Protein AF-0000000087669978 (afdb_homodimer)

Radius of gyration: 31.07 Å; Cα contacts (8 Å, |Δi|>4): 1294; chains: 2; bounding box: 85×91×69 Å

Secondary structure (DSSP, 8-state):
----HHHHHHHHHHHHHHHH-GGGHHHHHHHHHHHHT-SEEEEEESSS---S--EE-GGGHHHHHHHHHTTGGGS-GGGGGHHHHHHHSEEEHHHH--HHHHHH-HHHHHHHTTTEEEEEEEEEEETTEEEEEEEEEEGGG----HHHHHHHHHHHHHHHHHHHHHHHHHHHHHHHHHHHHHHTT-EEEEE-TTS-EEEE-HHHHHH-SSSEEEETTEEEESSHHHHHHHHHHHHHHHSSS------TT-EEEEEETTEEEEEEEEEE-SS-TT-TT-S--EEEEEE-TT------HHHHHHHH---HHHHHHHHHHHTT--HHHHHHHHT--HHHHHHHHHHHHHHHT--SHHHHHHHHHT----/----HHHHHHHHHHHHHHHH-GGGHHHHHHHHHHHHT-SEEEEEESSS---S--EE-GGGHHHHHHHHHTTGGGS-GGGGGHHHHHHHSEEEHHHH--HHHHHH-HHHHHHHTTTEEEEEEEEEEETTEEEEEEEEEEGGG----HHHHHHHHHHHHHHHHHHHHHHHHHHHHHHHHHHHHHHTT-EEEEE-TTS-EEEE-HHHHHH-SSSEEEETTEEEESSHHHHHHHHHHHHHHHSSS------TT-EEEEEETTEEEEEEEEEE-S--TT-TT-S--EEEEEE-TT------HHHHHHHH---HHHHHHHHHHHTT--HHHHHHHHT--HHHHHHHHHHHHHHHT--SHHHHHHHHHT----

Foldseek 3Di:
DQAPLVQLVVLLVCLQVCLVVVVCVLVSQVSNCNRSVFQKKKKFWLDADGQLQMRIHPSCVVVVCCCVVVPVSVVVPCSVCVVVCVVPQKDKQCNPADPVNCVPPPVNVSCVVSQWDIKIWGWEDQVPIIMIIITIHGPVVDYDDPVVRVSVVVSSVSNNVSLPSNAVVLVVLVVVVLVVCVLLLWWKFFAALNQFTQDTHPSVVVVDDQQWHADPRHIAGNDPVLRVVVVVLSNCQSHNCVVVPCPVPQWGWRDDDPFGTKIKHKHFDDDDSNSSSHPTTMMIIIDGPLDQQDDDLVVCCVQQVQDSVLSVLLSVLLNPDDLVRVCVVVVHDSVVSVVSVVVNCVRVVHDDSVVSNVVVVVVRSD/DQAPLVQLVVLLVCLQVCLVVVVCVLVSQVSNCNRSVFQKKKKAWLDAAGQLQMHIHPSCVVVVCCCVVVPVSVVVPCSVCVVVCVVPQKDKQCNPAPPVNCVPPPVNVSCVVSQWDIKIWGWEDQVPIIMIIITIHGPVVDYDDPVVRVSVVVSNVSNNVSLPSNAVVLVVLVVVVLVVCVLLLWWKFFAALNQFTDDTHPSVVVVDDQQWHADPRHIAGNDPVLRVVVVVLQNCQSHNCVVVPCPVPQWGWRDDDPFGTKIKHKHFDDDDSNSSSHPTTMMIIIDGPLDQQDDDLVVCCVVQVQDSVLSVLLSVLLNPDDLVRSCVVVVHDSVVSVVSVVVNCVRVVHDDSVVSNVVVVVVRSD

Nearest PDB structures (foldseek):
  7dwm-assembly1_A  TM=3.727E-01  e=1.048E-04  Hapunavirus VP882
  4gw9-assembly1_D  TM=3.952E-01  e=3.194E-05  Rhodopseudomonas palustris CGA009
  5xhx-assembly2_B-3  TM=7.257E-01  e=2.140E-02  Pseudomonas aeruginosa
  5xhx-assembly1_A-2  TM=6.346E-01  e=1.094E-02  Pseudomonas aeruginosa
  5oy5-assembly1_A  TM=3.430E-01  e=3.587E-02  Rhodopseudomonas palustris CGA009

Solvent-accessible surface area (backbone atoms only — not comparable to full-atom values): 37965 Å² total; per-residue (Å²): 127,67,52,38,60,69,58,41,55,56,54,46,56,46,39,52,56,20,37,76,38,64,85,41,43,56,60,51,40,42,50,46,16,61,29,44,63,32,65,20,27,37,37,39,60,70,64,69,64,72,40,62,27,58,46,56,20,80,74,36,46,68,60,48,50,48,35,56,72,70,45,40,77,79,67,46,70,66,63,77,43,46,67,57,28,69,71,66,29,57,44,46,41,75,76,78,47,50,78,66,46,56,73,65,38,67,67,42,56,61,33,45,78,73,39,38,69,28,37,41,37,32,43,35,44,39,83,92,43,44,30,31,43,34,38,31,23,33,59,91,70,46,70,83,52,72,70,55,47,55,53,49,51,57,48,36,55,46,49,30,52,20,30,43,48,25,26,50,34,33,43,34,18,50,50,23,20,42,49,30,25,52,60,61,68,39,20,34,40,27,17,23,70,80,57,33,56,69,48,66,35,72,60,31,54,70,54,47,54,82,48,26,37,72,58,96,43,28,79,37,45,56,41,67,69,39,30,53,52,49,50,51,50,52,48,43,55,46,34,55,67,49,58,69,64,61,54,83,55,59,64,42,67,40,58,42,91,96,46,80,46,34,41,31,33,67,43,58,47,94,57,66,72,68,47,70,49,42,51,49,43,29,34,34,39,42,40,55,60,79,60,79,83,66,60,42,49,61,45,41,22,72,72,39,64,37,48,69,70,40,28,50,50,48,52,44,40,41,72,59,47,48,66,66,54,49,13,62,73,67,72,47,50,59,68,57,44,48,54,41,48,54,51,45,26,62,48,62,72,32,89,46,65,34,46,46,15,36,45,54,51,49,50,60,75,72,127,66,51,37,62,69,58,41,55,57,53,47,56,45,39,52,56,20,37,75,39,63,86,41,42,55,60,50,41,43,50,46,16,63,31,44,63,32,64,21,27,34,38,37,60,70,62,69,64,70,40,61,28,58,47,57,18,77,73,37,46,68,58,48,49,48,36,56,72,70,46,40,77,78,66,47,71,67,62,76,43,45,67,55,26,70,71,65,28,57,45,46,41,75,74,77,49,51,76,67,47,56,74,66,38,66,66,42,57,60,33,44,77,72,38,38,69,26,35,41,38,33,42,37,44,39,84,92,42,43,31,30,43,35,39,30,24,34,61,92,71,45,70,83,52,72,70,56,48,53,54,49,52,57,48,36,54,45,49,28,52,21,30,44,48,24,27,50,35,34,43,33,19,51,49,23,20,44,51,30,24,51,62,61,68,39,20,34,39,27,16,24,68,79,56,33,56,68,49,69,32,72,60,31,54,70,54,47,53,83,49,27,37,73,57,96,45,28,78,36,46,57,40,68,69,40,31,53,54,48,51,52,51,51,49,44,56,46,35,53,67,48,58,69,63,60,54,83,55,58,63,42,67,40,59,42,89,96,46,79,44,32,41,32,33,68,43,57,48,92,59,67,71,67,49,68,48,43,53,49,46,29,35,34,40,42,40,56,61,80,60,81,84,68,61,42,50,63,43,41,22,72,74,39,64,37,48,68,70,41,28,52,49,50,51,44,41,41,72,60,47,48,66,65,54,47,12,62,73,70,71,46,52,58,68,56,45,48,53,42,48,53,51,47,27,63,48,62,72,31,90,46,68,33,44,44,14,34,47,53,51,49,50,61,76,70

InterPro domains:
  IPR000792 Transcription regulator LuxR, C-terminal [PF00196] (306-356)
  IPR000792 Transcription regulator LuxR, C-terminal [PR00038] (306-320)
  IPR000792 Transcription regulator LuxR, C-terminal [PR00038] (320-336)
  IPR000792 Transcription regulator LuxR, C-terminal [PR00038] (336-348)
  IPR000792 Transcription regulator LuxR, C-terminal [PS50043] (299-364)
  IPR000792 Transcription regulator LuxR, C-terminal [SM00421] (303-360)
  IPR000792 Transcription regulator LuxR, C-terminal [cd06170] (306-356)
  IPR016032 Signal transduction response regulator, C-terminal effector [SSF46894] (290-362)
  IPR036388 Winged helix-like DNA-binding domain superfamily [G3DSA:1.10.10.10] (272-365)

Organism: NCBI:txid484088

Structure (mmCIF, N/CA/C/O backbone):
data_AF-0000000087669978-model_v1
#
loop_
_entity.id
_entity.type
_entity.pdbx_description
1 polymer 'LuxR family transcriptional regulator'
#
loop_
_atom_site.group_PDB
_atom_site.id
_atom_site.type_symbol
_atom_site.label_atom_id
_atom_site.label_alt_id
_atom_site.label_comp_id
_atom_site.label_asym_id
_atom_site.label_entity_id
_atom_site.label_seq_id
_atom_site.pdbx_PDB_ins_code
_atom_site.Cartn_x
_atom_site.Cartn_y
_atom_site.Cartn_z
_atom_site.occupancy
_atom_site.B_iso_or_equiv
_atom_site.auth_seq_id
_atom_site.auth_comp_id
_atom_site.auth_asym_id
_atom_site.auth_atom_id
_atom_site.pdbx_PDB_model_num
ATOM 1 N N . MET A 1 1 ? -20.328 28.828 28.203 1 65.5 1 MET A N 1
ATOM 2 C CA . MET A 1 1 ? -19.953 27.844 27.203 1 65.5 1 MET A CA 1
ATOM 3 C C . MET A 1 1 ? -19.219 26.672 27.828 1 65.5 1 MET A C 1
ATOM 5 O O . MET A 1 1 ? -18.422 26.859 28.766 1 65.5 1 MET A O 1
ATOM 9 N N . ARG A 1 2 ? -19.672 25.469 27.609 1 82.31 2 ARG A N 1
ATOM 10 C CA . ARG A 1 2 ? -19.156 24.25 28.219 1 82.31 2 ARG A CA 1
ATOM 11 C C . ARG A 1 2 ? -17.844 23.828 27.578 1 82.31 2 ARG A C 1
ATOM 13 O O . ARG A 1 2 ? -17.047 23.094 28.172 1 82.31 2 ARG A O 1
ATOM 20 N N . PHE A 1 3 ? -17.641 24.562 26.469 1 89.56 3 PHE A N 1
ATOM 21 C CA . PHE A 1 3 ? -16.453 24.188 25.719 1 89.56 3 PHE A CA 1
ATOM 22 C C . PHE A 1 3 ? -15.195 24.75 26.359 1 89.56 3 PHE A C 1
ATOM 24 O O . PHE A 1 3 ? -15.125 25.953 26.641 1 89.56 3 PHE A O 1
ATOM 31 N N . ASP A 1 4 ? -14.32 23.984 26.734 1 91.88 4 ASP A N 1
ATOM 32 C CA . ASP A 1 4 ? -12.953 24.453 26.953 1 91.88 4 ASP A CA 1
ATOM 33 C C . ASP A 1 4 ? -12.234 24.688 25.625 1 91.88 4 ASP A C 1
ATOM 35 O O . ASP A 1 4 ? -11.586 23.781 25.094 1 91.88 4 ASP A O 1
ATOM 39 N N . VAL A 1 5 ? -12.266 25.906 25.172 1 89.25 5 VAL A N 1
ATOM 40 C CA . VAL A 1 5 ? -11.891 26.266 23.797 1 89.25 5 VAL A CA 1
ATOM 41 C C . VAL A 1 5 ? -10.406 25.969 23.594 1 89.25 5 VAL A C 1
ATOM 43 O O . VAL A 1 5 ? -10.016 25.391 22.578 1 89.25 5 VAL A O 1
ATOM 46 N N . GLN A 1 6 ? -9.609 26.375 24.531 1 86.94 6 GLN A N 1
ATOM 47 C CA . GLN A 1 6 ? -8.172 26.172 24.406 1 86.94 6 GLN A CA 1
ATOM 48 C C . GLN A 1 6 ? -7.82 24.688 24.375 1 86.94 6 GLN A C 1
ATOM 50 O O . GLN A 1 6 ? -7.039 24.25 23.531 1 86.94 6 GLN A O 1
ATOM 55 N N . LEU A 1 7 ? -8.445 23.984 25.25 1 89.31 7 LEU A N 1
ATOM 56 C CA . LEU A 1 7 ? -8.188 22.562 25.328 1 89.31 7 LEU A CA 1
ATOM 57 C C . LEU A 1 7 ? -8.68 21.859 24.062 1 89.31 7 LEU A C 1
ATOM 59 O O . LEU A 1 7 ? -8.008 20.969 23.531 1 89.31 7 LEU A O 1
ATOM 63 N N . LEU A 1 8 ? -9.812 22.25 23.594 1 89.5 8 LEU A N 1
ATOM 64 C CA . LEU A 1 8 ? -10.383 21.656 22.391 1 89.5 8 LEU A CA 1
ATOM 65 C C . LEU A 1 8 ? -9.5 21.922 21.172 1 89.5 8 LEU A C 1
ATOM 67 O O . LEU A 1 8 ? -9.328 21.047 20.312 1 89.5 8 LEU A O 1
ATOM 71 N N . ASP A 1 9 ? -8.914 23.078 21.156 1 84.38 9 ASP A N 1
ATOM 72 C CA . ASP A 1 9 ? -8.016 23.422 20.062 1 84.38 9 ASP A CA 1
ATOM 73 C C . ASP A 1 9 ? -6.773 22.547 20.062 1 84.38 9 ASP A C 1
ATOM 75 O O . ASP A 1 9 ? -6.34 22.062 19.016 1 84.38 9 ASP A O 1
ATOM 79 N N . HIS A 1 10 ? -6.328 22.281 21.234 1 82.31 10 HIS A N 1
ATOM 80 C CA . HIS A 1 10 ? -5.168 21.406 21.391 1 82.31 10 HIS A CA 1
ATOM 81 C C . HIS A 1 10 ? -5.504 19.969 21 1 82.31 10 HIS A C 1
ATOM 83 O O . HIS A 1 10 ? -4.754 19.328 20.266 1 82.31 10 HIS A O 1
ATOM 89 N N . ILE A 1 11 ? -6.633 19.516 21.422 1 88.06 11 ILE A N 1
ATOM 90 C CA . ILE A 1 11 ? -7.059 18.156 21.141 1 88.06 11 ILE A CA 1
ATOM 91 C C . ILE A 1 11 ? -7.277 17.984 19.641 1 88.06 11 ILE A C 1
ATOM 93 O O . ILE A 1 11 ? -6.957 16.938 19.078 1 88.06 11 ILE A O 1
ATOM 97 N N . SER A 1 12 ? -7.75 19.047 19.078 1 86.12 12 SER A N 1
ATOM 98 C CA . SER A 1 12 ? -8.062 18.938 17.656 1 86.12 12 SER A CA 1
ATOM 99 C C . SER A 1 12 ? -6.793 18.797 16.812 1 86.12 12 SER A C 1
ATOM 101 O O . SER A 1 12 ? -6.836 18.266 15.703 1 86.12 12 SER A O 1
ATOM 103 N N . ASP A 1 13 ? -5.688 19.203 17.359 1 78.12 13 ASP A N 1
ATOM 104 C CA . ASP A 1 13 ? -4.414 18.953 16.688 1 78.12 13 ASP A CA 1
ATOM 105 C C . ASP A 1 13 ? -4.086 17.469 16.672 1 78.12 13 ASP A C 1
ATOM 107 O O . ASP A 1 13 ? -3.367 16.984 15.789 1 78.12 13 ASP A O 1
ATOM 111 N N . GLU A 1 14 ? -4.648 16.766 17.578 1 84.81 14 GLU A N 1
ATOM 112 C CA . GLU A 1 14 ? -4.41 15.328 17.656 1 84.81 14 GLU A CA 1
ATOM 113 C C . GLU A 1 14 ? -5.141 14.578 16.547 1 84.81 14 GLU A C 1
ATOM 115 O O . GLU A 1 14 ? -4.879 13.398 16.297 1 84.81 14 GLU A O 1
ATOM 120 N N . PHE A 1 15 ? -6.027 15.328 15.891 1 85.62 15 PHE A N 1
ATOM 121 C CA . PHE A 1 15 ? -6.68 14.727 14.734 1 85.62 15 PHE A CA 1
ATOM 122 C C . PHE A 1 15 ? -5.652 14.32 13.68 1 85.62 15 PHE A C 1
ATOM 124 O O . PHE A 1 15 ? -5.797 13.273 13.039 1 85.62 15 PHE A O 1
ATOM 131 N N . PHE A 1 16 ? -4.629 15.086 13.586 1 75.88 16 PHE A N 1
ATOM 132 C CA . PHE A 1 16 ? -3.6 14.82 12.586 1 75.88 16 PHE A CA 1
ATOM 133 C C . PHE A 1 16 ? -2.82 13.555 12.938 1 75.88 16 PHE A C 1
ATOM 135 O O . PHE A 1 16 ? -2.549 12.727 12.062 1 75.88 16 PHE A O 1
ATOM 142 N N . THR A 1 17 ? -2.549 13.438 14.203 1 74.5 17 THR A N 1
ATOM 143 C CA . THR A 1 17 ? -1.844 12.242 14.648 1 74.5 17 THR A CA 1
ATOM 144 C C . THR A 1 17 ? -2.727 11.008 14.5 1 74.5 17 THR A C 1
ATOM 146 O O . THR A 1 17 ? -2.244 9.938 14.125 1 74.5 17 THR A O 1
ATOM 149 N N . ALA A 1 18 ? -3.994 11.172 14.789 1 81.81 18 ALA A N 1
ATOM 150 C CA . ALA A 1 18 ? -4.938 10.062 14.656 1 81.81 18 ALA A CA 1
ATOM 151 C C . ALA A 1 18 ? -5.129 9.68 13.195 1 81.81 18 ALA A C 1
ATOM 153 O O . ALA A 1 18 ? -5.434 8.523 12.883 1 81.81 18 ALA A O 1
ATOM 154 N N . ALA A 1 19 ? -4.953 10.695 12.344 1 79.25 19 ALA A N 1
ATOM 155 C CA . ALA A 1 19 ? -5.043 10.414 10.914 1 79.25 19 ALA A CA 1
ATOM 156 C C . ALA A 1 19 ? -3.932 9.469 10.469 1 79.25 19 ALA A C 1
ATOM 158 O O . ALA A 1 19 ? -4.145 8.609 9.609 1 79.25 19 ALA A O 1
ATOM 159 N N . LEU A 1 20 ? -2.846 9.609 11.109 1 72.81 20 LEU A N 1
ATOM 160 C CA . LEU A 1 20 ? -1.7 8.766 10.789 1 72.81 20 LEU A CA 1
ATOM 161 C C . LEU A 1 20 ? -1.819 7.402 11.469 1 72.81 20 LEU A C 1
ATOM 163 O O . LEU A 1 20 ? -1.345 6.398 10.93 1 72.81 20 LEU A O 1
ATOM 167 N N . ASN A 1 21 ? -2.395 7.398 12.625 1 76 21 ASN A N 1
ATOM 168 C CA . ASN A 1 21 ? -2.641 6.184 13.398 1 76 21 ASN A CA 1
ATOM 169 C C . ASN A 1 21 ? -4.098 6.082 13.836 1 76 21 ASN A C 1
ATOM 171 O O . ASN A 1 21 ? -4.434 6.395 14.977 1 76 21 ASN A O 1
ATOM 175 N N . PRO A 1 22 ? -4.859 5.434 13 1 76.69 22 PRO A N 1
ATOM 176 C CA . PRO A 1 22 ? -6.309 5.453 13.219 1 76.69 22 PRO A CA 1
ATOM 177 C C . PRO A 1 22 ? -6.711 4.797 14.539 1 76.69 22 PRO A C 1
ATOM 179 O O . PRO A 1 22 ? -7.805 5.043 15.047 1 76.69 22 PRO A O 1
ATOM 182 N N . SER A 1 23 ? -5.867 4.008 15.117 1 77.25 23 SER A N 1
ATOM 183 C CA . SER A 1 23 ? -6.184 3.359 16.391 1 77.25 23 SER A CA 1
ATOM 184 C C . SER A 1 23 ? -6.273 4.375 17.516 1 77.25 23 SER A C 1
ATOM 186 O O . SER A 1 23 ? -6.777 4.062 18.594 1 77.25 23 SER A O 1
ATOM 188 N N . GLN A 1 24 ? -5.918 5.594 17.266 1 84.5 24 GLN A N 1
ATOM 189 C CA . GLN A 1 24 ? -5.91 6.629 18.297 1 84.5 24 GLN A CA 1
ATOM 190 C C . GLN A 1 24 ? -7.223 7.406 18.297 1 84.5 24 GLN A C 1
ATOM 192 O O . GLN A 1 24 ? -7.496 8.156 19.234 1 84.5 24 GLN A O 1
ATOM 197 N N . TRP A 1 25 ? -8.062 7.211 17.328 1 87.44 25 TRP A N 1
ATOM 198 C CA . TRP A 1 25 ? -9.281 8 17.203 1 87.44 25 TRP A CA 1
ATOM 199 C C . TRP A 1 25 ? -10.18 7.828 18.422 1 87.44 25 TRP A C 1
ATOM 201 O O . TRP A 1 25 ? -10.703 8.805 18.969 1 87.44 25 TRP A O 1
ATOM 211 N N . PRO A 1 26 ? -10.305 6.547 18.953 1 88.62 26 PRO A N 1
ATOM 212 C CA . PRO A 1 26 ? -11.164 6.398 20.125 1 88.62 26 PRO A CA 1
ATOM 213 C C . PRO A 1 26 ? -10.68 7.227 21.312 1 88.62 26 PRO A C 1
ATOM 215 O O . PRO A 1 26 ? -11.492 7.836 22.016 1 88.62 26 PRO A O 1
ATOM 218 N N . SER A 1 27 ? -9.438 7.312 21.484 1 92.5 27 SER A N 1
ATOM 219 C CA . SER A 1 27 ? -8.883 8.109 22.562 1 92.5 27 SER A CA 1
ATOM 220 C C . SER A 1 27 ? -9.086 9.602 22.312 1 92.5 27 SER A C 1
ATOM 222 O O . SER A 1 27 ? -9.414 10.352 23.234 1 92.5 27 SER A O 1
ATOM 224 N N . VAL A 1 28 ? -8.953 10.039 21.109 1 92.5 28 VAL A N 1
ATOM 225 C CA . VAL A 1 28 ? -9.055 11.453 20.75 1 92.5 28 VAL A CA 1
ATOM 226 C C . VAL A 1 28 ? -10.5 11.93 20.938 1 92.5 28 VAL A C 1
ATOM 228 O O . VAL A 1 28 ? -10.734 13 21.5 1 92.5 28 VAL A O 1
ATOM 231 N N . ILE A 1 29 ? -11.445 11.117 20.562 1 94.31 29 ILE A N 1
ATOM 232 C CA . ILE A 1 29 ? -12.828 11.57 20.672 1 94.31 29 ILE A CA 1
ATOM 233 C C . ILE A 1 29 ? -13.266 11.578 22.125 1 94.31 29 ILE A C 1
ATOM 235 O O . ILE A 1 29 ? -14.125 12.367 22.531 1 94.31 29 ILE A O 1
ATOM 239 N N . GLU A 1 30 ? -12.641 10.711 22.953 1 96.19 30 GLU A N 1
ATOM 240 C CA . GLU A 1 30 ? -12.883 10.773 24.391 1 96.19 30 GLU A CA 1
ATOM 241 C C . GLU A 1 30 ? -12.43 12.117 24.969 1 96.19 30 GLU A C 1
ATOM 243 O O . GLU A 1 30 ? -13.133 12.711 25.781 1 96.19 30 GLU A O 1
ATOM 248 N N . LYS A 1 31 ? -11.328 12.555 24.531 1 96.06 31 LYS A N 1
ATOM 249 C CA . LYS A 1 31 ? -10.805 13.844 24.984 1 96.06 31 LYS A CA 1
ATOM 250 C C . LYS A 1 31 ? -11.703 14.984 24.516 1 96.06 31 LYS A C 1
ATOM 252 O O . LYS A 1 31 ? -11.922 15.945 25.266 1 96.06 31 LYS A O 1
ATOM 257 N N . VAL A 1 32 ? -12.188 14.875 23.297 1 95.81 32 VAL A N 1
ATOM 258 C CA . VAL A 1 32 ? -13.078 15.906 22.781 1 95.81 32 VAL A CA 1
ATOM 259 C C . VAL A 1 32 ? -14.359 15.953 23.609 1 95.81 32 VAL A C 1
ATOM 261 O O . VAL A 1 32 ? -14.852 17.031 23.953 1 95.81 32 VAL A O 1
ATOM 264 N N . SER A 1 33 ? -14.875 14.781 23.891 1 96.38 33 SER A N 1
ATOM 265 C CA . SER A 1 33 ? -16.078 14.711 24.719 1 96.38 33 SER A CA 1
ATOM 266 C C . SER A 1 33 ? -15.867 15.398 26.062 1 96.38 33 SER A C 1
ATOM 268 O O . SER A 1 33 ? -16.688 16.219 26.469 1 96.38 33 SER A O 1
ATOM 270 N N . ALA A 1 34 ? -14.789 15.156 26.656 1 95.06 34 ALA A N 1
ATOM 271 C CA . ALA A 1 34 ? -14.469 15.742 27.953 1 95.06 34 ALA A CA 1
ATOM 272 C C . ALA A 1 34 ? -14.281 17.25 27.844 1 95.06 34 ALA A C 1
ATOM 274 O O . ALA A 1 34 ? -14.836 18.016 28.656 1 95.06 34 ALA A O 1
ATOM 275 N N . ALA A 1 35 ? -13.633 17.656 26.891 1 95 35 ALA A N 1
ATOM 276 C CA . ALA A 1 35 ? -13.297 19.078 26.734 1 95 35 ALA A CA 1
ATOM 277 C C . ALA A 1 35 ? -14.516 19.891 26.312 1 95 35 ALA A C 1
ATOM 279 O O . ALA A 1 35 ? -14.594 21.094 26.578 1 95 35 ALA A O 1
ATOM 280 N N . SER A 1 36 ? -15.461 19.281 25.625 1 94.94 36 SER A N 1
ATOM 281 C CA . SER A 1 36 ? -16.656 19.984 25.156 1 94.94 36 SER A CA 1
ATOM 282 C C . SER A 1 36 ? -17.797 19.875 26.172 1 94.94 36 SER A C 1
ATOM 284 O O . SER A 1 36 ? -18.828 20.547 26.031 1 94.94 36 SER A O 1
ATOM 286 N N . GLY A 1 37 ? -17.594 18.984 27.156 1 93 37 GLY A N 1
ATOM 287 C CA . GLY A 1 37 ? -18.656 18.75 28.109 1 93 37 GLY A CA 1
ATOM 288 C C . GLY A 1 37 ? -19.828 17.969 27.547 1 93 37 GLY A C 1
ATOM 289 O O . GLY A 1 37 ? -20.953 18.078 28.031 1 93 37 GLY A O 1
ATOM 290 N N . SER A 1 38 ? -19.594 17.281 26.469 1 94.88 38 SER A N 1
ATOM 291 C CA . SER A 1 38 ? -20.625 16.469 25.844 1 94.88 38 SER A CA 1
ATOM 292 C C . SER A 1 38 ? -20.703 15.078 26.453 1 94.88 38 SER A C 1
ATOM 294 O O . SER A 1 38 ? -19.719 14.586 27.016 1 94.88 38 SER A O 1
ATOM 296 N N . TYR A 1 39 ? -21.859 14.484 26.359 1 95.38 39 TYR A N 1
ATOM 297 C CA . TYR A 1 39 ? -22.062 13.125 26.844 1 95.38 39 TYR A CA 1
ATOM 298 C C . TYR A 1 39 ? -21.203 12.133 26.062 1 95.38 39 TYR A C 1
ATOM 300 O O . TYR A 1 39 ? -20.641 11.203 26.641 1 95.38 39 TYR A O 1
ATOM 308 N N . GLY A 1 40 ? -21.156 12.375 24.812 1 96.25 40 GLY A N 1
ATOM 309 C CA . GLY A 1 40 ? -20.375 11.516 23.938 1 96.25 40 GLY A CA 1
ATOM 310 C C . GLY A 1 40 ? -20.156 12.094 22.562 1 96.25 40 GLY A C 1
ATOM 311 O O . GLY A 1 40 ? -20.766 13.109 22.203 1 96.25 40 GLY A O 1
ATOM 312 N N . VAL A 1 41 ? -19.25 11.461 21.844 1 96.25 41 VAL A N 1
ATOM 313 C CA . VAL A 1 41 ? -18.906 11.859 20.484 1 96.25 41 VAL A CA 1
ATOM 314 C C . VAL A 1 41 ? -18.781 10.625 19.594 1 96.25 41 VAL A C 1
ATOM 316 O O . VAL A 1 41 ? -18.344 9.57 20.047 1 96.25 41 VAL A O 1
ATOM 319 N N . ASN A 1 42 ? -19.219 10.719 18.375 1 92.19 42 ASN A N 1
ATOM 320 C CA . ASN A 1 42 ? -19.016 9.617 17.453 1 92.19 42 ASN A CA 1
ATOM 321 C C . ASN A 1 42 ? -18.688 10.133 16.047 1 92.19 42 ASN A C 1
ATOM 323 O O . ASN A 1 42 ? -18.844 11.32 15.766 1 92.19 42 ASN A O 1
ATOM 327 N N . ILE A 1 43 ? -18.109 9.352 15.281 1 88.81 43 ILE A N 1
ATOM 328 C CA . ILE A 1 43 ? -17.859 9.57 13.859 1 88.81 43 ILE A CA 1
ATOM 329 C C . ILE A 1 43 ? -18.562 8.492 13.031 1 88.81 43 ILE A C 1
ATOM 331 O O . ILE A 1 43 ? -18.344 7.301 13.258 1 88.81 43 ILE A O 1
ATOM 335 N N . VAL A 1 44 ? -19.375 8.906 12.141 1 82.38 44 VAL A N 1
ATOM 336 C CA . VAL A 1 44 ? -20.156 7.949 11.359 1 82.38 44 VAL A CA 1
ATOM 337 C C . VAL A 1 44 ? -20.25 8.414 9.914 1 82.38 44 VAL A C 1
ATOM 339 O O . VAL A 1 44 ? -20.344 9.617 9.648 1 82.38 44 VAL A O 1
ATOM 342 N N . PRO A 1 45 ? -20.172 7.516 9.07 1 78.12 45 PRO A N 1
ATOM 343 C CA . PRO A 1 45 ? -20.5 7.891 7.691 1 78.12 45 PRO A CA 1
ATOM 344 C C . PRO A 1 45 ? -21.984 8.195 7.496 1 78.12 45 PRO A C 1
ATOM 346 O O . PRO A 1 45 ? -22.844 7.516 8.078 1 78.12 45 PRO A O 1
ATOM 349 N N . ILE A 1 46 ? -22.328 9.289 6.84 1 72.38 46 ILE A N 1
ATOM 350 C CA . ILE A 1 46 ? -23.719 9.68 6.652 1 72.38 46 ILE A CA 1
ATOM 351 C C . ILE A 1 46 ? -24.297 8.945 5.449 1 72.38 46 ILE A C 1
ATOM 353 O O . ILE A 1 46 ? -25.484 8.586 5.453 1 72.38 46 ILE A O 1
ATOM 357 N N . ALA A 1 47 ? -23.422 8.977 4.422 1 60.47 47 ALA A N 1
ATOM 358 C CA . ALA A 1 47 ? -23.953 8.312 3.232 1 60.47 47 ALA A CA 1
ATOM 359 C C . ALA A 1 47 ? -23.297 6.949 3.029 1 60.47 47 ALA A C 1
ATOM 361 O O . ALA A 1 47 ? -22.125 6.766 3.354 1 60.47 47 ALA A O 1
ATOM 362 N N . GLY A 1 48 ? -24.172 6.055 2.762 1 56.66 48 GLY A N 1
ATOM 363 C CA . GLY A 1 48 ? -23.734 4.734 2.344 1 56.66 48 GLY A CA 1
ATOM 364 C C . GLY A 1 48 ? -23.828 3.695 3.443 1 56.66 48 GLY A C 1
ATOM 365 O O . GLY A 1 48 ? -24.422 3.953 4.496 1 56.66 48 GLY A O 1
ATOM 366 N N . ARG A 1 49 ? -23.406 2.5 3.156 1 55.09 49 ARG A N 1
ATOM 367 C CA . ARG A 1 49 ? -23.531 1.351 4.047 1 55.09 49 ARG A CA 1
ATOM 368 C C . ARG A 1 49 ? -22.578 1.48 5.234 1 55.09 49 ARG A C 1
ATOM 370 O O . ARG A 1 49 ? -21.422 1.869 5.07 1 55.09 49 ARG A O 1
ATOM 377 N N . LEU A 1 50 ? -23.172 1.708 6.441 1 53.75 50 LEU A N 1
ATOM 378 C CA . LEU A 1 50 ? -22.406 1.691 7.676 1 53.75 50 LEU A CA 1
ATOM 379 C C . LEU A 1 50 ? -21.703 0.351 7.855 1 53.75 50 LEU A C 1
ATOM 381 O O . LEU A 1 50 ? -22.344 -0.694 7.91 1 53.75 50 LEU A O 1
ATOM 385 N N . LEU A 1 51 ? -20.531 0.114 7.312 1 51.81 51 LEU A N 1
ATOM 386 C CA . LEU A 1 51 ? -19.844 -1.169 7.414 1 51.81 51 LEU A CA 1
ATOM 387 C C . LEU A 1 51 ? -19.453 -1.458 8.859 1 51.81 51 LEU A C 1
ATOM 389 O O . LEU A 1 51 ? -18.406 -2.066 9.102 1 51.81 51 LEU A O 1
ATOM 393 N N . GLY A 1 52 ? -20.438 -1 9.773 1 55.19 52 GLY A N 1
ATOM 394 C CA . GLY A 1 52 ? -20.031 -1.286 11.141 1 55.19 52 GLY A CA 1
ATOM 395 C C . GLY A 1 52 ? -18.844 -0.462 11.602 1 55.19 52 GLY A C 1
ATOM 396 O O . GLY A 1 52 ? -18.328 -0.658 12.703 1 55.19 52 GLY A O 1
ATOM 397 N N . SER A 1 53 ? -18.453 0.419 10.773 1 65.12 53 SER A N 1
ATOM 398 C CA . SER A 1 53 ? -17.219 1.138 11.078 1 65.12 53 SER A CA 1
ATOM 399 C C . SER A 1 53 ? -17.516 2.506 11.688 1 65.12 53 SER A C 1
ATOM 401 O O . SER A 1 53 ? -17.594 3.504 10.961 1 65.12 53 SER A O 1
ATOM 403 N N . ILE A 1 54 ? -17.953 2.488 12.953 1 75.69 54 ILE A N 1
ATOM 404 C CA . ILE A 1 54 ? -18.141 3.762 13.633 1 75.69 54 ILE A CA 1
ATOM 405 C C . ILE A 1 54 ? -17.109 3.908 14.75 1 75.69 54 ILE A C 1
ATOM 407 O O . ILE A 1 54 ? -16.609 2.912 15.281 1 75.69 54 ILE A O 1
ATOM 411 N N . ILE A 1 55 ? -16.766 5.09 14.938 1 85.38 55 ILE A N 1
ATOM 412 C CA . ILE A 1 55 ? -15.969 5.453 16.109 1 85.38 55 ILE A CA 1
ATOM 413 C C . ILE A 1 55 ? -16.844 6.207 17.109 1 85.38 55 ILE A C 1
ATOM 415 O O . ILE A 1 55 ? -17.562 7.141 16.734 1 85.38 55 ILE A O 1
ATOM 419 N N . GLU A 1 56 ? -16.891 5.648 18.344 1 91.06 56 GLU A N 1
ATOM 420 C CA . GLU A 1 56 ? -17.75 6.273 19.344 1 91.06 56 GLU A CA 1
ATOM 421 C C . GLU A 1 56 ? -17.109 6.246 20.719 1 91.06 56 GLU A C 1
ATOM 423 O O . GLU A 1 56 ? -16.266 5.395 21 1 91.06 56 GLU A O 1
ATOM 428 N N . THR A 1 57 ? -17.516 7.184 21.516 1 95.06 57 THR A N 1
ATOM 429 C CA . THR A 1 57 ? -17.094 7.152 22.906 1 95.06 57 THR A CA 1
ATOM 430 C C . THR A 1 57 ? -17.781 6.023 23.656 1 95.06 57 THR A C 1
ATOM 432 O O . THR A 1 57 ? -18.859 5.57 23.25 1 95.06 57 THR A O 1
ATOM 435 N N . GLU A 1 58 ? -17.188 5.605 24.766 1 94.25 58 GLU A N 1
ATOM 436 C CA . GLU A 1 58 ? -17.719 4.516 25.562 1 94.25 58 GLU A CA 1
ATOM 437 C C . GLU A 1 58 ? -19.141 4.84 26.047 1 94.25 58 GLU A C 1
ATOM 439 O O . GLU A 1 58 ? -20 3.957 26.109 1 94.25 58 GLU A O 1
ATOM 444 N N . SER A 1 59 ? -19.375 6.035 26.344 1 95.19 59 SER A N 1
ATOM 445 C CA . SER A 1 59 ? -20.641 6.469 26.906 1 95.19 59 SER A CA 1
ATOM 446 C C . SER A 1 59 ? -21.781 6.262 25.906 1 95.19 59 SER A C 1
ATOM 448 O O . SER A 1 59 ? -22.938 6.086 26.297 1 95.19 59 SER A O 1
ATOM 450 N N . LEU A 1 60 ? -21.422 6.234 24.625 1 94.56 60 LEU A N 1
ATOM 451 C CA . LEU A 1 60 ? -22.453 6.195 23.594 1 94.56 60 LEU A CA 1
ATOM 452 C C . LEU A 1 60 ? -22.719 4.758 23.156 1 94.56 60 LEU A C 1
ATOM 454 O O . LEU A 1 60 ? -23.672 4.504 22.406 1 94.56 60 LEU A O 1
ATOM 458 N N . LYS A 1 61 ? -21.938 3.834 23.578 1 92.44 61 LYS A N 1
ATOM 459 C CA . LYS A 1 61 ? -21.984 2.463 23.078 1 92.44 61 LYS A CA 1
ATOM 460 C C . LYS A 1 61 ? -23.391 1.873 23.219 1 92.44 61 LYS A C 1
ATOM 462 O O . LYS A 1 61 ? -23.938 1.329 22.25 1 92.44 61 LYS A O 1
ATOM 467 N N . PRO A 1 62 ? -24 2.057 24.406 1 92 62 PRO A N 1
ATOM 468 C CA . PRO A 1 62 ? -25.344 1.491 24.531 1 92 62 PRO A CA 1
ATOM 469 C C . PRO A 1 62 ? -26.344 2.129 23.562 1 92 62 PRO A C 1
ATOM 471 O O . PRO A 1 62 ? -27.156 1.427 22.953 1 92 62 PRO A O 1
ATOM 474 N N . ALA A 1 63 ? -26.266 3.369 23.438 1 91.12 63 ALA A N 1
ATOM 475 C CA . ALA A 1 63 ? -27.188 4.078 22.547 1 91.12 63 ALA A CA 1
ATOM 476 C C . ALA A 1 63 ? -26.953 3.676 21.094 1 91.12 63 ALA A C 1
ATOM 478 O O . ALA A 1 63 ? -27.906 3.502 20.328 1 91.12 63 ALA A O 1
ATOM 479 N N . MET A 1 64 ? -25.703 3.539 20.719 1 88.06 64 MET A N 1
ATOM 480 C CA . MET A 1 64 ? -25.375 3.193 19.344 1 88.06 64 MET A CA 1
ATOM 481 C C . MET A 1 64 ? -25.766 1.754 19.031 1 88.06 64 MET A C 1
ATOM 483 O O . MET A 1 64 ? -26.203 1.448 17.906 1 88.06 64 MET A O 1
ATOM 487 N N . GLU A 1 65 ? -25.562 0.943 19.969 1 86.31 65 GLU A N 1
ATOM 488 C CA . GLU A 1 65 ? -26 -0.437 19.797 1 86.31 65 GLU A CA 1
ATOM 489 C C . GLU A 1 65 ? -27.5 -0.502 19.5 1 86.31 65 GLU A C 1
ATOM 491 O O . GLU A 1 65 ? -27.922 -1.245 18.609 1 86.31 65 GLU A O 1
ATOM 496 N N . CYS A 1 66 ? -28.203 0.255 20.219 1 86.81 66 CYS A N 1
ATOM 497 C CA . CYS A 1 66 ? -29.641 0.325 19.969 1 86.81 66 CYS A CA 1
ATOM 498 C C . CYS A 1 66 ? -29.938 0.98 18.625 1 86.81 66 CYS A C 1
ATOM 500 O O . CYS A 1 66 ? -30.812 0.526 17.891 1 86.81 66 CYS A O 1
ATOM 502 N N . TYR A 1 67 ? -29.234 1.943 18.297 1 86.31 67 TYR A N 1
ATOM 503 C CA . TYR A 1 67 ? -29.406 2.672 17.047 1 86.31 67 TYR A CA 1
ATOM 504 C C . TYR A 1 67 ? -29.234 1.744 15.844 1 86.31 67 TYR A C 1
ATOM 506 O O . TYR A 1 67 ? -30.031 1.791 14.906 1 86.31 67 TYR A O 1
ATOM 514 N N . PHE A 1 68 ? -28.25 0.908 15.945 1 80.31 68 PHE A N 1
ATOM 515 C CA . PHE A 1 68 ? -27.984 0.004 14.828 1 80.31 68 PHE A CA 1
ATOM 516 C C . PHE A 1 68 ? -28.828 -1.261 14.945 1 80.31 68 PHE A C 1
ATOM 518 O O . PHE A 1 68 ? -29.328 -1.776 13.945 1 80.31 68 PHE A O 1
ATOM 525 N N . GLY A 1 69 ? -28.938 -1.698 16.141 1 79.94 69 GLY A N 1
ATOM 526 C CA . GLY A 1 69 ? -29.719 -2.906 16.375 1 79.94 69 GLY A CA 1
ATOM 527 C C . GLY A 1 69 ? -31.172 -2.777 15.945 1 79.94 69 GLY A C 1
ATOM 528 O O . GLY A 1 69 ? -31.734 -3.705 15.352 1 79.94 69 GLY A O 1
ATOM 529 N N . ASP A 1 70 ? -31.703 -1.641 16.234 1 83.44 70 ASP A N 1
ATOM 530 C CA . ASP A 1 70 ? -33.125 -1.402 15.914 1 83.44 70 ASP A CA 1
ATOM 531 C C . ASP A 1 70 ? -33.25 -0.776 14.531 1 83.44 70 ASP A C 1
ATOM 533 O O . ASP A 1 70 ? -34.312 -0.274 14.18 1 83.44 70 ASP A O 1
ATOM 537 N N . GLU A 1 71 ? -32.156 -0.625 13.781 1 81.38 71 GLU A N 1
ATOM 538 C CA . GLU A 1 71 ? -32.094 -0.197 12.391 1 81.38 71 GLU A CA 1
ATOM 539 C C . GLU A 1 71 ? -32.531 1.253 12.234 1 81.38 71 GLU A C 1
ATOM 541 O O . GLU A 1 71 ? -33.188 1.605 11.242 1 81.38 71 GLU A O 1
ATOM 546 N N . TRP A 1 72 ? -32.375 2.014 13.266 1 82.19 72 TRP A N 1
ATOM 547 C CA . TRP A 1 72 ? -32.656 3.439 13.148 1 82.19 72 TRP A CA 1
ATOM 548 C C . TRP A 1 72 ? -31.812 4.078 12.047 1 82.19 72 TRP A C 1
ATOM 550 O O . TRP A 1 72 ? -32.25 5.043 11.414 1 82.19 72 TRP A O 1
ATOM 560 N N . HIS A 1 73 ? -30.625 3.5 11.797 1 77.69 73 HIS A N 1
ATOM 561 C CA . HIS A 1 73 ? -29.703 4.047 10.805 1 77.69 73 HIS A CA 1
ATOM 562 C C . HIS A 1 73 ? -30.297 4.004 9.406 1 77.69 73 HIS A C 1
ATOM 564 O O . HIS A 1 73 ? -29.906 4.77 8.531 1 77.69 73 HIS A O 1
ATOM 570 N N . GLU A 1 74 ? -31.234 3.154 9.234 1 76.5 74 GLU A N 1
ATOM 571 C CA . GLU A 1 74 ? -31.859 3.043 7.922 1 76.5 74 GLU A CA 1
ATOM 572 C C . GLU A 1 74 ? -33 4.035 7.781 1 76.5 74 GLU A C 1
ATOM 574 O O . GLU A 1 74 ? -33.406 4.387 6.668 1 76.5 74 GLU A O 1
ATOM 579 N N . ARG A 1 75 ? -33.531 4.484 8.898 1 79.25 75 ARG A N 1
ATOM 580 C CA . ARG A 1 75 ? -34.688 5.363 8.852 1 79.25 75 ARG A CA 1
ATOM 581 C C . ARG A 1 75 ? -34.406 6.676 9.578 1 79.25 75 ARG A C 1
ATOM 583 O O . ARG A 1 75 ? -35.344 7.324 10.062 1 79.25 75 ARG A O 1
ATOM 590 N N . ASP A 1 76 ? -33.188 6.98 9.742 1 79.81 76 ASP A N 1
ATOM 591 C CA . ASP A 1 76 ? -32.812 8.203 10.43 1 79.81 76 ASP A CA 1
ATOM 592 C C . ASP A 1 76 ? -33.188 9.445 9.625 1 79.81 76 ASP A C 1
ATOM 594 O O . ASP A 1 76 ? -32.656 9.664 8.531 1 79.81 76 ASP A O 1
ATOM 598 N N . PHE A 1 77 ? -34.125 10.203 10.164 1 81.69 77 PHE A N 1
ATOM 599 C CA . PHE A 1 77 ? -34.625 11.367 9.445 1 81.69 77 PHE A CA 1
ATOM 600 C C . PHE A 1 77 ? -33.562 12.43 9.289 1 81.69 77 PHE A C 1
ATOM 602 O O . PHE A 1 77 ? -33.656 13.312 8.438 1 81.69 77 PHE A O 1
ATOM 609 N N . ARG A 1 78 ? -32.531 12.359 9.977 1 81.38 78 ARG A N 1
ATOM 610 C CA . ARG A 1 78 ? -31.438 13.336 9.922 1 81.38 78 ARG A CA 1
ATOM 611 C C . ARG A 1 78 ? -30.703 13.273 8.578 1 81.38 78 ARG A C 1
ATOM 613 O O . ARG A 1 78 ? -30 14.211 8.211 1 81.38 78 ARG A O 1
ATOM 620 N N . VAL A 1 79 ? -30.781 12.188 7.922 1 80.88 79 VAL A N 1
ATOM 621 C CA . VAL A 1 79 ? -30.188 12.047 6.598 1 80.88 79 VAL A CA 1
ATOM 622 C C . VAL A 1 79 ? -30.75 13.109 5.66 1 80.88 79 VAL A C 1
ATOM 624 O O . VAL A 1 79 ? -30.047 13.57 4.75 1 80.88 79 VAL A O 1
ATOM 627 N N . LEU A 1 80 ? -31.984 13.508 5.953 1 82.44 80 LEU A N 1
ATOM 628 C CA . LEU A 1 80 ? -32.625 14.531 5.141 1 82.44 80 LEU A CA 1
ATOM 629 C C . LEU A 1 80 ? -31.906 15.867 5.262 1 82.44 80 LEU A C 1
ATOM 631 O O . LEU A 1 80 ? -32.125 16.766 4.445 1 82.44 80 LEU A O 1
ATOM 635 N N . GLN A 1 81 ? -31.078 15.969 6.289 1 86.25 81 GLN A N 1
ATOM 636 C CA . GLN A 1 81 ? -30.391 17.234 6.535 1 86.25 81 GLN A CA 1
ATOM 637 C C . GLN A 1 81 ? -29 17.234 5.914 1 86.25 81 GLN A C 1
ATOM 639 O O . GLN A 1 81 ? -28.234 18.188 6.098 1 86.25 81 GLN A O 1
ATOM 644 N N . VAL A 1 82 ? -28.688 16.219 5.129 1 85.88 82 VAL A N 1
ATOM 645 C CA . VAL A 1 82 ? -27.359 16.062 4.527 1 85.88 82 VAL A CA 1
ATOM 646 C C . VAL A 1 82 ? -27.062 17.25 3.611 1 85.88 82 VAL A C 1
ATOM 648 O O . VAL A 1 82 ? -25.984 17.828 3.672 1 85.88 82 VAL A O 1
ATOM 651 N N . PRO A 1 83 ? -28.047 17.672 2.811 1 86.19 83 PRO A N 1
ATOM 652 C CA . PRO A 1 83 ? -27.75 18.828 1.966 1 86.19 83 PRO A CA 1
ATOM 653 C C . PRO A 1 83 ? -27.391 20.078 2.775 1 86.19 83 PRO A C 1
ATOM 655 O O . PRO A 1 83 ? -26.484 20.828 2.406 1 86.19 83 PRO A O 1
ATOM 658 N N . LEU A 1 84 ? -28.141 20.281 3.855 1 89.62 84 LEU A N 1
ATOM 659 C CA . LEU A 1 84 ? -27.859 21.422 4.73 1 89.62 84 LEU A CA 1
ATOM 660 C C . LEU A 1 84 ? -26.469 21.281 5.367 1 89.62 84 LEU A C 1
ATOM 662 O O . LEU A 1 84 ? -25.703 22.234 5.414 1 89.62 84 LEU A O 1
ATOM 666 N N . LEU A 1 85 ? -26.188 20.094 5.805 1 90.19 85 LEU A N 1
ATOM 667 C CA . LEU A 1 85 ? -24.906 19.828 6.438 1 90.19 85 LEU A CA 1
ATOM 668 C C . LEU A 1 85 ? -23.766 20.062 5.461 1 90.19 85 LEU A C 1
ATOM 670 O O . LEU A 1 85 ? -22.734 20.641 5.836 1 90.19 85 LEU A O 1
ATOM 674 N N . LYS A 1 86 ? -23.906 19.688 4.25 1 86.94 86 LYS A N 1
ATOM 675 C CA . LYS A 1 86 ? -22.891 19.906 3.223 1 86.94 86 LYS A CA 1
ATOM 676 C C . LYS A 1 86 ? -22.656 21.391 2.971 1 86.94 86 LYS A C 1
ATOM 678 O O . LYS A 1 86 ? -21.531 21.812 2.73 1 86.94 86 LYS A O 1
ATOM 683 N N . ARG A 1 87 ? -23.703 22.109 3.074 1 87.19 87 ARG A N 1
ATOM 684 C CA . ARG A 1 87 ? -23.656 23.516 2.742 1 87.19 87 ARG A CA 1
ATOM 685 C C . ARG A 1 87 ? -23.047 24.328 3.883 1 87.19 87 ARG A C 1
ATOM 687 O O . ARG A 1 87 ? -22.188 25.188 3.658 1 87.19 87 ARG A O 1
ATOM 694 N N . VAL A 1 88 ? -23.469 24.078 5.125 1 91.25 88 VAL A N 1
ATOM 695 C CA . VAL A 1 88 ? -23.109 24.953 6.227 1 91.25 88 VAL A CA 1
ATOM 696 C C . VAL A 1 88 ? -21.969 24.344 7.031 1 91.25 88 VAL A C 1
ATOM 698 O O . VAL A 1 88 ? -21.281 25.047 7.777 1 91.25 88 VAL A O 1
ATOM 701 N N . GLY A 1 89 ? -21.844 23 7 1 92.06 89 GLY A N 1
ATOM 702 C CA . GLY A 1 89 ? -20.734 22.328 7.66 1 92.06 89 GLY A CA 1
ATOM 703 C C . GLY A 1 89 ? -21.078 21.859 9.062 1 92.06 89 GLY A C 1
ATOM 704 O O . GLY A 1 89 ? -20.75 20.719 9.438 1 92.06 89 GLY A O 1
ATOM 705 N N . VAL A 1 90 ? -21.75 22.797 9.836 1 96.12 90 VAL A N 1
ATOM 706 C CA . VAL A 1 90 ? -22.141 22.484 11.203 1 96.12 90 VAL A CA 1
ATOM 707 C C . VAL A 1 90 ? -23.625 22.766 11.406 1 96.12 90 VAL A C 1
ATOM 709 O O . VAL A 1 90 ? -24.094 23.859 11.102 1 96.12 90 VAL A O 1
ATOM 712 N N . ILE A 1 91 ? -24.312 21.734 11.898 1 95.31 91 ILE A N 1
ATOM 713 C CA . ILE A 1 91 ? -25.734 21.953 12.188 1 95.31 91 ILE A CA 1
ATOM 714 C C . ILE A 1 91 ? -26.047 21.5 13.617 1 95.31 91 ILE A C 1
ATOM 716 O O . ILE A 1 91 ? -25.484 20.516 14.094 1 95.31 91 ILE A O 1
ATOM 720 N N . LEU A 1 92 ? -26.828 22.297 14.258 1 95.81 92 LEU A N 1
ATOM 721 C CA . LEU A 1 92 ? -27.297 21.984 15.602 1 95.81 92 LEU A CA 1
ATOM 722 C C . LEU A 1 92 ? -28.672 21.344 15.555 1 95.81 92 LEU A C 1
ATOM 724 O O . LEU A 1 92 ? -29.438 21.578 14.617 1 95.81 92 LEU A O 1
ATOM 728 N N . GLU A 1 93 ? -28.938 20.562 16.562 1 94 93 GLU A N 1
ATOM 729 C CA . GLU A 1 93 ? -30.203 19.828 16.578 1 94 93 GLU A CA 1
ATOM 730 C C . GLU A 1 93 ? -31.391 20.781 16.406 1 94 93 GLU A C 1
ATOM 732 O O . GLU A 1 93 ? -32.312 20.469 15.656 1 94 93 GLU A O 1
ATOM 737 N N . GLN A 1 94 ? -31.297 21.891 17.047 1 91.62 94 GLN A N 1
ATOM 738 C CA . GLN A 1 94 ? -32.406 22.828 17.047 1 91.62 94 GLN A CA 1
ATOM 739 C C . GLN A 1 94 ? -32.531 23.562 15.719 1 91.62 94 GLN A C 1
ATOM 741 O O . GLN A 1 94 ? -33.5 24.297 15.484 1 91.62 94 GLN A O 1
ATOM 746 N N . ASP A 1 95 ? -31.531 23.328 14.844 1 91.44 95 ASP A N 1
ATOM 747 C CA . ASP A 1 95 ? -31.594 23.953 13.531 1 91.44 95 ASP A CA 1
ATOM 748 C C . ASP A 1 95 ? -32.625 23.281 12.641 1 91.44 95 ASP A C 1
ATOM 750 O O . ASP A 1 95 ? -33.125 23.875 11.68 1 91.44 95 ASP A O 1
ATOM 754 N N . TYR A 1 96 ? -32.938 22.031 12.961 1 89.12 96 TYR A N 1
ATOM 755 C CA . TYR A 1 96 ? -33.781 21.328 12.016 1 89.12 96 TYR A CA 1
ATOM 756 C C . TYR A 1 96 ? -34.906 20.578 12.742 1 89.12 96 TYR A C 1
ATOM 758 O O . TYR A 1 96 ? -35.844 20.109 12.117 1 89.12 96 TYR A O 1
ATOM 766 N N . ALA A 1 97 ? -34.75 20.375 13.992 1 89.94 97 ALA A N 1
ATOM 767 C CA . ALA A 1 97 ? -35.781 19.688 14.758 1 89.94 97 ALA A CA 1
ATOM 768 C C . ALA A 1 97 ? -36.562 20.688 15.625 1 89.94 97 ALA A C 1
ATOM 770 O O . ALA A 1 97 ? -35.969 21.359 16.469 1 89.94 97 ALA A O 1
ATOM 771 N N . SER A 1 98 ? -37.875 20.688 15.492 1 87.44 98 SER A N 1
ATOM 772 C CA . SER A 1 98 ? -38.75 21.562 16.266 1 87.44 98 SER A CA 1
ATOM 773 C C . SER A 1 98 ? -39.125 20.938 17.594 1 87.44 98 SER A C 1
ATOM 775 O O . SER A 1 98 ? -38.906 19.734 17.812 1 87.44 98 SER A O 1
ATOM 777 N N . ALA A 1 99 ? -39.688 21.781 18.469 1 86.56 99 ALA A N 1
ATOM 778 C CA . ALA A 1 99 ? -40.156 21.297 19.766 1 86.56 99 ALA A CA 1
ATOM 779 C C . ALA A 1 99 ? -41.219 20.234 19.594 1 86.56 99 ALA A C 1
ATOM 781 O O . ALA A 1 99 ? -41.25 19.25 20.359 1 86.56 99 ALA A O 1
ATOM 782 N N . GLU A 1 100 ? -42.031 20.406 18.609 1 88.44 100 GLU A N 1
ATOM 783 C CA . GLU A 1 100 ? -43.094 19.438 18.312 1 88.44 100 GLU A CA 1
ATOM 784 C C . GLU A 1 100 ? -42.5 18.109 17.875 1 88.44 100 GLU A C 1
ATOM 786 O O . GLU A 1 100 ? -42.969 17.047 18.281 1 88.44 100 GLU A O 1
ATOM 791 N N . GLN A 1 101 ? -41.5 18.172 17.109 1 86.94 101 GLN A N 1
ATOM 792 C CA . GLN A 1 101 ? -40.875 16.953 16.594 1 86.94 101 GLN A CA 1
ATOM 793 C C . GLN A 1 101 ? -40.188 16.188 17.719 1 86.94 101 GLN A C 1
ATOM 795 O O . GLN A 1 101 ? -40.188 14.953 17.719 1 86.94 101 GLN A O 1
ATOM 800 N N . PHE A 1 102 ? -39.688 16.891 18.703 1 87.31 102 PHE A N 1
ATOM 801 C CA . PHE A 1 102 ? -39.031 16.234 19.844 1 87.31 102 PHE A CA 1
ATOM 802 C C . PHE A 1 102 ? -40.031 15.359 20.594 1 87.31 102 PHE A C 1
ATOM 804 O O . PHE A 1 102 ? -39.688 14.289 21.094 1 87.31 102 PHE A O 1
ATOM 811 N N . ASP A 1 103 ? -41.188 15.812 20.531 1 85.81 103 ASP A N 1
ATOM 812 C CA . ASP A 1 103 ? -42.219 15.141 21.312 1 85.81 103 ASP A CA 1
ATOM 813 C C . ASP A 1 103 ? -42.906 14.055 20.5 1 85.81 103 ASP A C 1
ATOM 815 O O . ASP A 1 103 ? -43.469 13.117 21.062 1 85.81 103 ASP A O 1
ATOM 819 N N . THR A 1 104 ? -42.812 14.117 19.188 1 87.5 104 THR A N 1
ATOM 820 C CA . THR A 1 104 ? -43.688 13.289 18.391 1 87.5 104 THR A CA 1
ATOM 821 C C . THR A 1 104 ? -42.906 12.203 17.656 1 87.5 104 THR A C 1
ATOM 823 O O . THR A 1 104 ? -43.438 11.117 17.391 1 87.5 104 THR A O 1
ATOM 826 N N . LEU A 1 105 ? -41.719 12.453 17.312 1 88.25 105 LEU A N 1
ATOM 827 C CA . LEU A 1 105 ? -41 11.516 16.469 1 88.25 105 LEU A CA 1
ATOM 828 C C . LEU A 1 105 ? -40.5 10.328 17.297 1 88.25 105 LEU A C 1
ATOM 830 O O . LEU A 1 105 ? -40 10.5 18.406 1 88.25 105 LEU A O 1
ATOM 834 N N . ASP A 1 106 ? -40.625 9.164 16.719 1 88.5 106 ASP A N 1
ATOM 835 C CA . ASP A 1 106 ? -40.188 7.918 17.359 1 88.5 106 ASP A CA 1
ATOM 836 C C . ASP A 1 106 ? -38.688 7.91 17.625 1 88.5 106 ASP A C 1
ATOM 838 O O . ASP A 1 106 ? -38.25 7.328 18.609 1 88.5 106 ASP A O 1
ATOM 842 N N . TYR A 1 107 ? -38.031 8.555 16.828 1 87.94 107 TYR A N 1
ATOM 843 C CA . TYR A 1 107 ? -36.594 8.617 16.969 1 87.94 107 TYR A CA 1
ATOM 844 C C . TYR A 1 107 ? -36.188 9.211 18.328 1 87.94 107 TYR A C 1
ATOM 846 O O . TYR A 1 107 ? -35.406 8.641 19.062 1 87.94 107 TYR A O 1
ATOM 854 N N . TYR A 1 108 ? -36.812 10.344 18.688 1 89.38 108 TYR A N 1
ATOM 855 C CA . TYR A 1 108 ? -36.469 11.023 19.922 1 89.38 108 TYR A CA 1
ATOM 856 C C . TYR A 1 108 ? -36.969 10.25 21.141 1 89.38 108 TYR A C 1
ATOM 858 O O . TYR A 1 108 ? -36.312 10.25 22.188 1 89.38 108 TYR A O 1
ATOM 866 N N . ARG A 1 109 ? -38 9.547 20.938 1 87.31 109 ARG A N 1
ATOM 867 C CA . ARG A 1 109 ? -38.469 8.695 22.016 1 87.31 109 ARG A CA 1
ATOM 868 C C . ARG A 1 109 ? -37.469 7.598 22.344 1 87.31 109 ARG A C 1
ATOM 870 O O . ARG A 1 109 ? -37.25 7.27 23.5 1 87.31 109 ARG A O 1
ATOM 877 N N . ALA A 1 110 ? -36.906 7.094 21.312 1 88.25 110 ALA A N 1
ATOM 878 C CA . ALA A 1 110 ? -35.906 6.043 21.484 1 88.25 110 ALA A CA 1
ATOM 879 C C . ALA A 1 110 ? -34.656 6.598 22.141 1 88.25 110 ALA A C 1
ATOM 881 O O . ALA A 1 110 ? -34.031 5.926 22.969 1 88.25 110 ALA A O 1
ATOM 882 N N . GLN A 1 111 ? -34.344 7.801 21.828 1 88.88 111 GLN A N 1
ATOM 883 C CA . GLN A 1 111 ? -33.094 8.406 22.344 1 88.88 111 GLN A CA 1
ATOM 884 C C . GLN A 1 111 ? -33.281 8.812 23.797 1 88.88 111 GLN A C 1
ATOM 886 O O . GLN A 1 111 ? -32.312 8.812 24.562 1 88.88 111 GLN A O 1
ATOM 891 N N . VAL A 1 112 ? -34.469 9.164 24.172 1 88.88 112 VAL A N 1
ATOM 892 C CA . VAL A 1 112 ? -34.75 9.625 25.531 1 88.88 112 VAL A CA 1
ATOM 893 C C . VAL A 1 112 ? -34.406 8.531 26.531 1 88.88 112 VAL A C 1
ATOM 895 O O . VAL A 1 112 ? -34.062 8.82 27.688 1 88.88 112 VAL A O 1
ATOM 898 N N . GLU A 1 113 ? -34.531 7.277 26.031 1 88.88 113 GLU A N 1
ATOM 899 C CA . GLU A 1 113 ? -34.188 6.156 26.906 1 88.88 113 GLU A CA 1
ATOM 900 C C . GLU A 1 113 ? -32.75 6.277 27.406 1 88.88 113 GLU A C 1
ATOM 902 O O . GLU A 1 113 ? -32.438 5.809 28.5 1 88.88 113 GLU A O 1
ATOM 907 N N . PHE A 1 114 ? -31.969 7.016 26.672 1 92 114 PHE A N 1
ATOM 908 C CA . PHE A 1 114 ? -30.578 7.199 27.047 1 92 114 PHE A CA 1
ATOM 909 C C . PHE A 1 114 ? -30.328 8.633 27.516 1 92 114 PHE A C 1
ATOM 911 O O . PHE A 1 114 ? -29.188 9.016 27.75 1 92 114 PHE A O 1
ATOM 918 N N . GLY A 1 115 ? -31.453 9.391 27.562 1 92.75 115 GLY A N 1
ATOM 919 C CA . GLY A 1 115 ? -31.391 10.781 27.984 1 92.75 115 GLY A CA 1
ATOM 920 C C . GLY A 1 115 ? -30.812 11.695 26.922 1 92.75 115 GLY A C 1
ATOM 921 O O . GLY A 1 115 ? -30.453 12.836 27.219 1 92.75 115 GLY A O 1
ATOM 922 N N . LEU A 1 116 ? -30.672 11.227 25.734 1 94 116 LEU A N 1
ATOM 923 C CA . LEU A 1 116 ? -30.031 11.992 24.672 1 94 116 LEU A CA 1
ATOM 924 C C . LEU A 1 116 ? -31.062 12.805 23.891 1 94 116 LEU A C 1
ATOM 926 O O . LEU A 1 116 ? -32.188 12.359 23.703 1 94 116 LEU A O 1
ATOM 930 N N . ARG A 1 117 ? -30.625 14.031 23.422 1 92.81 117 ARG A N 1
ATOM 931 C CA . ARG A 1 117 ? -31.531 14.828 22.594 1 92.81 117 ARG A CA 1
ATOM 932 C C . ARG A 1 117 ? -30.75 15.797 21.719 1 92.81 117 ARG A C 1
ATOM 934 O O . ARG A 1 117 ? -31.078 15.977 20.547 1 92.81 117 ARG A O 1
ATOM 941 N N . TRP A 1 118 ? -29.797 16.422 22.312 1 94.12 118 TRP A N 1
ATOM 942 C CA . TRP A 1 118 ? -29.141 17.516 21.609 1 94.12 118 TRP A CA 1
ATOM 943 C C . TRP A 1 118 ? -27.875 17.016 20.906 1 94.12 118 TRP A C 1
ATOM 945 O O . TRP A 1 118 ? -27.062 16.328 21.5 1 94.12 118 TRP A O 1
ATOM 955 N N . THR A 1 119 ? -27.797 17.344 19.641 1 95.12 119 THR A N 1
ATOM 956 C CA . THR A 1 119 ? -26.594 16.969 18.906 1 95.12 119 THR A CA 1
ATOM 957 C C . THR A 1 119 ? -26.031 18.172 18.156 1 95.12 119 THR A C 1
ATOM 959 O O . THR A 1 119 ? -26.766 19.109 17.844 1 95.12 119 THR A O 1
ATOM 962 N N . ALA A 1 120 ? -24.797 18.25 18.062 1 96.25 120 ALA A N 1
ATOM 963 C CA . ALA A 1 120 ? -24.062 19.094 17.125 1 96.25 120 ALA A CA 1
ATOM 964 C C . ALA A 1 120 ? -23.344 18.234 16.078 1 96.25 120 ALA A C 1
ATOM 966 O O . ALA A 1 120 ? -22.438 17.469 16.406 1 96.25 120 ALA A O 1
ATOM 967 N N . MET A 1 121 ? -23.719 18.359 14.82 1 94.75 121 MET A N 1
ATOM 968 C CA . MET A 1 121 ? -23.156 17.531 13.75 1 94.75 121 MET A CA 1
ATOM 969 C C . MET A 1 121 ? -22.203 18.344 12.883 1 94.75 121 MET A C 1
ATOM 971 O O . MET A 1 121 ? -22.578 19.406 12.359 1 94.75 121 MET A O 1
ATOM 975 N N . VAL A 1 122 ? -21.047 17.875 12.82 1 95 122 VAL A N 1
ATOM 976 C CA . VAL A 1 122 ? -20.016 18.453 11.961 1 95 122 VAL A CA 1
ATOM 977 C C . VAL A 1 122 ? -19.812 17.578 10.734 1 95 122 VAL A C 1
ATOM 979 O O . VAL A 1 122 ? -19.328 16.438 10.852 1 95 122 VAL A O 1
ATOM 982 N N . GLY A 1 123 ? -20.188 18.062 9.562 1 90.81 123 GLY A N 1
ATOM 983 C CA . GLY A 1 123 ? -19.953 17.328 8.328 1 90.81 123 GLY A CA 1
ATOM 984 C C . GLY A 1 123 ? -18.562 17.547 7.762 1 90.81 123 GLY A C 1
ATOM 985 O O . GLY A 1 123 ? -18.078 18.688 7.719 1 90.81 123 GLY A O 1
ATOM 986 N N . PHE A 1 124 ? -17.938 16.453 7.484 1 85.81 124 PHE A N 1
ATOM 987 C CA . PHE A 1 124 ? -16.641 16.578 6.84 1 85.81 124 PHE A CA 1
ATOM 988 C C . PHE A 1 124 ? -16.422 15.469 5.828 1 85.81 124 PHE A C 1
ATOM 990 O O . PHE A 1 124 ? -16.953 14.367 5.973 1 85.81 124 PHE A O 1
ATOM 997 N N . SER A 1 125 ? -15.828 15.852 4.699 1 74.38 125 SER A N 1
ATOM 998 C CA . SER A 1 125 ? -15.75 14.906 3.596 1 74.38 125 SER A CA 1
ATOM 999 C C . SER A 1 125 ? -14.344 14.336 3.449 1 74.38 125 SER A C 1
ATOM 1001 O O . SER A 1 125 ? -13.359 14.992 3.826 1 74.38 125 SER A O 1
ATOM 1003 N N . SER A 1 126 ? -14.352 13.172 3.254 1 64.69 126 SER A N 1
ATOM 1004 C CA . SER A 1 126 ? -13.18 12.477 2.742 1 64.69 126 SER A CA 1
ATOM 1005 C C . SER A 1 126 ? -13.398 12.016 1.305 1 64.69 126 SER A C 1
ATOM 1007 O O . SER A 1 126 ? -13.977 10.953 1.068 1 64.69 126 SER A O 1
ATOM 1009 N N . GLY A 1 127 ? -13 12.844 0.375 1 62.41 127 GLY A N 1
ATOM 1010 C CA . GLY A 1 127 ? -13.344 12.539 -1.006 1 62.41 127 GLY A CA 1
ATOM 1011 C C . GLY A 1 127 ? -14.836 12.602 -1.277 1 62.41 127 GLY A C 1
ATOM 1012 O O . GLY A 1 127 ? -15.477 13.625 -1.035 1 62.41 127 GLY A O 1
ATOM 1013 N N . GLU A 1 128 ? -15.359 11.359 -1.742 1 63.69 128 GLU A N 1
ATOM 1014 C CA . GLU A 1 128 ? -16.766 11.281 -2.105 1 63.69 128 GLU A CA 1
ATOM 1015 C C . GLU A 1 128 ? -17.625 10.875 -0.908 1 63.69 128 GLU A C 1
ATOM 1017 O O . GLU A 1 128 ? -18.859 10.953 -0.964 1 63.69 128 GLU A O 1
ATOM 1022 N N . ASP A 1 129 ? -16.938 10.625 0.129 1 70.25 129 ASP A N 1
ATOM 1023 C CA . ASP A 1 129 ? -17.672 10.164 1.3 1 70.25 129 ASP A CA 1
ATOM 1024 C C . ASP A 1 129 ? -17.891 11.305 2.295 1 70.25 129 ASP A C 1
ATOM 1026 O O . ASP A 1 129 ? -17 12.117 2.518 1 70.25 129 ASP A O 1
ATOM 1030 N N . LEU A 1 130 ? -19.156 11.453 2.732 1 79.62 130 LEU A N 1
ATOM 1031 C CA . LEU A 1 130 ? -19.453 12.422 3.779 1 79.62 130 LEU A CA 1
ATOM 1032 C C . LEU A 1 130 ? -19.531 11.742 5.145 1 79.62 130 LEU A C 1
ATOM 1034 O O . LEU A 1 130 ? -20.25 10.742 5.309 1 79.62 130 LEU A O 1
ATOM 1038 N N . LEU A 1 131 ? -18.734 12.203 6.023 1 83.56 131 LEU A N 1
ATOM 1039 C CA . LEU A 1 131 ? -18.719 11.727 7.402 1 83.56 131 LEU A CA 1
ATOM 1040 C C . LEU A 1 131 ? -19.281 12.789 8.344 1 83.56 131 LEU A C 1
ATOM 1042 O O . LEU A 1 131 ? -19.297 13.977 8.023 1 83.56 131 LEU A O 1
ATOM 1046 N N . ALA A 1 132 ? -19.766 12.273 9.398 1 88.94 132 ALA A N 1
ATOM 1047 C CA . ALA A 1 132 ? -20.281 13.188 10.422 1 88.94 132 ALA A CA 1
ATOM 1048 C C . ALA A 1 132 ? -19.562 12.977 11.758 1 88.94 132 ALA A C 1
ATOM 1050 O O . ALA A 1 132 ? -19.422 11.836 12.219 1 88.94 132 ALA A O 1
ATOM 1051 N N . PHE A 1 133 ? -19.047 14.031 12.219 1 92.69 133 PHE A N 1
ATOM 1052 C CA . PHE A 1 133 ? -18.562 14.133 13.594 1 92.69 133 PHE A CA 1
ATOM 1053 C C . PHE A 1 133 ? -19.641 14.703 14.5 1 92.69 133 PHE A C 1
ATOM 1055 O O . PHE A 1 133 ? -20 15.883 14.398 1 92.69 133 PHE A O 1
ATOM 1062 N N . VAL A 1 134 ? -20.156 13.844 15.414 1 94.56 134 VAL A N 1
ATOM 1063 C CA . VAL A 1 134 ? -21.375 14.234 16.125 1 94.56 134 VAL A CA 1
ATOM 1064 C C . VAL A 1 134 ? -21.094 14.289 17.625 1 94.56 134 VAL A C 1
ATOM 1066 O O . VAL A 1 134 ? -20.641 13.312 18.219 1 94.56 134 VAL A O 1
ATOM 1069 N N . LEU A 1 135 ? -21.359 15.422 18.203 1 96.81 135 LEU A N 1
ATOM 1070 C CA . LEU A 1 135 ? -21.359 15.578 19.641 1 96.81 135 LEU A CA 1
ATOM 1071 C C . LEU A 1 135 ? -22.766 15.438 20.203 1 96.81 135 LEU A C 1
ATOM 1073 O O . LEU A 1 135 ? -23.719 15.977 19.641 1 96.81 135 LEU A O 1
ATOM 1077 N N . HIS A 1 136 ? -22.859 14.695 21.312 1 96.62 136 HIS A N 1
ATOM 1078 C CA . HIS A 1 136 ? -24.156 14.445 21.922 1 96.62 136 HIS A CA 1
ATOM 1079 C C . HIS A 1 136 ? -24.234 15.047 23.312 1 96.62 136 HIS A C 1
ATOM 1081 O O . HIS A 1 136 ? -23.266 14.961 24.094 1 96.62 136 HIS A O 1
ATOM 1087 N N . ARG A 1 137 ? -25.359 15.633 23.578 1 96.06 137 ARG A N 1
ATOM 1088 C CA . ARG A 1 137 ? -25.688 16.094 24.922 1 96.06 137 ARG A CA 1
ATOM 1089 C C . ARG A 1 137 ? -27 15.508 25.406 1 96.06 137 ARG A C 1
ATOM 1091 O O . ARG A 1 137 ? -27.891 15.219 24.594 1 96.06 137 ARG A O 1
ATOM 1098 N N . GLN A 1 138 ? -27.031 15.367 26.688 1 94.62 138 GLN A N 1
ATOM 1099 C CA . GLN A 1 138 ? -28.281 14.898 27.281 1 94.62 138 GLN A CA 1
ATOM 1100 C C . GLN A 1 138 ? -29.297 16.031 27.391 1 94.62 138 GLN A C 1
ATOM 1102 O O . GLN A 1 138 ? -28.953 17.203 27.219 1 94.62 138 GLN A O 1
ATOM 1107 N N . ILE A 1 139 ? -30.531 15.648 27.719 1 93.5 139 ILE A N 1
ATOM 1108 C CA . ILE A 1 139 ? -31.656 16.578 27.75 1 93.5 139 ILE A CA 1
ATOM 1109 C C . ILE A 1 139 ? -31.391 17.672 28.766 1 93.5 139 ILE A C 1
ATOM 1111 O O . ILE A 1 139 ? -31.578 18.859 28.484 1 93.5 139 ILE A O 1
ATOM 1115 N N . HIS A 1 140 ? -30.844 17.359 29.922 1 91.88 140 HIS A N 1
ATOM 1116 C CA . HIS A 1 140 ? -30.656 18.297 31.016 1 91.88 140 HIS A CA 1
ATOM 1117 C C . HIS A 1 140 ? -29.484 19.25 30.75 1 91.88 140 HIS A C 1
ATOM 1119 O O . HIS A 1 140 ? -29.375 20.297 31.391 1 91.88 140 HIS A O 1
ATOM 1125 N N . GLU A 1 141 ? -28.656 18.891 29.812 1 92 141 GLU A N 1
ATOM 1126 C CA . GLU A 1 141 ? -27.469 19.688 29.516 1 92 141 GLU A CA 1
ATOM 1127 C C . GLU A 1 141 ? -27.797 20.844 28.578 1 92 141 GLU A C 1
ATOM 1129 O O . GLU A 1 141 ? -27.016 21.797 28.453 1 92 141 GLU A O 1
ATOM 1134 N N . GLY A 1 142 ? -28.938 20.766 27.906 1 92.5 142 GLY A N 1
ATOM 1135 C CA . GLY A 1 142 ? -29.359 21.859 27.031 1 92.5 142 GLY A CA 1
ATOM 1136 C C . GLY A 1 142 ? -28.734 21.797 25.656 1 92.5 142 GLY A C 1
ATOM 1137 O O . GLY A 1 142 ? -27.844 21 25.406 1 92.5 142 GLY A O 1
ATOM 1138 N N . PRO A 1 143 ? -29.219 22.641 24.75 1 94.56 143 PRO A N 1
ATOM 1139 C CA . PRO A 1 143 ? -28.734 22.641 23.375 1 94.56 143 PRO A CA 1
ATOM 1140 C C . PRO A 1 143 ? -27.375 23.297 23.219 1 94.56 143 PRO A C 1
ATOM 1142 O O . PRO A 1 143 ? -26.922 24.016 24.125 1 94.56 143 PRO A O 1
ATOM 1145 N N . PHE A 1 144 ? -26.703 22.953 22.172 1 95.75 144 PHE A N 1
ATOM 1146 C CA . PHE A 1 144 ? -25.469 23.656 21.797 1 95.75 144 PHE A CA 1
ATOM 1147 C C . PHE A 1 144 ? -25.766 25.078 21.344 1 95.75 144 PHE A C 1
ATOM 1149 O O . PHE A 1 144 ? -26.797 25.344 20.734 1 95.75 144 PHE A O 1
ATOM 1156 N N . ASP A 1 145 ? -24.922 25.969 21.672 1 93.38 145 ASP A N 1
ATOM 1157 C CA . ASP A 1 145 ? -25.203 27.359 21.281 1 93.38 145 ASP A CA 1
ATOM 1158 C C . ASP A 1 145 ? -24.391 27.75 20.047 1 93.38 145 ASP A C 1
ATOM 1160 O O . ASP A 1 145 ? -23.609 26.953 19.531 1 93.38 145 ASP A O 1
ATOM 1164 N N . ARG A 1 146 ? -24.641 28.953 19.531 1 92.94 146 ARG A N 1
ATOM 1165 C CA . ARG A 1 146 ? -24.078 29.422 18.266 1 92.94 146 ARG A CA 1
ATOM 1166 C C . ARG A 1 146 ? -22.578 29.656 18.391 1 92.94 146 ARG A C 1
ATOM 1168 O O . ARG A 1 146 ? -21.828 29.469 17.438 1 92.94 146 ARG A O 1
ATOM 1175 N N . GLU A 1 147 ? -22.203 30.078 19.531 1 93.5 147 GLU A N 1
ATOM 1176 C CA . GLU A 1 147 ? -20.766 30.266 19.75 1 93.5 147 GLU A CA 1
ATOM 1177 C C . GLU A 1 147 ? -20.016 28.938 19.688 1 93.5 147 GLU A C 1
ATOM 1179 O O . GLU A 1 147 ? -18.906 28.875 19.141 1 93.5 147 GLU A O 1
ATOM 1184 N N . GLU A 1 148 ? -20.641 27.938 20.234 1 94.62 148 GLU A N 1
ATOM 1185 C CA . GLU A 1 148 ? -20.062 26.609 20.172 1 94.62 148 GLU A CA 1
ATOM 1186 C C . GLU A 1 148 ? -20 26.094 18.734 1 94.62 148 GLU A C 1
ATOM 1188 O O . GLU A 1 148 ? -19.047 25.422 18.344 1 94.62 148 GLU A O 1
ATOM 1193 N N . ALA A 1 149 ? -20.984 26.422 17.953 1 94.75 149 ALA A N 1
ATOM 1194 C CA . ALA A 1 149 ? -21 26.062 16.531 1 94.75 149 ALA A CA 1
ATOM 1195 C C . ALA A 1 149 ? -19.828 26.672 15.789 1 94.75 149 ALA A C 1
ATOM 1197 O O . ALA A 1 149 ? -19.25 26.047 14.906 1 94.75 149 ALA A O 1
ATOM 1198 N N . VAL A 1 150 ? -19.516 27.859 16.172 1 93 150 VAL A N 1
ATOM 1199 C CA . VAL A 1 150 ? -18.391 28.562 15.539 1 93 150 VAL A CA 1
ATOM 1200 C C . VAL A 1 150 ? -17.094 27.828 15.859 1 93 150 VAL A C 1
ATOM 1202 O O . VAL A 1 150 ? -16.234 27.672 14.992 1 93 150 VAL A O 1
ATOM 1205 N N . ILE A 1 151 ? -17 27.438 17.094 1 92.75 151 ILE A N 1
ATOM 1206 C CA . ILE A 1 151 ? -15.812 26.688 17.5 1 92.75 151 ILE A CA 1
ATOM 1207 C C . ILE A 1 151 ? -15.727 25.375 16.719 1 92.75 151 ILE A C 1
ATOM 1209 O O . ILE A 1 151 ? -14.656 24.984 16.25 1 92.75 151 ILE A O 1
ATOM 1213 N N . LEU A 1 152 ? -16.844 24.703 16.578 1 94.81 152 LEU A N 1
ATOM 1214 C CA . LEU A 1 152 ? -16.891 23.438 15.859 1 94.81 152 LEU A CA 1
ATOM 1215 C C . LEU A 1 152 ? -16.547 23.625 14.383 1 94.81 152 LEU A C 1
ATOM 1217 O O . LEU A 1 152 ? -15.984 22.734 13.75 1 94.81 152 LEU A O 1
ATOM 1221 N N . GLN A 1 153 ? -16.828 24.797 13.844 1 92.5 153 GLN A N 1
ATOM 1222 C CA . GLN A 1 153 ? -16.438 25.109 12.469 1 92.5 153 GLN A CA 1
ATOM 1223 C C . GLN A 1 153 ? -14.93 25.125 12.305 1 92.5 153 GLN A C 1
ATOM 1225 O O . GLN A 1 153 ? -14.398 24.688 11.281 1 92.5 153 GLN A O 1
ATOM 1230 N N . HIS A 1 154 ? -14.312 25.578 13.344 1 86.44 154 HIS A N 1
ATOM 1231 C CA . HIS A 1 154 ? -12.852 25.578 13.328 1 86.44 154 HIS A CA 1
ATOM 1232 C C . HIS A 1 154 ? -12.297 24.172 13.406 1 86.44 154 HIS A C 1
ATOM 1234 O O . HIS A 1 154 ? -11.352 23.828 12.688 1 86.44 154 HIS A O 1
ATOM 1240 N N . ILE A 1 155 ? -12.938 23.406 14.195 1 89.06 155 ILE A N 1
ATOM 1241 C CA . ILE A 1 155 ? -12.539 22.016 14.367 1 89.06 155 ILE A CA 1
ATOM 1242 C C . ILE A 1 155 ? -12.781 21.25 13.062 1 89.06 155 ILE A C 1
ATOM 1244 O O . ILE A 1 155 ? -12 20.375 12.703 1 89.06 155 ILE A O 1
ATOM 1248 N N . ARG A 1 156 ? -13.789 21.672 12.367 1 91.69 156 ARG A N 1
ATOM 1249 C CA . ARG A 1 156 ? -14.164 21.031 11.109 1 91.69 156 ARG A CA 1
ATOM 1250 C C . ARG A 1 156 ? -13.016 21.094 10.102 1 91.69 156 ARG A C 1
ATOM 1252 O O . ARG A 1 156 ? -12.773 20.125 9.375 1 91.69 156 ARG A O 1
ATOM 1259 N N . GLN A 1 157 ? -12.359 22.203 10.07 1 82.88 157 GLN A N 1
ATOM 1260 C CA . GLN A 1 157 ? -11.242 22.344 9.141 1 82.88 157 GLN A CA 1
ATOM 1261 C C . GLN A 1 157 ? -10.164 21.297 9.406 1 82.88 157 GLN A C 1
ATOM 1263 O O . GLN A 1 157 ? -9.625 20.703 8.469 1 82.88 157 GLN A O 1
ATOM 1268 N N . LYS A 1 158 ? -9.898 21.109 10.633 1 82.75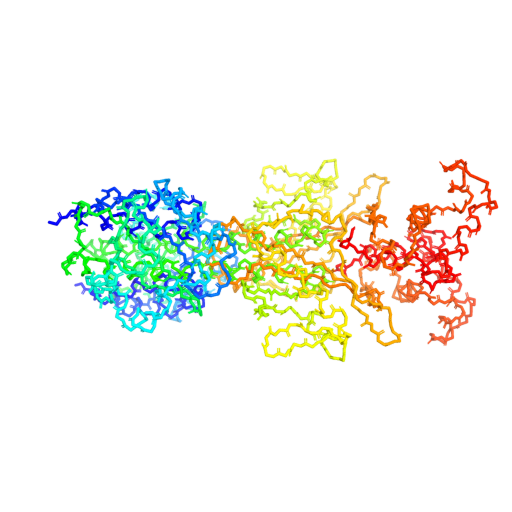 158 LYS A N 1
ATOM 1269 C CA . LYS A 1 158 ? -8.891 20.125 11 1 82.75 158 LYS A CA 1
ATOM 1270 C C . LYS A 1 158 ? -9.375 18.703 10.703 1 82.75 158 LYS A C 1
ATOM 1272 O O . LYS A 1 158 ? -8.578 17.844 10.305 1 82.75 158 LYS A O 1
ATOM 1277 N N . LEU A 1 159 ? -10.688 18.453 10.859 1 87.62 159 LEU A N 1
ATOM 1278 C CA . LEU A 1 159 ? -11.289 17.172 10.492 1 87.62 159 LEU A CA 1
ATOM 1279 C C . LEU A 1 159 ? -11.164 16.922 8.992 1 87.62 159 LEU A C 1
ATOM 1281 O O . LEU A 1 159 ? -10.844 15.812 8.57 1 87.62 159 LEU A O 1
ATOM 1285 N N . MET A 1 160 ? -11.375 17.969 8.25 1 84 160 MET A N 1
ATOM 1286 C CA . MET A 1 160 ? -11.297 17.875 6.793 1 84 160 MET A CA 1
ATOM 1287 C C . MET A 1 160 ? -9.891 17.484 6.344 1 84 160 MET A C 1
ATOM 1289 O O . MET A 1 160 ? -9.727 16.625 5.484 1 84 160 MET A O 1
ATOM 1293 N N . ILE A 1 161 ? -8.945 18.109 6.941 1 77.19 161 ILE A N 1
ATOM 1294 C CA . ILE A 1 161 ? -7.555 17.828 6.609 1 77.19 161 ILE A CA 1
ATOM 1295 C C . ILE A 1 161 ? -7.207 16.406 7.016 1 77.19 161 ILE A C 1
ATOM 1297 O O . ILE A 1 161 ? -6.578 15.664 6.25 1 77.19 161 ILE A O 1
ATOM 1301 N N . SER A 1 162 ? -7.648 16.031 8.203 1 80.19 162 SER A N 1
ATOM 1302 C CA . SER A 1 162 ? -7.387 14.68 8.688 1 80.19 162 SER A CA 1
ATOM 1303 C C . SER A 1 162 ? -8.031 13.633 7.781 1 80.19 162 SER A C 1
ATOM 1305 O O . SER A 1 162 ? -7.418 12.602 7.48 1 80.19 162 SER A O 1
ATOM 1307 N N . ALA A 1 163 ? -9.188 13.914 7.355 1 79.81 163 ALA A N 1
ATOM 1308 C CA . ALA A 1 163 ? -9.898 13 6.465 1 79.81 163 ALA A CA 1
ATOM 1309 C C . ALA A 1 163 ? -9.164 12.852 5.133 1 79.81 163 ALA A C 1
ATOM 1311 O O . ALA A 1 163 ? -9.055 11.75 4.598 1 79.81 163 ALA A O 1
ATOM 1312 N N . ALA A 1 164 ? -8.742 13.93 4.652 1 76.75 164 ALA A N 1
ATOM 1313 C CA . ALA A 1 164 ? -7.984 13.906 3.404 1 76.75 164 ALA A CA 1
ATOM 1314 C C . ALA A 1 164 ? -6.703 13.094 3.557 1 76.75 164 ALA A C 1
ATOM 1316 O O . ALA A 1 164 ? -6.34 12.312 2.67 1 76.75 164 ALA A O 1
ATOM 1317 N N . MET A 1 165 ? -6.055 13.305 4.684 1 76.25 165 MET A N 1
ATOM 1318 C CA . MET A 1 165 ? -4.836 12.555 4.98 1 76.25 165 MET A CA 1
ATOM 1319 C C . MET A 1 165 ? -5.113 11.055 5.02 1 76.25 165 MET A C 1
ATOM 1321 O O . MET A 1 165 ? -4.387 10.266 4.406 1 76.25 165 MET A O 1
ATOM 1325 N N . MET A 1 166 ? -6.086 10.695 5.707 1 77.44 166 MET A N 1
ATOM 1326 C CA . MET A 1 166 ? -6.426 9.281 5.863 1 77.44 166 MET A CA 1
ATOM 1327 C C . MET A 1 166 ? -6.816 8.664 4.527 1 77.44 166 MET A C 1
ATOM 1329 O O . MET A 1 166 ? -6.457 7.523 4.238 1 77.44 166 MET A O 1
ATOM 1333 N N . ARG A 1 167 ? -7.512 9.406 3.805 1 76.31 167 ARG A N 1
ATOM 1334 C CA . ARG A 1 167 ? -7.875 8.938 2.469 1 76.31 167 ARG A CA 1
ATOM 1335 C C . ARG A 1 167 ? -6.633 8.688 1.622 1 76.31 167 ARG A C 1
ATOM 1337 O O . ARG A 1 167 ? -6.539 7.672 0.929 1 76.31 167 ARG A O 1
ATOM 1344 N N . ASP A 1 168 ? -5.738 9.57 1.659 1 75.19 168 ASP A N 1
ATOM 1345 C CA . ASP A 1 168 ? -4.527 9.469 0.852 1 75.19 168 ASP A CA 1
ATOM 1346 C C . ASP A 1 168 ? -3.65 8.305 1.324 1 75.19 168 ASP A C 1
ATOM 1348 O O . ASP A 1 168 ? -3.064 7.594 0.509 1 75.19 168 ASP A O 1
ATOM 1352 N N . ILE A 1 169 ? -3.635 8.219 2.613 1 75.69 169 ILE A N 1
ATOM 1353 C CA . ILE A 1 169 ? -2.891 7.102 3.182 1 75.69 169 ILE A CA 1
ATOM 1354 C C . ILE A 1 169 ? -3.512 5.785 2.723 1 75.69 169 ILE A C 1
ATOM 1356 O O . ILE A 1 169 ? -2.801 4.875 2.293 1 75.69 169 ILE A O 1
ATOM 1360 N N . SER A 1 170 ? -4.773 5.684 2.812 1 76.94 170 SER A N 1
ATOM 1361 C CA . SER A 1 170 ? -5.484 4.488 2.369 1 76.94 170 SER A CA 1
ATOM 1362 C C . SER A 1 170 ? -5.273 4.238 0.88 1 76.94 170 SER A C 1
ATOM 1364 O O . SER A 1 170 ? -5.07 3.1 0.458 1 76.94 170 SER A O 1
ATOM 1366 N N . ALA A 1 171 ? -5.363 5.305 0.179 1 78.44 171 ALA A N 1
ATOM 1367 C CA . ALA A 1 171 ? -5.141 5.199 -1.261 1 78.44 171 ALA A CA 1
ATOM 1368 C C . ALA A 1 171 ? -3.748 4.652 -1.56 1 78.44 171 ALA A C 1
ATOM 1370 O O . ALA A 1 171 ? -3.57 3.861 -2.49 1 78.44 171 ALA A O 1
ATOM 1371 N N . SER A 1 172 ? -2.832 5.082 -0.77 1 79.56 172 SER A N 1
ATOM 1372 C CA . SER A 1 172 ? -1.464 4.613 -0.963 1 79.56 172 SER A CA 1
ATOM 1373 C C . SER A 1 172 ? -1.339 3.127 -0.652 1 79.56 172 SER A C 1
ATOM 1375 O O . SER A 1 172 ? -0.624 2.4 -1.345 1 79.56 172 SER A O 1
ATOM 1377 N N . THR A 1 173 ? -1.968 2.705 0.394 1 82.31 173 THR A N 1
ATOM 1378 C CA . THR A 1 173 ? -1.992 1.286 0.727 1 82.31 173 THR A CA 1
ATOM 1379 C C . THR A 1 173 ? -2.545 0.468 -0.437 1 82.31 173 THR A C 1
ATOM 1381 O O . THR A 1 173 ? -1.948 -0.533 -0.838 1 82.31 173 THR A O 1
ATOM 1384 N N . VAL A 1 174 ? -3.588 0.934 -0.955 1 86.75 174 VAL A N 1
ATOM 1385 C CA . VAL A 1 174 ? -4.25 0.239 -2.053 1 86.75 174 VAL A CA 1
ATOM 1386 C C . VAL A 1 174 ? -3.354 0.243 -3.287 1 86.75 174 VAL A C 1
ATOM 1388 O O . VAL A 1 174 ? -3.254 -0.763 -3.994 1 86.75 174 VAL A O 1
ATOM 1391 N N . SER A 1 175 ? -2.77 1.338 -3.521 1 85.56 175 SER A N 1
ATOM 1392 C CA . SER A 1 175 ? -1.84 1.421 -4.641 1 85.56 175 SER A CA 1
ATOM 1393 C C . SER A 1 175 ? -0.69 0.431 -4.48 1 85.56 175 SER A C 1
ATOM 1395 O O . SER A 1 175 ? -0.296 -0.231 -5.445 1 85.56 175 SER A O 1
ATOM 1397 N N . GLY A 1 176 ? -0.178 0.403 -3.305 1 86.12 176 GLY A N 1
ATOM 1398 C CA . GLY A 1 176 ? 0.856 -0.577 -3.014 1 86.12 176 GLY A CA 1
ATOM 1399 C C . GLY A 1 176 ? 0.401 -2.008 -3.232 1 86.12 176 GLY A C 1
ATOM 1400 O O . GLY A 1 176 ? 1.108 -2.801 -3.857 1 86.12 176 GLY A O 1
ATOM 1401 N N . MET A 1 177 ? -0.729 -2.322 -2.715 1 89.62 177 MET A N 1
ATOM 1402 C CA . MET A 1 177 ? -1.276 -3.664 -2.898 1 89.62 177 MET A CA 1
ATOM 1403 C C . MET A 1 177 ? -1.441 -3.986 -4.379 1 89.62 177 MET A C 1
ATOM 1405 O O . MET A 1 177 ? -1.048 -5.062 -4.832 1 89.62 177 MET A O 1
ATOM 1409 N N . SER A 1 178 ? -2 -3.057 -5.055 1 91.75 178 SER A N 1
ATOM 1410 C CA . SER A 1 178 ? -2.227 -3.234 -6.484 1 91.75 178 SER A CA 1
ATOM 1411 C C . SER A 1 178 ? -0.919 -3.498 -7.223 1 91.75 178 SER A C 1
ATOM 1413 O O . SER A 1 178 ? -0.845 -4.395 -8.062 1 91.75 178 SER A O 1
ATOM 1415 N N . ALA A 1 179 ? 0.072 -2.768 -6.875 1 88.62 179 ALA A N 1
ATOM 1416 C CA . ALA A 1 179 ? 1.381 -2.949 -7.5 1 88.62 179 ALA A CA 1
ATOM 1417 C C . ALA A 1 179 ? 1.954 -4.328 -7.18 1 88.62 179 ALA A C 1
ATOM 1419 O O . ALA A 1 179 ? 2.527 -4.984 -8.055 1 88.62 179 ALA A O 1
ATOM 1420 N N . ALA A 1 180 ? 1.842 -4.711 -5.965 1 89.81 180 ALA A N 1
ATOM 1421 C CA . ALA A 1 180 ? 2.336 -6.02 -5.551 1 89.81 180 ALA A CA 1
ATOM 1422 C C . ALA A 1 180 ? 1.616 -7.141 -6.301 1 89.81 180 ALA A C 1
ATOM 1424 O O . ALA A 1 180 ? 2.246 -8.102 -6.754 1 89.81 180 ALA A O 1
ATOM 1425 N N . PHE A 1 181 ? 0.32 -7.016 -6.41 1 90.25 181 PHE A N 1
ATOM 1426 C CA . PHE A 1 181 ? -0.442 -8.016 -7.152 1 90.25 181 PHE A CA 1
ATOM 1427 C C . PHE A 1 181 ? 0.011 -8.07 -8.602 1 90.25 181 PHE A C 1
ATOM 1429 O O . PHE A 1 181 ? 0.062 -9.148 -9.203 1 90.25 181 PHE A O 1
ATOM 1436 N N . GLU A 1 182 ? 0.327 -6.938 -9.133 1 88.44 182 GLU A N 1
ATOM 1437 C CA . GLU A 1 182 ? 0.83 -6.898 -10.5 1 88.44 182 GLU A CA 1
ATOM 1438 C C . GLU A 1 182 ? 2.15 -7.652 -10.633 1 88.44 182 GLU A C 1
ATOM 1440 O O . GLU A 1 182 ? 2.322 -8.461 -11.539 1 88.44 182 GLU A O 1
ATOM 1445 N N . ILE A 1 183 ? 3.006 -7.371 -9.703 1 83.5 183 ILE A N 1
ATOM 1446 C CA . ILE A 1 183 ? 4.305 -8.039 -9.68 1 83.5 183 ILE A CA 1
ATOM 1447 C C . ILE A 1 183 ? 4.109 -9.539 -9.516 1 83.5 183 ILE A C 1
ATOM 1449 O O . ILE A 1 183 ? 4.805 -10.336 -10.148 1 83.5 183 ILE A O 1
ATOM 1453 N N . ALA A 1 184 ? 3.158 -9.945 -8.719 1 84.44 184 ALA A N 1
ATOM 1454 C CA . ALA A 1 184 ? 2.883 -11.352 -8.422 1 84.44 184 ALA A CA 1
ATOM 1455 C C . ALA A 1 184 ? 2.064 -11.992 -9.547 1 84.44 184 ALA A C 1
ATOM 1457 O O . ALA A 1 184 ? 1.761 -13.188 -9.492 1 84.44 184 ALA A O 1
ATOM 1458 N N . ASN A 1 185 ? 1.679 -11.203 -10.523 1 83.44 185 ASN A N 1
ATOM 1459 C CA . ASN A 1 185 ? 0.893 -11.68 -11.656 1 83.44 185 ASN A CA 1
ATOM 1460 C C . ASN A 1 185 ? -0.491 -12.148 -11.219 1 83.44 185 ASN A C 1
ATOM 1462 O O . ASN A 1 185 ? -0.945 -13.219 -11.641 1 83.44 185 ASN A O 1
ATOM 1466 N N . VAL A 1 186 ? -1.121 -11.375 -10.398 1 87.62 186 VAL A N 1
ATOM 1467 C CA . VAL A 1 186 ? -2.465 -11.641 -9.898 1 87.62 186 VAL A CA 1
ATOM 1468 C C . VAL A 1 186 ? -3.395 -10.492 -10.273 1 87.62 186 VAL A C 1
ATOM 1470 O O . VAL A 1 186 ? -3.068 -9.32 -10.055 1 87.62 186 VAL A O 1
ATOM 1473 N N . ALA A 1 187 ? -4.5 -10.836 -10.891 1 91 187 ALA A N 1
ATOM 1474 C CA . ALA A 1 187 ? -5.516 -9.82 -11.172 1 91 187 ALA A CA 1
ATOM 1475 C C . ALA A 1 187 ? -6.254 -9.422 -9.898 1 91 187 ALA A C 1
ATOM 1477 O O . ALA A 1 187 ? -6.598 -10.273 -9.078 1 91 187 ALA A O 1
ATOM 1478 N N . CYS A 1 188 ? -6.457 -8.117 -9.766 1 94.19 188 CYS A N 1
ATOM 1479 C CA . CYS A 1 188 ? -7.148 -7.676 -8.562 1 94.19 188 CYS A CA 1
ATOM 1480 C C . CYS A 1 188 ? -8.062 -6.492 -8.859 1 94.19 188 CYS A C 1
ATOM 1482 O O . CYS A 1 188 ? -7.777 -5.688 -9.75 1 94.19 188 CYS A O 1
ATOM 1484 N N . ILE A 1 189 ? -9.164 -6.422 -8.172 1 95.06 189 ILE A N 1
ATOM 1485 C CA . ILE A 1 189 ? -10.148 -5.344 -8.234 1 95.06 189 ILE A CA 1
ATOM 1486 C C . ILE A 1 189 ? -10.516 -4.898 -6.82 1 95.06 189 ILE A C 1
ATOM 1488 O O . ILE A 1 189 ? -10.906 -5.715 -5.984 1 95.06 189 ILE A O 1
ATOM 1492 N N . PHE A 1 190 ? -10.328 -3.648 -6.594 1 93.12 190 PHE A N 1
ATOM 1493 C CA . PHE A 1 190 ? -10.633 -3.098 -5.277 1 93.12 190 PHE A CA 1
ATOM 1494 C C . PHE A 1 190 ? -12.016 -2.447 -5.273 1 93.12 190 PHE A C 1
ATOM 1496 O O . PHE A 1 190 ? -12.469 -1.936 -6.301 1 93.12 190 PHE A O 1
ATOM 1503 N N . PHE A 1 191 ? -12.602 -2.461 -4.027 1 89.31 191 PHE A N 1
ATOM 1504 C CA . PHE A 1 191 ? -13.953 -1.943 -3.867 1 89.31 191 PHE A CA 1
ATOM 1505 C C . PHE A 1 191 ? -14.039 -1.009 -2.666 1 89.31 191 PHE A C 1
ATOM 1507 O O . PHE A 1 191 ? -13.367 -1.23 -1.653 1 89.31 191 PHE A O 1
ATOM 1514 N N . ASP A 1 192 ? -14.867 0.017 -2.818 1 81.56 192 ASP A N 1
ATOM 1515 C CA . ASP A 1 192 ? -15.125 0.878 -1.669 1 81.56 192 ASP A CA 1
ATOM 1516 C C . ASP A 1 192 ? -16.203 0.276 -0.767 1 81.56 192 ASP A C 1
ATOM 1518 O O . ASP A 1 192 ? -16.609 -0.869 -0.963 1 81.56 192 ASP A O 1
ATOM 1522 N N . ARG A 1 193 ? -16.609 0.97 0.225 1 77.12 193 ARG A N 1
ATOM 1523 C CA . ARG A 1 193 ? -17.547 0.471 1.229 1 77.12 193 ARG A CA 1
ATOM 1524 C C . ARG A 1 193 ? -18.922 0.215 0.619 1 77.12 193 ARG A C 1
ATOM 1526 O O . ARG A 1 193 ? -19.734 -0.503 1.197 1 77.12 193 ARG A O 1
ATOM 1533 N N . LEU A 1 194 ? -19.234 0.873 -0.515 1 76.81 194 LEU A N 1
ATOM 1534 C CA . LEU A 1 194 ? -20.531 0.701 -1.181 1 76.81 194 LEU A CA 1
ATOM 1535 C C . LEU A 1 194 ? -20.453 -0.431 -2.201 1 76.81 194 LEU A C 1
ATOM 1537 O O . LEU A 1 194 ? -21.469 -0.76 -2.832 1 76.81 194 LEU A O 1
ATOM 1541 N N . GLY A 1 195 ? -19.297 -1.049 -2.379 1 83.19 195 GLY A N 1
ATOM 1542 C CA . GLY A 1 195 ? -19.125 -2.139 -3.328 1 83.19 195 GLY A CA 1
ATOM 1543 C C . GLY A 1 195 ? -18.781 -1.663 -4.727 1 83.19 195 GLY A C 1
ATOM 1544 O O . GLY A 1 195 ? -18.859 -2.436 -5.688 1 83.19 195 GLY A O 1
ATOM 1545 N N . MET A 1 196 ? -18.484 -0.398 -4.801 1 88.12 196 MET A N 1
ATOM 1546 C CA . MET A 1 196 ? -18.094 0.154 -6.098 1 88.12 196 MET A CA 1
ATOM 1547 C C . MET A 1 196 ? -16.609 -0.043 -6.355 1 88.12 196 MET A C 1
ATOM 1549 O O . MET A 1 196 ? -15.797 0.07 -5.438 1 88.12 196 MET A O 1
ATOM 1553 N N . VAL A 1 197 ? -16.328 -0.277 -7.637 1 92.62 197 VAL A N 1
ATOM 1554 C CA . VAL A 1 197 ? -14.938 -0.493 -8.016 1 92.62 197 VAL A CA 1
ATOM 1555 C C . VAL A 1 197 ? -14.141 0.801 -7.844 1 92.62 197 VAL A C 1
ATOM 1557 O O . VAL A 1 197 ? -14.578 1.867 -8.281 1 92.62 197 VAL A O 1
ATOM 1560 N N . THR A 1 198 ? -13.023 0.785 -7.184 1 87.88 198 THR A N 1
ATOM 1561 C CA . THR A 1 198 ? -12.188 1.958 -6.953 1 87.88 198 THR A CA 1
ATOM 1562 C C . THR A 1 198 ? -10.883 1.857 -7.742 1 87.88 198 THR A C 1
ATOM 1564 O O . THR A 1 198 ? -10.391 2.857 -8.266 1 87.88 198 THR A O 1
ATOM 1567 N N . THR A 1 199 ? -10.258 0.694 -7.75 1 90.69 199 THR A N 1
ATOM 1568 C CA . THR A 1 199 ? -8.977 0.473 -8.406 1 90.69 199 THR A CA 1
ATOM 1569 C C . THR A 1 199 ? -8.938 -0.897 -9.078 1 90.69 199 THR A C 1
ATOM 1571 O O . THR A 1 199 ? -9.492 -1.865 -8.547 1 90.69 199 THR A O 1
ATOM 1574 N N . ILE A 1 200 ? -8.359 -0.951 -10.227 1 93.88 200 ILE A N 1
ATOM 1575 C CA . ILE A 1 200 ? -8.148 -2.184 -10.977 1 93.88 200 ILE A CA 1
ATOM 1576 C C . ILE A 1 200 ? -6.723 -2.225 -11.508 1 93.88 200 ILE A C 1
ATOM 1578 O O . ILE A 1 200 ? -6.191 -1.204 -11.953 1 93.88 200 ILE A O 1
ATOM 1582 N N . ASN A 1 201 ? -6.059 -3.299 -11.312 1 92.38 201 ASN A N 1
ATOM 1583 C CA . ASN A 1 201 ? -4.703 -3.344 -11.852 1 92.38 201 ASN A CA 1
ATOM 1584 C C . ASN A 1 201 ? -4.703 -3.76 -13.32 1 92.38 201 ASN A C 1
ATOM 1586 O O . ASN A 1 201 ? -5.762 -4.012 -13.898 1 92.38 201 ASN A O 1
ATOM 1590 N N . GLU A 1 202 ? -3.58 -3.744 -13.953 1 91.38 202 GLU A N 1
ATOM 1591 C CA . GLU A 1 202 ? -3.48 -3.984 -15.391 1 91.38 202 GLU A CA 1
ATOM 1592 C C . GLU A 1 202 ? -3.922 -5.402 -15.742 1 91.38 202 GLU A C 1
ATOM 1594 O O . GLU A 1 202 ? -4.617 -5.609 -16.75 1 91.38 202 GLU A O 1
ATOM 1599 N N . LYS A 1 203 ? -3.562 -6.293 -14.945 1 89.5 203 LYS A N 1
ATOM 1600 C CA . LYS A 1 203 ? -3.932 -7.68 -15.211 1 89.5 203 LYS A CA 1
ATOM 1601 C C . LYS A 1 203 ? -5.445 -7.863 -15.164 1 89.5 203 LYS A C 1
ATOM 1603 O O . LYS A 1 203 ? -6.008 -8.609 -15.969 1 89.5 203 LYS A O 1
ATOM 1608 N N . ALA A 1 204 ? -6.09 -7.262 -14.219 1 92.25 204 ALA A N 1
ATOM 1609 C CA . ALA A 1 204 ? -7.547 -7.352 -14.133 1 92.25 204 ALA A CA 1
ATOM 1610 C C . ALA A 1 204 ? -8.211 -6.664 -15.32 1 92.25 204 ALA A C 1
ATOM 1612 O O . ALA A 1 204 ? -9.25 -7.121 -15.812 1 92.25 204 ALA A O 1
ATOM 1613 N N . LYS A 1 205 ? -7.633 -5.582 -15.773 1 92.25 205 LYS A N 1
ATOM 1614 C CA . LYS A 1 205 ? -8.156 -4.883 -16.938 1 92.25 205 LYS A CA 1
ATOM 1615 C C . LYS A 1 205 ? -8.188 -5.797 -18.156 1 92.25 205 LYS A C 1
ATOM 1617 O O . LYS A 1 205 ? -9.117 -5.738 -18.969 1 92.25 205 LYS A O 1
ATOM 1622 N N . ALA A 1 206 ? -7.18 -6.617 -18.25 1 88.19 206 ALA A N 1
ATOM 1623 C CA . ALA A 1 206 ? -7.066 -7.539 -19.375 1 88.19 206 ALA A CA 1
ATOM 1624 C C . ALA A 1 206 ? -8.18 -8.586 -19.344 1 88.19 206 ALA A C 1
ATOM 1626 O O . ALA A 1 206 ? -8.484 -9.211 -20.359 1 88.19 206 ALA A O 1
ATOM 1627 N N . LEU A 1 207 ? -8.68 -8.836 -18.203 1 87.75 207 LEU A N 1
ATOM 1628 C CA . LEU A 1 207 ? -9.758 -9.82 -18.047 1 87.75 207 LEU A CA 1
ATOM 1629 C C . LEU A 1 207 ? -11.102 -9.203 -18.406 1 87.75 207 LEU A C 1
ATOM 1631 O O . LEU A 1 207 ? -12.086 -9.922 -18.609 1 87.75 207 LEU A O 1
ATOM 1635 N N . LEU A 1 208 ? -11.102 -7.859 -18.406 1 88.56 208 LEU A N 1
ATOM 1636 C CA . LEU A 1 208 ? -12.367 -7.188 -18.688 1 88.56 208 LEU A CA 1
ATOM 1637 C C . LEU A 1 208 ? -12.758 -7.379 -20.156 1 88.56 208 LEU A C 1
ATOM 1639 O O . LEU A 1 208 ? -11.906 -7.32 -21.047 1 88.56 208 LEU A O 1
ATOM 1643 N N . GLY A 1 209 ? -13.898 -7.648 -20.391 1 86.44 209 GLY A N 1
ATOM 1644 C CA . GLY A 1 209 ? -14.453 -7.902 -21.719 1 86.44 209 GLY A CA 1
ATOM 1645 C C . GLY A 1 209 ? -15.797 -8.609 -21.672 1 86.44 209 GLY A C 1
ATOM 1646 O O . GLY A 1 209 ? -16.703 -8.188 -20.969 1 86.44 209 GLY A O 1
ATOM 1647 N N . ALA A 1 210 ? -15.781 -9.68 -22.359 1 79.62 210 ALA A N 1
ATOM 1648 C CA . ALA A 1 210 ? -17.047 -10.391 -22.469 1 79.62 210 ALA A CA 1
ATOM 1649 C C . ALA A 1 210 ? -17.359 -11.156 -21.188 1 79.62 210 ALA A C 1
ATOM 1651 O O . ALA A 1 210 ? -18.531 -11.312 -20.828 1 79.62 210 ALA A O 1
ATOM 1652 N N . ASP A 1 211 ? -16.328 -11.531 -20.469 1 80.12 211 ASP A N 1
ATOM 1653 C CA . ASP A 1 211 ? -16.547 -12.406 -19.328 1 80.12 211 ASP A CA 1
ATOM 1654 C C . ASP A 1 211 ? -16.688 -11.594 -18.031 1 80.12 211 ASP A C 1
ATOM 1656 O O . ASP A 1 211 ? -17.281 -12.062 -17.062 1 80.12 211 ASP A O 1
ATOM 1660 N N . LEU A 1 212 ? -16.109 -10.469 -17.984 1 87 212 LEU A N 1
ATOM 1661 C CA . LEU A 1 212 ? -16.141 -9.578 -16.828 1 87 212 LEU A CA 1
ATOM 1662 C C . LEU A 1 212 ? -16.328 -8.125 -17.266 1 87 212 LEU A C 1
ATOM 1664 O O . LEU A 1 212 ? -15.633 -7.652 -18.156 1 87 212 LEU A O 1
ATOM 1668 N N . GLN A 1 213 ? -17.344 -7.523 -16.703 1 91.06 213 GLN A N 1
ATOM 1669 C CA . GLN A 1 213 ? -17.594 -6.137 -17.078 1 91.06 213 GLN A CA 1
ATOM 1670 C C . GLN A 1 213 ? -17.75 -5.25 -15.836 1 91.06 213 GLN A C 1
ATOM 1672 O O . GLN A 1 213 ? -18.078 -5.738 -14.75 1 91.06 213 GLN A O 1
ATOM 1677 N N . ILE A 1 214 ? -17.375 -4.074 -16.016 1 89.75 214 ILE A N 1
ATOM 1678 C CA . ILE A 1 214 ? -17.625 -3.047 -15.016 1 89.75 214 ILE A CA 1
ATOM 1679 C C . ILE A 1 214 ? -18.641 -2.043 -15.562 1 89.75 214 ILE A C 1
ATOM 1681 O O . ILE A 1 214 ? -18.391 -1.379 -16.562 1 89.75 214 ILE A O 1
ATOM 1685 N N . THR A 1 215 ? -19.797 -2.02 -15.016 1 85.88 215 THR A N 1
ATOM 1686 C CA . THR A 1 215 ? -20.859 -1.114 -15.414 1 85.88 215 THR A CA 1
ATOM 1687 C C . THR A 1 215 ? -21.266 -0.203 -14.258 1 85.88 215 THR A C 1
ATOM 1689 O O . THR A 1 215 ? -21.625 -0.682 -13.188 1 85.88 215 THR A O 1
ATOM 1692 N N . LYS A 1 216 ? -21.219 1.085 -14.438 1 85.25 216 LYS A N 1
ATOM 1693 C CA . LYS A 1 216 ? -21.578 2.082 -13.43 1 85.25 216 LYS A CA 1
ATOM 1694 C C . LYS A 1 216 ? -20.812 1.857 -12.133 1 85.25 216 LYS A C 1
ATOM 1696 O O . LYS A 1 216 ? -21.391 1.894 -11.047 1 85.25 216 LYS A O 1
ATOM 1701 N N . GLY A 1 217 ? -19.578 1.354 -12.227 1 86.81 217 GLY A N 1
ATOM 1702 C CA . GLY A 1 217 ? -18.688 1.202 -11.086 1 86.81 217 GLY A CA 1
ATOM 1703 C C . GLY A 1 217 ? -18.812 -0.146 -10.406 1 86.81 217 GLY A C 1
ATOM 1704 O O . GLY A 1 217 ? -18.125 -0.422 -9.422 1 86.81 217 GLY A O 1
ATOM 1705 N N . GLU A 1 218 ? -19.766 -0.923 -10.945 1 89.31 218 GLU A N 1
ATOM 1706 C CA . GLU A 1 218 ? -19.953 -2.238 -10.344 1 89.31 218 GLU A CA 1
ATOM 1707 C C . GLU A 1 218 ? -19.375 -3.34 -11.219 1 89.31 218 GLU A C 1
ATOM 1709 O O . GLU A 1 218 ? -19.469 -3.283 -12.445 1 89.31 218 GLU A O 1
ATOM 1714 N N . LEU A 1 219 ? -18.781 -4.262 -10.555 1 90.62 219 LEU A N 1
ATOM 1715 C CA . LEU A 1 219 ? -18.281 -5.434 -11.266 1 90.62 219 LEU A CA 1
ATOM 1716 C C . LEU A 1 219 ? -19.422 -6.406 -11.57 1 90.62 219 LEU A C 1
ATOM 1718 O O . LEU A 1 219 ? -20.203 -6.754 -10.68 1 90.62 219 LEU A O 1
ATOM 1722 N N . ARG A 1 220 ? -19.531 -6.762 -12.805 1 87.88 220 ARG A N 1
ATOM 1723 C CA . ARG A 1 220 ? -20.594 -7.664 -13.219 1 87.88 220 ARG A CA 1
ATOM 1724 C C . ARG A 1 220 ? -20.047 -8.82 -14.039 1 87.88 220 ARG A C 1
ATOM 1726 O O . ARG A 1 220 ? -19.672 -8.641 -15.195 1 87.88 220 ARG A O 1
ATOM 1733 N N . PRO A 1 221 ? -20.094 -10.039 -13.43 1 87.94 221 PRO A N 1
ATOM 1734 C CA . PRO A 1 221 ? -19.797 -11.219 -14.242 1 87.94 221 PRO A CA 1
ATOM 1735 C C . PRO A 1 221 ? -20.812 -11.438 -15.367 1 87.94 221 PRO A C 1
ATOM 1737 O O . PRO A 1 221 ? -21.906 -10.875 -15.336 1 87.94 221 PRO A O 1
ATOM 1740 N N . ALA A 1 222 ? -20.391 -12.141 -16.328 1 81.69 222 ALA A N 1
ATOM 1741 C CA . ALA A 1 222 ? -21.234 -12.375 -17.516 1 81.69 222 ALA A CA 1
ATOM 1742 C C . ALA A 1 222 ? -22.5 -13.141 -17.141 1 81.69 222 ALA A C 1
ATOM 1744 O O . ALA A 1 222 ? -23.594 -12.812 -17.609 1 81.69 222 ALA A O 1
ATOM 1745 N N . CYS A 1 223 ? -22.391 -14.117 -16.281 1 85 223 CYS A N 1
ATOM 1746 C CA . CYS A 1 223 ? -23.516 -14.945 -15.867 1 85 223 CYS A CA 1
ATOM 1747 C C . CYS A 1 223 ? -24.266 -14.297 -14.703 1 85 223 CYS A C 1
ATOM 1749 O O . CYS A 1 223 ? -23.641 -13.891 -13.719 1 85 223 CYS A O 1
ATOM 1751 N N . GLY A 1 224 ? -25.578 -14.156 -14.82 1 83.88 224 GLY A N 1
ATOM 1752 C CA . GLY A 1 224 ? -26.391 -13.508 -13.805 1 83.88 224 GLY A CA 1
ATOM 1753 C C . GLY A 1 224 ? -26.266 -14.156 -12.438 1 83.88 224 GLY A C 1
ATOM 1754 O O . GLY A 1 224 ? -26.156 -13.461 -11.422 1 83.88 224 GLY A O 1
ATOM 1755 N N . GLU A 1 225 ? -26.234 -15.484 -12.43 1 87.31 225 GLU A N 1
ATOM 1756 C CA . GLU A 1 225 ? -26.125 -16.203 -11.164 1 87.31 225 GLU A CA 1
ATOM 1757 C C . GLU A 1 225 ? -24.797 -15.922 -10.484 1 87.31 225 GLU A C 1
ATOM 1759 O O . GLU A 1 225 ? -24.734 -15.75 -9.266 1 87.31 225 GLU A O 1
ATOM 1764 N N . ASP A 1 226 ? -23.828 -15.859 -11.328 1 89.94 226 ASP A N 1
ATOM 1765 C CA . ASP A 1 226 ? -22.5 -15.547 -10.797 1 89.94 226 ASP A CA 1
ATOM 1766 C C . ASP A 1 226 ? -22.453 -14.125 -10.242 1 89.94 226 ASP A C 1
ATOM 1768 O O . ASP A 1 226 ? -21.828 -13.883 -9.203 1 89.94 226 ASP A O 1
ATOM 1772 N N . ALA A 1 227 ? -23.188 -13.273 -10.891 1 89.75 227 ALA A N 1
ATOM 1773 C CA . ALA A 1 227 ? -23.219 -11.883 -10.453 1 89.75 227 ALA A CA 1
ATOM 1774 C C . ALA A 1 227 ? -23.875 -11.758 -9.078 1 89.75 227 ALA A C 1
ATOM 1776 O O . ALA A 1 227 ? -23.391 -11.016 -8.219 1 89.75 227 ALA A O 1
ATOM 1777 N N . ALA A 1 228 ? -24.906 -12.453 -8.883 1 89.31 228 ALA A N 1
ATOM 1778 C CA . ALA A 1 228 ? -25.625 -12.422 -7.605 1 89.31 228 ALA A CA 1
ATOM 1779 C C . ALA A 1 228 ? -24.75 -12.992 -6.484 1 89.31 228 ALA A C 1
ATOM 1781 O O . ALA A 1 228 ? -24.688 -12.422 -5.391 1 89.31 228 ALA A O 1
ATOM 1782 N N . ALA A 1 229 ? -24.109 -14.094 -6.801 1 87.81 229 ALA A N 1
ATOM 1783 C CA . ALA A 1 229 ? -23.25 -14.719 -5.812 1 87.81 229 ALA A CA 1
ATOM 1784 C C . ALA A 1 229 ? -22.078 -13.805 -5.441 1 87.81 229 ALA A C 1
ATOM 1786 O O . ALA A 1 229 ? -21.719 -13.688 -4.266 1 87.81 229 ALA A O 1
ATOM 1787 N N . PHE A 1 230 ? -21.578 -13.188 -6.406 1 89.5 230 PHE A N 1
ATOM 1788 C CA . PHE A 1 230 ? -20.453 -12.266 -6.195 1 89.5 230 PHE A CA 1
ATOM 1789 C C . PHE A 1 230 ? -20.875 -11.109 -5.297 1 89.5 230 PHE A C 1
ATOM 1791 O O . PHE A 1 230 ? -20.188 -10.781 -4.328 1 89.5 230 PHE A O 1
ATOM 1798 N N . ASN A 1 231 ? -21.969 -10.539 -5.625 1 87.62 231 ASN A N 1
ATOM 1799 C CA . ASN A 1 231 ? -22.469 -9.391 -4.875 1 87.62 231 ASN A CA 1
ATOM 1800 C C . ASN A 1 231 ? -22.781 -9.758 -3.426 1 87.62 231 ASN A C 1
ATOM 1802 O O . ASN A 1 231 ? -22.531 -8.969 -2.512 1 87.62 231 ASN A O 1
ATOM 1806 N N . ARG A 1 232 ? -23.312 -10.891 -3.275 1 86.12 232 ARG A N 1
ATOM 1807 C CA . ARG A 1 232 ? -23.609 -11.359 -1.926 1 86.12 232 ARG A CA 1
ATOM 1808 C C . ARG A 1 232 ? -22.328 -11.508 -1.106 1 86.12 232 ARG A C 1
ATOM 1810 O O . ARG A 1 232 ? -22.281 -11.109 0.059 1 86.12 232 ARG A O 1
ATOM 1817 N N . ARG A 1 233 ? -21.344 -12.094 -1.716 1 86.44 233 ARG A N 1
ATOM 1818 C CA . ARG A 1 233 ? -20.078 -12.273 -1.027 1 86.44 233 ARG A CA 1
ATOM 1819 C C . ARG A 1 233 ? -19.422 -10.93 -0.716 1 86.44 233 ARG A C 1
ATOM 1821 O O . ARG A 1 233 ? -18.891 -10.727 0.38 1 86.44 233 ARG A O 1
ATOM 1828 N N . LEU A 1 234 ? -19.453 -10.062 -1.644 1 86.69 234 LEU A N 1
ATOM 1829 C CA . LEU A 1 234 ? -18.875 -8.727 -1.457 1 86.69 234 LEU A CA 1
ATOM 1830 C C . LEU A 1 234 ? -19.562 -8.008 -0.303 1 86.69 234 LEU A C 1
ATOM 1832 O O . LEU A 1 234 ? -18.891 -7.41 0.546 1 86.69 234 LEU A O 1
ATOM 1836 N N . LYS A 1 235 ? -20.859 -8.102 -0.215 1 80.94 235 LYS A N 1
ATOM 1837 C CA . LYS A 1 235 ? -21.609 -7.457 0.856 1 80.94 235 LYS A CA 1
ATOM 1838 C C . LYS A 1 235 ? -21.266 -8.062 2.213 1 80.94 235 LYS A C 1
ATOM 1840 O O . LYS A 1 235 ? -21.172 -7.348 3.215 1 80.94 235 LYS A O 1
ATOM 1845 N N . SER A 1 236 ? -21.062 -9.352 2.154 1 80.56 236 SER A N 1
ATOM 1846 C CA . SER A 1 236 ? -20.719 -10.031 3.398 1 80.56 236 SER A CA 1
ATOM 1847 C C . SER A 1 236 ? -19.359 -9.578 3.914 1 80.56 236 SER A C 1
ATOM 1849 O O . SER A 1 236 ? -19.172 -9.414 5.121 1 80.56 236 SER A O 1
ATOM 1851 N N . VAL A 1 237 ? -18.406 -9.422 2.998 1 80.31 237 VAL A N 1
ATOM 1852 C CA . VAL A 1 237 ? -17.062 -9 3.355 1 80.31 237 VAL A CA 1
ATOM 1853 C C . VAL A 1 237 ? -17.078 -7.547 3.834 1 80.31 237 VAL A C 1
ATOM 1855 O O . VAL A 1 237 ? -16.328 -7.176 4.734 1 80.31 237 VAL A O 1
ATOM 1858 N N . LEU A 1 238 ? -17.938 -6.742 3.299 1 77.5 238 LEU A N 1
ATOM 1859 C CA . LEU A 1 238 ? -18 -5.32 3.623 1 77.5 238 LEU A CA 1
ATOM 1860 C C . LEU A 1 238 ? -18.891 -5.086 4.84 1 77.5 238 LEU A C 1
ATOM 1862 O O . LEU A 1 238 ? -18.891 -3.998 5.418 1 77.5 238 LEU A O 1
ATOM 1866 N N . GLY A 1 239 ? -19.672 -5.984 5.27 1 67.88 239 GLY A N 1
ATOM 1867 C CA . GLY A 1 239 ? -20.609 -5.832 6.375 1 67.88 239 GLY A CA 1
ATOM 1868 C C . GLY A 1 239 ? -19.953 -5.918 7.734 1 67.88 239 GLY A C 1
ATOM 1869 O O . GLY A 1 239 ? -18.75 -6.199 7.828 1 67.88 239 GLY A O 1
ATOM 1870 N N . PRO A 1 240 ? -20.656 -5.293 8.781 1 60.09 240 PRO A N 1
ATOM 1871 C CA . PRO A 1 240 ? -20.125 -5.238 10.141 1 60.09 240 PRO A CA 1
ATOM 1872 C C . PRO A 1 240 ? -19.781 -6.617 10.695 1 60.09 240 PRO A C 1
ATOM 1874 O O . PRO A 1 240 ? -18.891 -6.738 11.547 1 60.09 240 PRO A O 1
ATOM 1877 N N . ASN A 1 241 ? -20.734 -7.539 10.516 1 52.34 241 ASN A N 1
ATOM 1878 C CA . ASN A 1 241 ? -20.516 -8.875 11.055 1 52.34 241 ASN A CA 1
ATOM 1879 C C . ASN A 1 241 ? -19.594 -9.703 10.164 1 52.34 241 ASN A C 1
ATOM 1881 O O . ASN A 1 241 ? -20.047 -10.344 9.219 1 52.34 241 ASN A O 1
ATOM 1885 N N . VAL A 1 242 ? -18.5 -9.055 10.078 1 49.56 242 VAL A N 1
ATOM 1886 C CA . VAL A 1 242 ? -17.609 -9.898 9.305 1 49.56 242 VAL A CA 1
ATOM 1887 C C . VAL A 1 242 ? -17.797 -11.359 9.695 1 49.56 242 VAL A C 1
ATOM 1889 O O . VAL A 1 242 ? -17.547 -11.742 10.844 1 49.56 242 VAL A O 1
ATOM 1892 N N . SER A 1 243 ? -18.969 -11.781 9.508 1 43.62 243 SER A N 1
ATOM 1893 C CA . SER A 1 243 ? -18.922 -13.219 9.711 1 43.62 243 SER A CA 1
ATOM 1894 C C . SER A 1 243 ? -17.641 -13.82 9.141 1 43.62 243 SER A C 1
ATOM 1896 O O . SER A 1 243 ? -17.391 -13.719 7.934 1 43.62 243 SER A O 1
ATOM 1898 N N . PHE A 1 244 ? -16.578 -13.469 9.859 1 40.56 244 PHE A N 1
ATOM 1899 C CA . PHE A 1 244 ? -15.453 -14.328 9.523 1 40.56 244 PHE A CA 1
ATOM 1900 C C . PHE A 1 244 ? -15.93 -15.703 9.078 1 40.56 244 PHE A C 1
ATOM 1902 O O . PHE A 1 244 ? -15.758 -16.688 9.789 1 40.56 244 PHE A O 1
ATOM 1909 N N . GLU A 1 245 ? -17.297 -15.82 9.133 1 40.53 245 GLU A N 1
ATOM 1910 C CA . GLU A 1 245 ? -17.484 -17.188 8.641 1 40.53 245 GLU A CA 1
ATOM 1911 C C . GLU A 1 245 ? -16.469 -17.516 7.555 1 40.53 245 GLU A C 1
ATOM 1913 O O . GLU A 1 245 ? -16.359 -16.797 6.559 1 40.53 245 GLU A O 1
ATOM 1918 N N . ALA A 1 246 ? -15.414 -17.844 8.008 1 43.44 246 ALA A N 1
ATOM 1919 C CA . ALA A 1 246 ? -14.477 -18.719 7.289 1 43.44 246 ALA A CA 1
ATOM 1920 C C . ALA A 1 246 ? -15.172 -19.453 6.148 1 43.44 246 ALA A C 1
ATOM 1922 O O . ALA A 1 246 ? -15.664 -20.562 6.324 1 43.44 246 ALA A O 1
ATOM 1923 N N . ASP A 1 247 ? -16.281 -19.031 5.758 1 46.25 247 ASP A N 1
ATOM 1924 C CA . ASP A 1 247 ? -16.516 -19.984 4.684 1 46.25 247 ASP A CA 1
ATOM 1925 C C . ASP A 1 247 ? -15.211 -20.5 4.094 1 46.25 247 ASP A C 1
ATOM 1927 O O . ASP A 1 247 ? -14.336 -19.703 3.723 1 46.25 247 ASP A O 1
ATOM 1931 N N . GLU A 1 248 ? -14.789 -21.484 4.605 1 49.34 248 GLU A N 1
ATOM 1932 C CA . GLU A 1 248 ? -13.57 -22.25 4.371 1 49.34 248 GLU A CA 1
ATOM 1933 C C . GLU A 1 248 ? -12.891 -21.828 3.074 1 49.34 248 GLU A C 1
ATOM 1935 O O . GLU A 1 248 ? -11.664 -21.734 3.016 1 49.34 248 GLU A O 1
ATOM 1940 N N . ASP A 1 249 ? -13.641 -21.875 1.793 1 55.44 249 ASP A N 1
ATOM 1941 C CA . ASP A 1 249 ? -12.82 -21.703 0.601 1 55.44 249 ASP A CA 1
ATOM 1942 C C . ASP A 1 249 ? -13.031 -20.328 -0.029 1 55.44 249 ASP A C 1
ATOM 1944 O O . ASP A 1 249 ? -12.391 -20 -1.028 1 55.44 249 ASP A O 1
ATOM 1948 N N . GLY A 1 250 ? -13.883 -19.375 0.528 1 67.25 250 GLY A N 1
ATOM 1949 C CA . GLY A 1 250 ? -14.164 -18.031 0.07 1 67.25 250 GLY A CA 1
ATOM 1950 C C . GLY A 1 250 ? -13.875 -17.828 -1.404 1 67.25 250 GLY A C 1
ATOM 1951 O O . GLY A 1 250 ? -13.617 -16.703 -1.842 1 67.25 250 GLY A O 1
ATOM 1952 N N . VAL A 1 251 ? -13.922 -18.953 -2.162 1 78.44 251 VAL A N 1
ATOM 1953 C CA . VAL A 1 251 ? -13.625 -18.891 -3.59 1 78.44 251 VAL A CA 1
ATOM 1954 C C . VAL A 1 251 ? -14.93 -18.812 -4.383 1 78.44 251 VAL A C 1
ATOM 1956 O O . VAL A 1 251 ? -15.898 -19.516 -4.07 1 78.44 251 VAL A O 1
ATOM 1959 N N . LEU A 1 252 ? -15.062 -17.922 -5.262 1 84.88 252 LEU A N 1
ATOM 1960 C CA . LEU A 1 252 ? -16.172 -17.781 -6.199 1 84.88 252 LEU A CA 1
ATOM 1961 C C . LEU A 1 252 ? -15.734 -18.141 -7.613 1 84.88 252 LEU A C 1
ATOM 1963 O O . LEU A 1 252 ? -14.625 -17.797 -8.031 1 84.88 252 LEU A O 1
ATOM 1967 N N . LEU A 1 253 ? -16.562 -18.922 -8.211 1 87.06 253 LEU A N 1
ATOM 1968 C CA . LEU A 1 253 ? -16.297 -19.266 -9.602 1 87.06 253 LEU A CA 1
ATOM 1969 C C . LEU A 1 253 ? -17.125 -18.406 -10.539 1 87.06 253 LEU A C 1
ATOM 1971 O O . LEU A 1 253 ? -18.328 -18.25 -10.352 1 87.06 253 LEU A O 1
ATOM 1975 N N . LEU A 1 254 ? -16.484 -17.781 -11.445 1 89.19 254 LEU A N 1
ATOM 1976 C CA . LEU A 1 254 ? -17.156 -16.969 -12.461 1 89.19 254 LEU A CA 1
ATOM 1977 C C . LEU A 1 254 ? -17.156 -17.672 -13.812 1 89.19 254 LEU A C 1
ATOM 1979 O O . LEU A 1 254 ? -16.125 -17.75 -14.484 1 89.19 254 LEU A O 1
ATOM 1983 N N . THR A 1 255 ? -18.312 -18.078 -14.164 1 88.56 255 THR A N 1
ATOM 1984 C CA . THR A 1 255 ? -18.484 -18.922 -15.344 1 88.56 255 THR A CA 1
ATOM 1985 C C . THR A 1 255 ? -18.219 -18.125 -16.625 1 88.56 255 THR A C 1
ATOM 1987 O O . THR A 1 255 ? -18.531 -16.938 -16.688 1 88.56 255 THR A O 1
ATOM 1990 N N . ARG A 1 256 ? -17.609 -18.797 -17.562 1 87.12 256 ARG A N 1
ATOM 1991 C CA . ARG A 1 256 ? -17.312 -18.25 -18.875 1 87.12 256 ARG A CA 1
ATOM 1992 C C . ARG A 1 256 ? -17.797 -19.172 -19.984 1 87.12 256 ARG A C 1
ATOM 1994 O O . ARG A 1 256 ? -17.875 -20.391 -19.781 1 87.12 256 ARG A O 1
ATOM 2001 N N . VAL A 1 257 ? -18.125 -18.594 -21.062 1 83.31 257 VAL A N 1
ATOM 2002 C CA . VAL A 1 257 ? -18.578 -19.406 -22.188 1 83.31 257 VAL A CA 1
ATOM 2003 C C . VAL A 1 257 ? -17.375 -20.078 -22.859 1 83.31 257 VAL A C 1
ATOM 2005 O O . VAL A 1 257 ? -16.484 -19.391 -23.375 1 83.31 257 VAL A O 1
ATOM 2008 N N . GLY A 1 258 ? -17.312 -21.406 -22.875 1 80.5 258 GLY A N 1
ATOM 2009 C CA . GLY A 1 258 ? -16.312 -22.172 -23.609 1 80.5 258 GLY A CA 1
ATOM 2010 C C . GLY A 1 258 ? -14.969 -22.203 -22.906 1 80.5 258 GLY A C 1
ATOM 2011 O O . GLY A 1 258 ? -13.984 -22.672 -23.469 1 80.5 258 GLY A O 1
ATOM 2012 N N . LYS A 1 259 ? -14.867 -21.609 -21.781 1 82.94 259 LYS A N 1
ATOM 2013 C CA . LYS A 1 259 ? -13.625 -21.562 -21.031 1 82.94 259 LYS A CA 1
ATOM 2014 C C . LYS A 1 259 ? -13.844 -22 -19.578 1 82.94 259 LYS A C 1
ATOM 2016 O O . LYS A 1 259 ? -14.977 -22.047 -19.109 1 82.94 259 LYS A O 1
ATOM 2021 N N . ARG A 1 260 ? -12.797 -22.406 -18.969 1 81.69 260 ARG A N 1
ATOM 2022 C CA . ARG A 1 260 ? -12.883 -22.688 -17.531 1 81.69 260 ARG A CA 1
ATOM 2023 C C . ARG A 1 260 ? -13.25 -21.422 -16.766 1 81.69 260 ARG A C 1
ATOM 2025 O O . ARG A 1 260 ? -12.867 -20.312 -17.156 1 81.69 260 ARG A O 1
ATOM 2032 N N . PRO A 1 261 ? -14.016 -21.578 -15.711 1 85.38 261 PRO A N 1
ATOM 2033 C CA . PRO A 1 261 ? -14.414 -20.406 -14.953 1 85.38 261 PRO A CA 1
ATOM 2034 C C . PRO A 1 261 ? -13.234 -19.688 -14.289 1 85.38 261 PRO A C 1
ATOM 2036 O O . PRO A 1 261 ? -12.227 -20.328 -13.977 1 85.38 261 PRO A O 1
ATOM 2039 N N . LEU A 1 262 ? -13.352 -18.406 -14.133 1 87.5 262 LEU A N 1
ATOM 2040 C CA . LEU A 1 262 ? -12.398 -17.641 -13.328 1 87.5 262 LEU A CA 1
ATOM 2041 C C . LEU A 1 262 ? -12.57 -17.953 -11.844 1 87.5 262 LEU A C 1
ATOM 2043 O O . LEU A 1 262 ? -13.68 -18.234 -11.391 1 87.5 262 LEU A O 1
ATOM 2047 N N . ILE A 1 263 ? -11.5 -17.938 -11.18 1 86.12 263 ILE A N 1
ATOM 2048 C CA . ILE A 1 263 ? -11.516 -18.141 -9.734 1 86.12 263 ILE A CA 1
ATOM 2049 C C . ILE A 1 263 ? -11.328 -16.797 -9.023 1 86.12 263 ILE A C 1
ATOM 2051 O O . ILE A 1 263 ? -10.312 -16.141 -9.203 1 86.12 263 ILE A O 1
ATOM 2055 N N . ALA A 1 264 ? -12.32 -16.453 -8.242 1 88.94 264 ALA A N 1
ATOM 2056 C CA . ALA A 1 264 ? -12.266 -15.164 -7.555 1 88.94 264 ALA A CA 1
ATOM 2057 C C . ALA A 1 264 ? -12.328 -15.344 -6.039 1 88.94 264 ALA A C 1
ATOM 2059 O O . ALA A 1 264 ? -13.07 -16.188 -5.543 1 88.94 264 ALA A O 1
ATOM 2060 N N . ARG A 1 265 ? -11.523 -14.609 -5.348 1 86.88 265 ARG A N 1
ATOM 2061 C CA . ARG A 1 265 ? -11.562 -14.523 -3.891 1 86.88 265 ARG A CA 1
ATOM 2062 C C . ARG A 1 265 ? -11.688 -13.078 -3.43 1 86.88 265 ARG A C 1
ATOM 2064 O O . ARG A 1 265 ? -10.969 -12.195 -3.906 1 86.88 265 ARG A O 1
ATOM 2071 N N . ILE A 1 266 ? -12.648 -12.914 -2.555 1 88.44 266 ILE A N 1
ATOM 2072 C CA . ILE A 1 266 ? -12.875 -11.57 -2.035 1 88.44 266 ILE A CA 1
ATOM 2073 C C . ILE A 1 266 ? -12.484 -11.508 -0.562 1 88.44 266 ILE A C 1
ATOM 2075 O O . ILE A 1 266 ? -12.844 -12.391 0.221 1 88.44 266 ILE A O 1
ATOM 2079 N N . GLN A 1 267 ? -11.711 -10.547 -0.26 1 83.5 267 GLN A N 1
ATOM 2080 C CA . GLN A 1 267 ? -11.312 -10.375 1.133 1 83.5 267 GLN A CA 1
ATOM 2081 C C . GLN A 1 267 ? -11.258 -8.898 1.511 1 83.5 267 GLN A C 1
ATOM 2083 O O . GLN A 1 267 ? -11.227 -8.031 0.636 1 83.5 267 GLN A O 1
ATOM 2088 N N . ARG A 1 268 ? -11.25 -8.68 2.771 1 81.94 268 ARG A N 1
ATOM 2089 C CA . ARG A 1 268 ? -11.141 -7.316 3.27 1 81.94 268 ARG A CA 1
ATOM 2090 C C . ARG A 1 268 ? -9.711 -6.805 3.139 1 81.94 268 ARG A C 1
ATOM 2092 O O . ARG A 1 268 ? -8.75 -7.566 3.299 1 81.94 268 ARG A O 1
ATOM 2099 N N . VAL A 1 269 ? -9.609 -5.641 2.588 1 77.69 269 VAL A N 1
ATOM 2100 C CA . VAL A 1 269 ? -8.297 -5.008 2.572 1 77.69 269 VAL A CA 1
ATOM 2101 C C . VAL A 1 269 ? -7.859 -4.691 4 1 77.69 269 VAL A C 1
ATOM 2103 O O . VAL A 1 269 ? -8.68 -4.316 4.84 1 77.69 269 VAL A O 1
ATOM 2106 N N . CYS A 1 270 ? -6.766 -5.402 4.48 1 57.38 270 CYS A N 1
ATOM 2107 C CA . CYS A 1 270 ? -6.262 -5.27 5.84 1 57.38 270 CYS A CA 1
ATOM 2108 C C . CYS A 1 270 ? -6.188 -3.803 6.254 1 57.38 270 CYS A C 1
ATOM 2110 O O . CYS A 1 270 ? -5.762 -2.955 5.469 1 57.38 270 CYS A O 1
ATOM 2112 N N . GLY A 1 271 ? -7.062 -3.355 7.082 1 53.28 271 GLY A N 1
ATOM 2113 C CA . GLY A 1 271 ? -7.07 -2.148 7.895 1 53.28 271 GLY A CA 1
ATOM 2114 C C . GLY A 1 271 ? -7.98 -2.25 9.102 1 53.28 271 GLY A C 1
ATOM 2115 O O . GLY A 1 271 ? -8.75 -3.203 9.227 1 53.28 271 GLY A O 1
ATOM 2116 N N . ASP A 1 272 ? -7.531 -1.874 10.109 1 48.84 272 ASP A N 1
ATOM 2117 C CA . ASP A 1 272 ? -8.383 -1.849 11.297 1 48.84 272 ASP A CA 1
ATOM 2118 C C . ASP A 1 272 ? -9.812 -1.456 10.938 1 48.84 272 ASP A C 1
ATOM 2120 O O . ASP A 1 272 ? -10.039 -0.703 9.984 1 48.84 272 ASP A O 1
ATOM 2124 N N . VAL A 1 273 ? -10.789 -2.42 11.117 1 44.91 273 VAL A N 1
ATOM 2125 C CA . VAL A 1 273 ? -12.234 -2.25 11.039 1 44.91 273 VAL A CA 1
ATOM 2126 C C . VAL A 1 273 ? -12.586 -0.764 11.086 1 44.91 273 VAL A C 1
ATOM 2128 O O . VAL A 1 273 ? -13.586 -0.335 10.508 1 44.91 273 VAL A O 1
ATOM 2131 N N . GLN A 1 274 ? -11.766 -0.093 11.773 1 51.22 274 GLN A N 1
ATOM 2132 C CA . GLN A 1 274 ? -12.188 1.282 12.031 1 51.22 274 GLN A CA 1
ATOM 2133 C C . GLN A 1 274 ? -11.852 2.184 10.844 1 51.22 274 GLN A C 1
ATOM 2135 O O . GLN A 1 274 ? -11.938 3.41 10.945 1 51.22 274 GLN A O 1
ATOM 2140 N N . ASP A 1 275 ? -11.602 1.53 9.664 1 59.25 275 ASP A N 1
ATOM 2141 C CA . ASP A 1 275 ? -11.047 2.479 8.703 1 59.25 275 ASP A CA 1
ATOM 2142 C C . ASP A 1 275 ? -12.148 3.174 7.91 1 59.25 275 ASP A C 1
ATOM 2144 O O . ASP A 1 275 ? -12.406 2.828 6.754 1 59.25 275 ASP A O 1
ATOM 2148 N N . ILE A 1 276 ? -13.078 3.82 8.633 1 64.44 276 ILE A N 1
ATOM 2149 C CA . ILE A 1 276 ? -14.156 4.613 8.055 1 64.44 276 ILE A CA 1
ATOM 2150 C C . ILE A 1 276 ? -13.586 5.578 7.02 1 64.44 276 ILE A C 1
ATOM 2152 O O . ILE A 1 276 ? -14.336 6.164 6.23 1 64.44 276 ILE A O 1
ATOM 2156 N N . PHE A 1 277 ? -12.25 5.582 6.945 1 68.06 277 PHE A N 1
ATOM 2157 C CA . PHE A 1 277 ? -11.641 6.566 6.059 1 68.06 277 PHE A CA 1
ATOM 2158 C C . PHE A 1 277 ? -11 5.891 4.852 1 68.06 277 PHE A C 1
ATOM 2160 O O . PHE A 1 277 ? -10.422 6.559 3.994 1 68.06 277 PHE A O 1
ATOM 2167 N N . SER A 1 278 ? -11.172 4.582 4.805 1 70.25 278 SER A N 1
ATOM 2168 C CA . SER A 1 278 ? -10.445 3.85 3.771 1 70.25 278 SER A CA 1
ATOM 2169 C C . SER A 1 278 ? -11.07 4.07 2.395 1 70.25 278 SER A C 1
ATOM 2171 O O . SER A 1 278 ? -12.297 4.094 2.258 1 70.25 278 SER A O 1
ATOM 2173 N N . HIS A 1 279 ? -10.203 4.367 1.456 1 69.38 279 HIS A N 1
ATOM 2174 C CA . HIS A 1 279 ? -10.602 4.484 0.057 1 69.38 279 HIS A CA 1
ATOM 2175 C C . HIS A 1 279 ? -11.148 3.166 -0.474 1 69.38 279 HIS A C 1
ATOM 2177 O O . HIS A 1 279 ? -12.086 3.158 -1.278 1 69.38 279 HIS A O 1
ATOM 2183 N N . SER A 1 280 ? -10.648 2.131 -0.125 1 81.62 280 SER A N 1
ATOM 2184 C CA . SER A 1 280 ? -11.023 0.771 -0.503 1 81.62 280 SER A CA 1
ATOM 2185 C C . SER A 1 280 ? -11.109 -0.139 0.718 1 81.62 280 SER A C 1
ATOM 2187 O O . SER A 1 280 ? -10.289 -0.035 1.633 1 81.62 280 SER A O 1
ATOM 2189 N N . CYS A 1 281 ? -12.133 -0.974 0.688 1 80.81 281 CYS A N 1
ATOM 2190 C CA . CYS A 1 281 ? -12.375 -1.78 1.88 1 80.81 281 CYS A CA 1
ATOM 2191 C C . CYS A 1 281 ? -12.258 -3.268 1.566 1 80.81 281 CYS A C 1
ATOM 2193 O O . CYS A 1 281 ? -12.094 -4.086 2.473 1 80.81 281 CYS A O 1
ATOM 2195 N N . ALA A 1 282 ? -12.352 -3.566 0.301 1 86.81 282 ALA A N 1
ATOM 2196 C CA . ALA A 1 282 ? -12.273 -4.973 -0.093 1 86.81 282 ALA A CA 1
ATOM 2197 C C . ALA A 1 282 ? -11.492 -5.137 -1.391 1 86.81 282 ALA A C 1
ATOM 2199 O O . ALA A 1 282 ? -11.344 -4.18 -2.158 1 86.81 282 ALA A O 1
ATOM 2200 N N . VAL A 1 283 ? -11.008 -6.293 -1.605 1 91.25 283 VAL A N 1
ATOM 2201 C CA . VAL A 1 283 ? -10.305 -6.605 -2.844 1 91.25 283 VAL A CA 1
ATOM 2202 C C . VAL A 1 283 ? -10.727 -7.988 -3.344 1 91.25 283 VAL A C 1
ATOM 2204 O O . VAL A 1 283 ? -10.898 -8.914 -2.549 1 91.25 283 VAL A O 1
ATOM 2207 N N . ALA A 1 284 ? -10.984 -8.055 -4.57 1 92.5 284 ALA A N 1
ATOM 2208 C CA . ALA A 1 284 ? -11.172 -9.336 -5.25 1 92.5 284 ALA A CA 1
ATOM 2209 C C . ALA A 1 284 ? -9.93 -9.727 -6.043 1 92.5 284 ALA A C 1
ATOM 2211 O O . ALA A 1 284 ? -9.469 -8.961 -6.895 1 92.5 284 ALA A O 1
ATOM 2212 N N . VAL A 1 285 ? -9.414 -10.836 -5.719 1 92.06 285 VAL A N 1
ATOM 2213 C CA . VAL A 1 285 ? -8.32 -11.398 -6.5 1 92.06 285 VAL A CA 1
ATOM 2214 C C . VAL A 1 285 ? -8.852 -12.469 -7.445 1 92.06 285 VAL A C 1
ATOM 2216 O O . VAL A 1 285 ? -9.641 -13.328 -7.043 1 92.06 285 VAL A O 1
ATOM 2219 N N . ILE A 1 286 ? -8.43 -12.375 -8.695 1 90.69 286 ILE A N 1
ATOM 2220 C CA . ILE A 1 286 ? -8.992 -13.25 -9.719 1 90.69 286 ILE A CA 1
ATOM 2221 C C . ILE A 1 286 ? -7.867 -14.008 -10.422 1 90.69 286 ILE A C 1
ATOM 2223 O O . ILE A 1 286 ? -6.867 -13.414 -10.828 1 90.69 286 ILE A O 1
ATOM 2227 N N . GLU A 1 287 ? -8.062 -15.289 -10.508 1 84.75 287 GLU A N 1
ATOM 2228 C CA . GLU A 1 287 ? -7.133 -16.156 -11.227 1 84.75 287 GLU A CA 1
ATOM 2229 C C . GLU A 1 287 ? -7.797 -16.781 -12.445 1 84.75 287 GLU A C 1
ATOM 2231 O O . GLU A 1 287 ? -8.969 -17.156 -12.398 1 84.75 287 GLU A O 1
ATOM 2236 N N . ASP A 1 288 ? -7.039 -16.766 -13.492 1 82.75 288 ASP A N 1
ATOM 2237 C CA . ASP A 1 288 ? -7.473 -17.438 -14.719 1 82.75 288 ASP A CA 1
ATOM 2238 C C . ASP A 1 288 ? -6.723 -18.75 -14.922 1 82.75 288 ASP A C 1
ATOM 2240 O O . ASP A 1 288 ? -5.543 -18.75 -15.281 1 82.75 288 ASP A O 1
ATOM 2244 N N . PRO A 1 289 ? -7.449 -19.828 -14.719 1 78.06 289 PRO A N 1
ATOM 2245 C CA . PRO A 1 289 ? -6.801 -21.141 -14.883 1 78.06 289 PRO A CA 1
ATOM 2246 C C . PRO A 1 289 ? -6.324 -21.375 -16.312 1 78.06 289 PRO A C 1
ATOM 2248 O O . PRO A 1 289 ? -5.531 -22.297 -16.547 1 78.06 289 PRO A O 1
ATOM 2251 N N . GLU A 1 290 ? -6.863 -20.594 -17.234 1 77.19 290 GLU A N 1
ATOM 2252 C CA . GLU A 1 290 ? -6.492 -20.812 -18.625 1 77.19 290 GLU A CA 1
ATOM 2253 C C . GLU A 1 290 ? -5.336 -19.906 -19.031 1 77.19 290 GLU A C 1
ATOM 2255 O O . GLU A 1 290 ? -4.863 -19.969 -20.172 1 77.19 290 GLU A O 1
ATOM 2260 N N . GLU A 1 291 ? -4.926 -19.141 -18.125 1 76 291 GLU A N 1
ATOM 2261 C CA . GLU A 1 291 ? -3.854 -18.203 -18.469 1 76 291 GLU A CA 1
ATOM 2262 C C . GLU A 1 291 ? -2.557 -18.953 -18.766 1 76 291 GLU A C 1
ATOM 2264 O O . GLU A 1 291 ? -2.205 -19.906 -18.062 1 76 291 GLU A O 1
ATOM 2269 N N . ARG A 1 292 ? -1.96 -18.656 -19.906 1 68.94 292 ARG A N 1
ATOM 2270 C CA . ARG A 1 292 ? -0.667 -19.234 -20.266 1 68.94 292 ARG A CA 1
ATOM 2271 C C . ARG A 1 292 ? 0.471 -18.484 -19.578 1 68.94 292 ARG A C 1
ATOM 2273 O O . ARG A 1 292 ? 0.604 -17.266 -19.734 1 68.94 292 ARG A O 1
ATOM 2280 N N . VAL A 1 293 ? 0.95 -19.125 -18.531 1 62.88 293 VAL A N 1
ATOM 2281 C CA . VAL A 1 293 ? 2.086 -18.5 -17.859 1 62.88 293 VAL A CA 1
ATOM 2282 C C . VAL A 1 293 ? 3.34 -18.656 -18.719 1 62.88 293 VAL A C 1
ATOM 2284 O O . VAL A 1 293 ? 3.707 -19.766 -19.109 1 62.88 293 VAL A O 1
ATOM 2287 N N . GLN A 1 294 ? 3.762 -17.578 -19.312 1 66.81 294 GLN A N 1
ATOM 2288 C CA . GLN A 1 294 ? 4.992 -17.641 -20.094 1 66.81 294 GLN A CA 1
ATOM 2289 C C . GLN A 1 294 ? 6.184 -17.125 -19.281 1 66.81 294 GLN A C 1
ATOM 2291 O O . GLN A 1 294 ? 6.164 -15.992 -18.797 1 66.81 294 GLN A O 1
ATOM 2296 N N . GLN A 1 295 ? 7.035 -18.203 -19.047 1 71.06 295 GLN A N 1
ATOM 2297 C CA . GLN A 1 295 ? 8.289 -17.812 -18.406 1 71.06 295 GLN A CA 1
ATOM 2298 C C . GLN A 1 295 ? 9.258 -17.203 -19.422 1 71.06 295 GLN A C 1
ATOM 2300 O O . GLN A 1 295 ? 9.258 -17.594 -20.594 1 71.06 295 GLN A O 1
ATOM 2305 N N . ARG A 1 296 ? 10.062 -16.359 -19 1 71.25 296 ARG A N 1
ATOM 2306 C CA . ARG A 1 296 ? 11.102 -15.805 -19.859 1 71.25 296 ARG A CA 1
ATOM 2307 C C . ARG A 1 296 ? 12.219 -16.812 -20.078 1 71.25 296 ARG A C 1
ATOM 2309 O O . ARG A 1 296 ? 12.742 -17.391 -19.141 1 71.25 296 ARG A O 1
ATOM 2316 N N . PRO A 1 297 ? 12.406 -17.031 -21.359 1 74.12 297 PRO A N 1
ATOM 2317 C CA . PRO A 1 297 ? 13.484 -17.969 -21.656 1 74.12 297 PRO A CA 1
ATOM 2318 C C . PRO A 1 297 ? 14.773 -17.656 -20.891 1 74.12 297 PRO A C 1
ATOM 2320 O O . PRO A 1 297 ? 15.484 -18.562 -20.469 1 74.12 297 PRO A O 1
ATOM 2323 N N . GLY A 1 298 ? 15.047 -16.375 -20.719 1 73.75 298 GLY A N 1
ATOM 2324 C CA . GLY A 1 298 ? 16.234 -15.984 -19.984 1 73.75 298 GLY A CA 1
ATOM 2325 C C . GLY A 1 298 ? 16.234 -16.5 -18.547 1 73.75 298 GLY A C 1
ATOM 2326 O O . GLY A 1 298 ? 17.266 -16.906 -18.031 1 73.75 298 GLY A O 1
ATOM 2327 N N . THR A 1 299 ? 15.141 -16.547 -18.016 1 76.12 299 THR A N 1
ATOM 2328 C CA . THR A 1 299 ? 15.016 -17.031 -16.641 1 76.12 299 THR A CA 1
ATOM 2329 C C . THR A 1 299 ? 15.305 -18.531 -16.594 1 76.12 299 THR A C 1
ATOM 2331 O O . THR A 1 299 ? 16.016 -19 -15.695 1 76.12 299 THR A O 1
ATOM 2334 N N . LEU A 1 300 ? 14.773 -19.234 -17.531 1 82 300 LEU A N 1
ATOM 2335 C CA . LEU A 1 300 ? 14.977 -20.672 -17.578 1 82 300 LEU A CA 1
ATOM 2336 C C . LEU A 1 300 ? 16.438 -21.016 -17.859 1 82 300 LEU A C 1
ATOM 2338 O O . LEU A 1 300 ? 16.953 -22.016 -17.359 1 82 300 LEU A O 1
ATOM 2342 N N . ASN A 1 301 ? 17 -20.188 -18.672 1 83.25 301 ASN A N 1
ATOM 2343 C CA . ASN A 1 301 ? 18.422 -20.375 -18.938 1 83.25 301 ASN A CA 1
ATOM 2344 C C . ASN A 1 301 ? 19.25 -20.188 -17.672 1 83.25 301 ASN A C 1
ATOM 2346 O O . ASN A 1 301 ? 20.125 -21 -17.359 1 83.25 301 ASN A O 1
ATOM 2350 N N . LYS A 1 302 ? 18.984 -19.219 -16.984 1 76 302 LYS A N 1
ATOM 2351 C CA . LYS A 1 302 ? 19.719 -18.922 -15.766 1 76 302 LYS A CA 1
ATOM 2352 C C . LYS A 1 302 ? 19.484 -19.984 -14.695 1 76 302 LYS A C 1
ATOM 2354 O O . LYS A 1 302 ? 20.406 -20.375 -13.984 1 76 302 LYS A O 1
ATOM 2359 N N . LEU A 1 303 ? 18.328 -20.422 -14.648 1 77.31 303 LEU A N 1
ATOM 2360 C CA . LEU A 1 303 ? 17.938 -21.359 -13.594 1 77.31 303 LEU A CA 1
ATOM 2361 C C . LEU A 1 303 ? 18.469 -22.75 -13.883 1 77.31 303 LEU A C 1
ATOM 2363 O O . LEU A 1 303 ? 18.938 -23.453 -12.977 1 77.31 303 LEU A O 1
ATOM 2367 N N . PHE A 1 304 ? 18.328 -23.109 -15.117 1 85.69 304 PHE A N 1
ATOM 2368 C CA . PHE A 1 304 ? 18.516 -24.516 -15.406 1 85.69 304 PHE A CA 1
ATOM 2369 C C . PHE A 1 304 ? 19.594 -24.703 -16.469 1 85.69 304 PHE A C 1
ATOM 2371 O O . PHE A 1 304 ? 19.984 -25.844 -16.766 1 85.69 304 PHE A O 1
ATOM 2378 N N . GLY A 1 305 ? 20.031 -23.578 -17.047 1 86.5 305 GLY A N 1
ATOM 2379 C CA . GLY A 1 305 ? 21 -23.703 -18.125 1 86.5 305 GLY A CA 1
ATOM 2380 C C . GLY A 1 305 ? 20.391 -24.141 -19.438 1 86.5 305 GLY A C 1
ATOM 2381 O O . GLY A 1 305 ? 21.062 -24.719 -20.281 1 86.5 305 GLY A O 1
ATOM 2382 N N . LEU A 1 306 ? 19.141 -23.875 -19.531 1 90.94 306 LEU A N 1
ATOM 2383 C CA . LEU A 1 306 ? 18.484 -24.25 -20.781 1 90.94 306 LEU A CA 1
ATOM 2384 C C . LEU A 1 306 ? 18.875 -23.312 -21.906 1 90.94 306 LEU A C 1
ATOM 2386 O O . LEU A 1 306 ? 19 -22.094 -21.703 1 90.94 306 LEU A O 1
ATOM 2390 N N . THR A 1 307 ? 19.172 -23.891 -23.016 1 92.06 307 THR A N 1
ATOM 2391 C CA . THR A 1 307 ? 19.344 -23.062 -24.203 1 92.06 307 THR A CA 1
ATOM 2392 C C . THR A 1 307 ? 18.016 -22.422 -24.625 1 92.06 307 THR A C 1
ATOM 2394 O O . THR A 1 307 ? 16.969 -22.766 -24.094 1 92.06 307 THR A O 1
ATOM 2397 N N . ARG A 1 308 ? 18.125 -21.516 -25.516 1 89.12 308 ARG A N 1
ATOM 2398 C CA . ARG A 1 308 ? 16.922 -20.844 -25.969 1 89.12 308 ARG A CA 1
ATOM 2399 C C . ARG A 1 308 ? 15.938 -21.844 -26.562 1 89.12 308 ARG A C 1
ATOM 2401 O O . ARG A 1 308 ? 14.734 -21.781 -26.281 1 89.12 308 ARG A O 1
ATOM 2408 N N . ALA A 1 309 ? 16.469 -22.734 -27.344 1 90.81 309 ALA A N 1
ATOM 2409 C CA . ALA A 1 309 ? 15.633 -23.75 -27.984 1 90.81 309 ALA A CA 1
ATOM 2410 C C . ALA A 1 309 ? 15.008 -24.672 -26.938 1 90.81 309 ALA A C 1
ATOM 2412 O O . ALA A 1 309 ? 13.82 -24.984 -27.016 1 90.81 309 ALA A O 1
ATOM 2413 N N . GLU A 1 310 ? 15.812 -25.031 -25.969 1 92.81 310 GLU A N 1
ATOM 2414 C CA . GLU A 1 310 ? 15.336 -25.906 -24.891 1 92.81 310 GLU A CA 1
ATOM 2415 C C . GLU A 1 310 ? 14.258 -25.203 -24.062 1 92.81 310 GLU A C 1
ATOM 2417 O O . GLU A 1 310 ? 13.258 -25.828 -23.703 1 92.81 310 GLU A O 1
ATOM 2422 N N . ALA A 1 311 ? 14.492 -23.953 -23.812 1 90.19 311 ALA A N 1
ATOM 2423 C CA . ALA A 1 311 ? 13.547 -23.172 -23.016 1 90.19 311 ALA A CA 1
ATOM 2424 C C . ALA A 1 311 ? 12.195 -23.062 -23.703 1 90.19 311 ALA A C 1
ATOM 2426 O O . ALA A 1 311 ? 11.148 -23.203 -23.078 1 90.19 311 ALA A O 1
ATOM 2427 N N . GLU A 1 312 ? 12.25 -22.875 -24.906 1 88.75 312 GLU A N 1
ATOM 2428 C CA . GLU A 1 312 ? 11.023 -22.75 -25.688 1 88.75 312 GLU A CA 1
ATOM 2429 C C . GLU A 1 312 ? 10.242 -24.062 -25.688 1 88.75 312 GLU A C 1
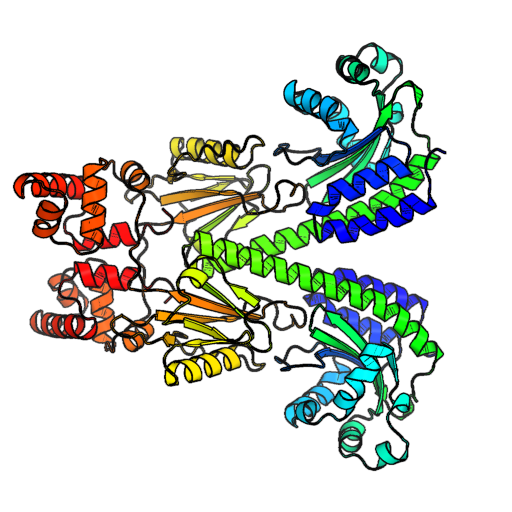ATOM 2431 O O . GLU A 1 312 ? 9.023 -24.078 -25.531 1 88.75 312 GLU A O 1
ATOM 2436 N N . ILE A 1 313 ? 10.977 -25.062 -25.891 1 89.69 313 ILE A N 1
ATOM 2437 C CA . ILE A 1 313 ? 10.344 -26.375 -25.891 1 89.69 313 ILE A CA 1
ATOM 2438 C C . ILE A 1 313 ? 9.781 -26.688 -24.5 1 89.69 313 ILE A C 1
ATOM 2440 O O . ILE A 1 313 ? 8.672 -27.203 -24.375 1 89.69 313 ILE A O 1
ATOM 2444 N N . ALA A 1 314 ? 10.562 -26.375 -23.516 1 87.94 314 ALA A N 1
ATOM 2445 C CA . ALA A 1 314 ? 10.117 -26.609 -22.141 1 87.94 314 ALA A CA 1
ATOM 2446 C C . ALA A 1 314 ? 8.82 -25.859 -21.859 1 87.94 314 ALA A C 1
ATOM 2448 O O . ALA A 1 314 ? 7.918 -26.406 -21.219 1 87.94 314 ALA A O 1
ATOM 2449 N N . GLN A 1 315 ? 8.727 -24.672 -22.328 1 84.69 315 GLN A N 1
ATOM 2450 C CA . GLN A 1 315 ? 7.535 -23.859 -22.109 1 84.69 315 GLN A CA 1
ATOM 2451 C C . GLN A 1 315 ? 6.316 -24.469 -22.797 1 84.69 315 GLN A C 1
ATOM 2453 O O . GLN A 1 315 ? 5.227 -24.5 -22.219 1 84.69 315 GLN A O 1
ATOM 2458 N N . LEU A 1 316 ? 6.547 -24.891 -24 1 83 316 LEU A N 1
ATOM 2459 C CA . LEU A 1 316 ? 5.461 -25.5 -24.75 1 83 316 LEU A CA 1
ATOM 2460 C C . LEU A 1 316 ? 5.008 -26.797 -24.094 1 83 316 LEU A C 1
ATOM 2462 O O . LEU A 1 316 ? 3.811 -27.094 -24.047 1 83 316 LEU A O 1
ATOM 2466 N N . LEU A 1 317 ? 6.004 -27.484 -23.609 1 80.19 317 LEU A N 1
ATOM 2467 C CA . LEU A 1 317 ? 5.688 -28.703 -22.859 1 80.19 317 LEU A CA 1
ATOM 2468 C C . LEU A 1 317 ? 4.855 -28.375 -21.625 1 80.19 317 LEU A C 1
ATOM 2470 O O . LEU A 1 317 ? 3.895 -29.078 -21.312 1 80.19 317 LEU A O 1
ATOM 2474 N N . ALA A 1 318 ? 5.305 -27.328 -21.016 1 76 318 ALA A N 1
ATOM 2475 C CA . ALA A 1 318 ? 4.637 -26.922 -19.781 1 76 318 ALA A CA 1
ATOM 2476 C C . ALA A 1 318 ? 3.197 -26.484 -20.062 1 76 318 ALA A C 1
ATOM 2478 O O . ALA A 1 318 ? 2.344 -26.547 -19.172 1 76 318 ALA A O 1
ATOM 2479 N N . GLN A 1 319 ? 2.965 -26.062 -21.25 1 75.12 319 GLN A N 1
ATOM 2480 C CA . GLN A 1 319 ? 1.624 -25.625 -21.641 1 75.12 319 GLN A CA 1
ATOM 2481 C C . GLN A 1 319 ? 0.764 -26.812 -22.062 1 75.12 319 GLN A C 1
ATOM 2483 O O . GLN A 1 319 ? -0.396 -26.641 -22.438 1 75.12 319 GLN A O 1
ATOM 2488 N N . GLY A 1 320 ? 1.346 -28.016 -22.078 1 74.88 320 GLY A N 1
ATOM 2489 C CA . GLY A 1 320 ? 0.572 -29.234 -22.312 1 74.88 320 GLY A CA 1
ATOM 2490 C C . GLY A 1 320 ? 0.735 -29.781 -23.719 1 74.88 320 GLY A C 1
ATOM 2491 O O . GLY A 1 320 ? 0.129 -30.797 -24.062 1 74.88 320 GLY A O 1
ATOM 2492 N N . MET A 1 321 ? 1.566 -29.266 -24.453 1 80.38 321 MET A N 1
ATOM 2493 C CA . MET A 1 321 ? 1.758 -29.766 -25.812 1 80.38 321 MET A CA 1
ATOM 2494 C C . MET A 1 321 ? 2.59 -31.031 -25.828 1 80.38 321 MET A C 1
ATOM 2496 O O . MET A 1 321 ? 3.51 -31.188 -25.016 1 80.38 321 MET A O 1
ATOM 2500 N N . SER A 1 322 ? 2.172 -31.922 -26.688 1 83.31 322 SER A N 1
ATOM 2501 C CA . SER A 1 322 ? 2.955 -33.156 -26.844 1 83.31 322 SER A CA 1
ATOM 2502 C C . SER A 1 322 ? 4.234 -32.906 -27.641 1 83.31 322 SER A C 1
ATOM 2504 O O . SER A 1 322 ? 4.344 -31.891 -28.344 1 83.31 322 SER A O 1
ATOM 2506 N N . LEU A 1 323 ? 5.145 -33.844 -27.422 1 87.38 323 LEU A N 1
ATOM 2507 C CA . LEU A 1 323 ? 6.41 -33.688 -28.141 1 87.38 323 LEU A CA 1
ATOM 2508 C C . LEU A 1 323 ? 6.191 -33.688 -29.641 1 87.38 323 LEU A C 1
ATOM 2510 O O . LEU A 1 323 ? 6.906 -33 -30.391 1 87.38 323 LEU A O 1
ATOM 2514 N N . HIS A 1 324 ? 5.23 -34.469 -30.062 1 90.94 324 HIS A N 1
ATOM 2515 C CA . HIS A 1 324 ? 4.902 -34.5 -31.484 1 90.94 324 HIS A CA 1
ATOM 2516 C C . HIS A 1 324 ? 4.398 -33.156 -31.984 1 90.94 324 HIS A C 1
ATOM 2518 O O . HIS A 1 324 ? 4.816 -32.688 -33.031 1 90.94 324 HIS A O 1
ATOM 2524 N N . GLU A 1 325 ? 3.539 -32.594 -31.25 1 90.88 325 GLU A N 1
ATOM 2525 C CA . GLU A 1 325 ? 2.992 -31.297 -31.594 1 90.88 325 GLU A CA 1
ATOM 2526 C C . GLU A 1 325 ? 4.078 -30.219 -31.609 1 90.88 325 GLU A C 1
ATOM 2528 O O . GLU A 1 325 ? 4.078 -29.344 -32.469 1 90.88 325 GLU A O 1
ATOM 2533 N N . ILE A 1 326 ? 4.93 -30.297 -30.656 1 91.31 326 ILE A N 1
ATOM 2534 C CA . ILE A 1 326 ? 6.008 -29.312 -30.531 1 91.31 326 ILE A CA 1
ATOM 2535 C C . ILE A 1 326 ? 6.949 -29.438 -31.734 1 91.31 326 ILE A C 1
ATOM 2537 O O . ILE A 1 326 ? 7.359 -28.422 -32.312 1 91.31 326 ILE A O 1
ATOM 2541 N N . ALA A 1 327 ? 7.273 -30.625 -32.125 1 93.62 327 ALA A N 1
ATOM 2542 C CA . ALA A 1 327 ? 8.133 -30.859 -33.281 1 93.62 327 ALA A CA 1
ATOM 2543 C C . ALA A 1 327 ? 7.531 -30.25 -34.531 1 93.62 327 ALA A C 1
ATOM 2545 O O . ALA A 1 327 ? 8.234 -29.594 -35.312 1 93.62 327 ALA A O 1
ATOM 2546 N N . ALA A 1 328 ? 6.273 -30.469 -34.688 1 93.44 328 ALA A N 1
ATOM 2547 C CA . ALA A 1 328 ? 5.562 -29.938 -35.844 1 93.44 328 ALA A CA 1
ATOM 2548 C C . ALA A 1 328 ? 5.531 -28.406 -35.844 1 93.44 328 ALA A C 1
ATOM 2550 O O . ALA A 1 328 ? 5.777 -27.766 -36.844 1 93.44 328 ALA A O 1
ATOM 2551 N N . SER A 1 329 ? 5.262 -27.891 -34.625 1 90.38 329 SER A N 1
ATOM 2552 C CA . SER A 1 329 ? 5.105 -26.453 -34.469 1 90.38 329 SER A CA 1
ATOM 2553 C C . SER A 1 329 ? 6.422 -25.719 -34.719 1 90.38 329 SER A C 1
ATOM 2555 O O . SER A 1 329 ? 6.434 -24.594 -35.219 1 90.38 329 SER A O 1
ATOM 2557 N N . ARG A 1 330 ? 7.488 -26.297 -34.344 1 91.06 330 ARG A N 1
ATOM 2558 C CA . ARG A 1 330 ? 8.797 -25.656 -34.438 1 91.06 330 ARG A CA 1
ATOM 2559 C C . ARG A 1 330 ? 9.531 -26.094 -35.688 1 91.06 330 ARG A C 1
ATOM 2561 O O . ARG A 1 330 ? 10.648 -25.641 -35.938 1 91.06 330 ARG A O 1
ATOM 2568 N N . SER A 1 331 ? 8.875 -26.953 -36.5 1 92.44 331 SER A N 1
ATOM 2569 C CA . SER A 1 331 ? 9.445 -27.453 -37.75 1 92.44 331 SER A CA 1
ATOM 2570 C C . SER A 1 331 ? 10.781 -28.141 -37.5 1 92.44 331 SER A C 1
ATOM 2572 O O . SER A 1 331 ? 11.766 -27.844 -38.188 1 92.44 331 SER A O 1
ATOM 2574 N N . ILE A 1 332 ? 10.82 -28.922 -36.531 1 93.38 332 ILE A N 1
ATOM 2575 C CA . ILE A 1 332 ? 11.969 -29.781 -36.25 1 93.38 332 ILE A CA 1
ATOM 2576 C C . ILE A 1 332 ? 11.523 -31.25 -36.219 1 93.38 332 ILE A C 1
ATOM 2578 O O . ILE A 1 332 ? 10.328 -31.531 -36.156 1 93.38 332 ILE A O 1
ATOM 2582 N N . SER A 1 333 ? 12.523 -32.188 -36.375 1 93.31 333 SER A N 1
ATOM 2583 C CA . SER A 1 333 ? 12.188 -33.594 -36.375 1 93.31 333 SER A CA 1
ATOM 2584 C C . SER A 1 333 ? 11.82 -34.062 -34.969 1 93.31 333 SER A C 1
ATOM 2586 O O . SER A 1 333 ? 12.203 -33.438 -33.969 1 93.31 333 SER A O 1
ATOM 2588 N N . TYR A 1 334 ? 11.055 -35.094 -34.938 1 93.56 334 TYR A N 1
ATOM 2589 C CA . TYR A 1 334 ? 10.703 -35.688 -33.656 1 93.56 334 TYR A CA 1
ATOM 2590 C C . TYR A 1 334 ? 11.953 -36.094 -32.875 1 93.56 334 TYR A C 1
ATOM 2592 O O . TYR A 1 334 ? 12.008 -35.938 -31.656 1 93.56 334 TYR A O 1
ATOM 2600 N N . GLU A 1 335 ? 12.891 -36.562 -33.625 1 93.5 335 GLU A N 1
ATOM 2601 C CA . GLU A 1 335 ? 14.133 -37 -33 1 93.5 335 GLU A CA 1
ATOM 2602 C C . GLU A 1 335 ? 14.891 -35.844 -32.375 1 93.5 335 GLU A C 1
ATOM 2604 O O . GLU A 1 335 ? 15.477 -35.969 -31.312 1 93.5 335 GLU A O 1
ATOM 2609 N N . THR A 1 336 ? 14.898 -34.781 -33.031 1 93.69 336 THR A N 1
ATOM 2610 C CA . THR A 1 336 ? 15.531 -33.594 -32.5 1 93.69 336 THR A CA 1
ATOM 2611 C C . THR A 1 336 ? 14.805 -33.094 -31.25 1 93.69 336 THR A C 1
ATOM 2613 O O . THR A 1 336 ? 15.438 -32.75 -30.266 1 93.69 336 THR A O 1
ATOM 2616 N N . ALA A 1 337 ? 13.484 -33.062 -31.328 1 93.25 337 ALA A N 1
ATOM 2617 C CA . ALA A 1 337 ? 12.688 -32.656 -30.156 1 93.25 337 ALA A CA 1
ATOM 2618 C C . ALA A 1 337 ? 12.961 -33.562 -28.969 1 93.25 337 ALA A C 1
ATOM 2620 O O . ALA A 1 337 ? 13.016 -33.125 -27.828 1 93.25 337 ALA A O 1
ATOM 2621 N N . ARG A 1 338 ? 13.07 -34.812 -29.281 1 93 338 ARG A N 1
ATOM 2622 C CA . ARG A 1 338 ? 13.336 -35.781 -28.234 1 93 338 ARG A CA 1
ATOM 2623 C C . ARG A 1 338 ? 14.703 -35.531 -27.594 1 93 338 ARG A C 1
ATOM 2625 O O . ARG A 1 338 ? 14.859 -35.688 -26.391 1 93 338 ARG A O 1
ATOM 2632 N N . ALA A 1 339 ? 15.625 -35.281 -28.406 1 94.25 339 ALA A N 1
ATOM 2633 C CA . ALA A 1 339 ? 16.953 -34.969 -27.875 1 94.25 339 ALA A CA 1
ATOM 2634 C C . ALA A 1 339 ? 16.906 -33.75 -26.953 1 94.25 339 ALA A C 1
ATOM 2636 O O . ALA A 1 339 ? 17.531 -33.75 -25.891 1 94.25 339 ALA A O 1
ATOM 2637 N N . HIS A 1 340 ? 16.219 -32.75 -27.359 1 93.88 340 HIS A N 1
ATOM 2638 C CA . HIS A 1 340 ? 16.047 -31.578 -26.516 1 93.88 340 HIS A CA 1
ATOM 2639 C C . HIS A 1 340 ? 15.352 -31.938 -25.219 1 93.88 340 HIS A C 1
ATOM 2641 O O . HIS A 1 340 ? 15.711 -31.438 -24.141 1 93.88 340 HIS A O 1
ATOM 2647 N N . LEU A 1 341 ? 14.375 -32.719 -25.328 1 92.69 341 LEU A N 1
ATOM 2648 C CA . LEU A 1 341 ? 13.609 -33.125 -24.156 1 92.69 341 LEU A CA 1
ATOM 2649 C C . LEU A 1 341 ? 14.523 -33.812 -23.141 1 92.69 341 LEU A C 1
ATOM 2651 O O . LEU A 1 341 ? 14.422 -33.531 -21.938 1 92.69 341 LEU A O 1
ATOM 2655 N N . LYS A 1 342 ? 15.336 -34.688 -23.609 1 93.62 342 LYS A N 1
ATOM 2656 C CA . LYS A 1 342 ? 16.281 -35.344 -22.734 1 93.62 342 LYS A CA 1
ATOM 2657 C C . LYS A 1 342 ? 17.203 -34.344 -22.031 1 93.62 342 LYS A C 1
ATOM 2659 O O . LYS A 1 342 ? 17.484 -34.5 -20.844 1 93.62 342 LYS A O 1
ATOM 2664 N N . ALA A 1 343 ? 17.625 -33.469 -22.812 1 94.88 343 ALA A N 1
ATOM 2665 C CA . ALA A 1 343 ? 18.484 -32.438 -22.25 1 94.88 343 ALA A CA 1
ATOM 2666 C C . ALA A 1 343 ? 17.734 -31.609 -21.203 1 94.88 343 ALA A C 1
ATOM 2668 O O . ALA A 1 343 ? 18.297 -31.281 -20.156 1 94.88 343 ALA A O 1
ATOM 2669 N N . ILE A 1 344 ? 16.516 -31.25 -21.469 1 93.81 344 ILE A N 1
ATOM 2670 C CA . ILE A 1 344 ? 15.672 -30.484 -20.562 1 93.81 344 ILE A CA 1
ATOM 2671 C C . ILE A 1 344 ? 15.484 -31.234 -19.25 1 93.81 344 ILE A C 1
ATOM 2673 O O . ILE A 1 344 ? 15.656 -30.672 -18.172 1 93.81 344 ILE A O 1
ATOM 2677 N N . TYR A 1 345 ? 15.211 -32.531 -19.391 1 91.69 345 TYR A N 1
ATOM 2678 C CA . TYR A 1 345 ? 15 -33.344 -18.188 1 91.69 345 TYR A CA 1
ATOM 2679 C C . TYR A 1 345 ? 16.266 -33.406 -17.344 1 91.69 345 TYR A C 1
ATOM 2681 O O . TYR A 1 345 ? 16.203 -33.312 -16.125 1 91.69 345 TYR A O 1
ATOM 2689 N N . ARG A 1 346 ? 17.281 -33.562 -17.984 1 92.31 346 ARG A N 1
ATOM 2690 C CA . ARG A 1 346 ? 18.562 -33.625 -17.281 1 92.31 346 ARG A CA 1
ATOM 2691 C C . ARG A 1 346 ? 18.875 -32.312 -16.578 1 92.31 346 ARG A C 1
ATOM 2693 O O . ARG A 1 346 ? 19.203 -32.312 -15.391 1 92.31 346 ARG A O 1
ATOM 2700 N N . LYS A 1 347 ? 18.672 -31.25 -17.25 1 91.94 347 LYS A N 1
ATOM 2701 C CA . LYS A 1 347 ? 19.047 -29.938 -16.734 1 91.94 347 LYS A CA 1
ATOM 2702 C C . LYS A 1 347 ? 18.094 -29.469 -15.648 1 91.94 347 LYS A C 1
ATOM 2704 O O . LYS A 1 347 ? 18.5 -28.75 -14.734 1 91.94 347 LYS A O 1
ATOM 2709 N N . THR A 1 348 ? 16.906 -29.859 -15.758 1 88.62 348 THR A N 1
ATOM 2710 C CA . THR A 1 348 ? 15.914 -29.438 -14.781 1 88.62 348 THR A CA 1
ATOM 2711 C C . THR A 1 348 ? 15.75 -30.484 -13.688 1 88.62 348 THR A C 1
ATOM 2713 O O . THR A 1 348 ? 15.008 -30.281 -12.727 1 88.62 348 THR A O 1
ATOM 2716 N N . GLU A 1 349 ? 16.391 -31.547 -13.758 1 87.06 349 GLU A N 1
ATOM 2717 C CA . GLU A 1 349 ? 16.312 -32.656 -12.82 1 87.06 349 GLU A CA 1
ATOM 2718 C C . GLU A 1 349 ? 14.867 -33.125 -12.664 1 87.06 349 GLU A C 1
ATOM 2720 O O . GLU A 1 349 ? 14.375 -33.281 -11.547 1 87.06 349 GLU A O 1
ATOM 2725 N N . THR A 1 350 ? 14.258 -33.219 -13.773 1 85.94 350 THR A N 1
ATOM 2726 C CA . THR A 1 350 ? 12.922 -33.812 -13.859 1 85.94 350 THR A CA 1
ATOM 2727 C C . THR A 1 350 ? 12.938 -35.062 -14.719 1 85.94 350 THR A C 1
ATOM 2729 O O . THR A 1 350 ? 13.844 -35.25 -15.531 1 85.94 350 THR A O 1
ATOM 2732 N N . ASN A 1 351 ? 11.969 -35.875 -14.469 1 82.62 351 ASN A N 1
ATOM 2733 C CA . ASN A 1 351 ? 11.992 -37.156 -15.148 1 82.62 351 ASN A CA 1
ATOM 2734 C C . ASN A 1 351 ? 10.781 -37.344 -16.062 1 82.62 351 ASN A C 1
ATOM 2736 O O . ASN A 1 351 ? 10.742 -38.25 -16.875 1 82.62 351 ASN A O 1
ATOM 2740 N N . ARG A 1 352 ? 9.82 -36.531 -15.891 1 80.81 352 ARG A N 1
ATOM 2741 C CA . ARG A 1 352 ? 8.609 -36.625 -16.703 1 80.81 352 ARG A CA 1
ATOM 2742 C C . ARG A 1 352 ? 8 -35.25 -16.938 1 80.81 352 ARG A C 1
ATOM 2744 O O . ARG A 1 352 ? 8.359 -34.281 -16.266 1 80.81 352 ARG A O 1
ATOM 2751 N N . GLN A 1 353 ? 7.172 -35.188 -17.938 1 77.94 353 GLN A N 1
ATOM 2752 C CA . GLN A 1 353 ? 6.574 -33.938 -18.359 1 77.94 353 GLN A CA 1
ATOM 2753 C C . GLN A 1 353 ? 5.781 -33.281 -17.234 1 77.94 353 GLN A C 1
ATOM 2755 O O . GLN A 1 353 ? 5.797 -32.062 -17.062 1 77.94 353 GLN A O 1
ATOM 2760 N N . SER A 1 354 ? 5.098 -34.062 -16.453 1 75.44 354 SER A N 1
ATOM 2761 C CA . SER A 1 354 ? 4.301 -33.531 -15.352 1 75.44 354 SER A CA 1
ATOM 2762 C C . SER A 1 354 ? 5.18 -32.812 -14.336 1 75.44 354 SER A C 1
ATOM 2764 O O . SER A 1 354 ? 4.809 -31.75 -13.836 1 75.44 354 SER A O 1
ATOM 2766 N N . GLU A 1 355 ? 6.301 -33.375 -14.07 1 77.44 355 GLU A N 1
ATOM 2767 C CA . GLU A 1 355 ? 7.234 -32.781 -13.133 1 77.44 355 GLU A CA 1
ATOM 2768 C C . GLU A 1 355 ? 7.797 -31.469 -13.68 1 77.44 355 GLU A C 1
ATOM 2770 O O . GLU A 1 355 ? 7.941 -30.484 -12.938 1 77.44 355 GLU A O 1
ATOM 2775 N N . LEU A 1 356 ? 8.117 -31.531 -14.93 1 80.12 356 LEU A N 1
ATOM 2776 C CA . LEU A 1 356 ? 8.641 -30.328 -15.578 1 80.12 356 LEU A CA 1
ATOM 2777 C C . LEU A 1 356 ? 7.598 -29.219 -15.57 1 80.12 356 LEU A C 1
ATOM 2779 O O . LEU A 1 356 ? 7.914 -28.062 -15.258 1 80.12 356 LEU A O 1
ATOM 2783 N N . SER A 1 357 ? 6.391 -29.562 -15.93 1 76 357 SER A N 1
ATOM 2784 C CA . SER A 1 357 ? 5.297 -28.594 -15.961 1 76 357 SER A CA 1
ATOM 2785 C C . SER A 1 357 ? 5.066 -27.969 -14.586 1 76 357 SER A C 1
ATOM 2787 O O . SER A 1 357 ? 4.863 -26.766 -14.477 1 76 357 SER A O 1
ATOM 2789 N N . LEU A 1 358 ? 5.117 -28.75 -13.586 1 73.88 358 LEU A N 1
ATOM 2790 C CA . LEU A 1 358 ? 4.934 -28.266 -12.227 1 73.88 358 LEU A CA 1
ATOM 2791 C C . LEU A 1 358 ? 6.062 -27.328 -11.828 1 73.88 358 LEU A C 1
ATOM 2793 O O . LEU A 1 358 ? 5.82 -26.297 -11.188 1 73.88 358 LEU A O 1
ATOM 2797 N N . LEU A 1 359 ? 7.23 -27.766 -12.156 1 76.38 359 LEU A N 1
ATOM 2798 C CA . LEU A 1 359 ? 8.398 -26.953 -11.836 1 76.38 359 LEU A CA 1
ATOM 2799 C C . LEU A 1 359 ? 8.289 -25.578 -12.477 1 76.38 359 LEU A C 1
ATOM 2801 O O . LEU A 1 359 ? 8.508 -24.547 -11.812 1 76.38 359 LEU A O 1
ATOM 2805 N N . LEU A 1 360 ? 7.906 -25.547 -13.703 1 77.19 360 LEU A N 1
ATOM 2806 C CA . LEU A 1 360 ? 7.828 -24.281 -14.43 1 77.19 360 LEU A CA 1
ATOM 2807 C C . LEU A 1 360 ? 6.66 -23.438 -13.93 1 77.19 360 LEU A C 1
ATOM 2809 O O . LEU A 1 360 ? 6.734 -22.203 -13.93 1 77.19 360 LEU A O 1
ATOM 2813 N N . ALA A 1 361 ? 5.625 -24.094 -13.516 1 72.19 361 ALA A N 1
ATOM 2814 C CA . ALA A 1 361 ? 4.445 -23.391 -13.016 1 72.19 361 ALA A CA 1
ATOM 2815 C C . ALA A 1 361 ? 4.75 -22.672 -11.711 1 72.19 361 ALA A C 1
ATOM 2817 O O . ALA A 1 361 ? 4.07 -21.703 -11.359 1 72.19 361 ALA A O 1
ATOM 2818 N N . LYS A 1 362 ? 5.695 -23.172 -11.055 1 72.25 362 LYS A N 1
ATOM 2819 C CA . LYS A 1 362 ? 6.059 -22.594 -9.766 1 72.25 362 LYS A CA 1
ATOM 2820 C C . LYS A 1 362 ? 6.902 -21.328 -9.961 1 72.25 362 LYS A C 1
ATOM 2822 O O . LYS A 1 362 ? 7.082 -20.547 -9.016 1 72.25 362 LYS A O 1
ATOM 2827 N N . ILE A 1 363 ? 7.348 -21.188 -11.141 1 74.56 363 ILE A N 1
ATOM 2828 C CA . ILE A 1 363 ? 8.133 -20 -11.477 1 74.56 363 ILE A CA 1
ATOM 2829 C C . ILE A 1 363 ? 7.227 -18.938 -12.102 1 74.56 363 ILE A C 1
ATOM 2831 O O . ILE A 1 363 ? 7.016 -18.938 -13.32 1 74.56 363 ILE A O 1
ATOM 2835 N N . ARG A 1 364 ? 6.535 -18.109 -11.297 1 67.38 364 ARG A N 1
ATOM 2836 C CA . ARG A 1 364 ? 5.457 -17.25 -11.75 1 67.38 364 ARG A CA 1
ATOM 2837 C C . ARG A 1 364 ? 5.969 -15.844 -12.039 1 67.38 364 ARG A C 1
ATOM 2839 O O . ARG A 1 364 ? 5.344 -15.086 -12.789 1 67.38 364 ARG A O 1
ATOM 2846 N N . MET A 1 365 ? 6.934 -15.422 -11.258 1 62.25 365 MET A N 1
ATOM 2847 C CA . MET A 1 365 ? 7.297 -14.008 -11.305 1 62.25 365 MET A CA 1
ATOM 2848 C C . MET A 1 365 ? 8.305 -13.742 -12.414 1 62.25 365 MET A C 1
ATOM 2850 O O . MET A 1 365 ? 8.898 -12.664 -12.477 1 62.25 365 MET A O 1
ATOM 2854 N N . SER A 1 366 ? 8.57 -14.719 -13.32 1 53 366 SER A N 1
ATOM 2855 C CA . SER A 1 366 ? 9.555 -14.523 -14.383 1 53 366 SER A CA 1
ATOM 2856 C C . SER A 1 366 ? 8.875 -14.305 -15.727 1 53 366 SER A C 1
ATOM 2858 O O . SER A 1 366 ? 7.766 -14.797 -15.961 1 53 366 SER A O 1
ATOM 2860 N N . MET B 1 1 ? 16.047 41.969 5.883 1 64.94 1 MET B N 1
ATOM 2861 C CA . MET B 1 1 ? 15.789 40.531 5.746 1 64.94 1 MET B CA 1
ATOM 2862 C C . MET B 1 1 ? 15.141 40.219 4.402 1 64.94 1 MET B C 1
ATOM 2864 O O . MET B 1 1 ? 14.281 40.969 3.936 1 64.94 1 MET B O 1
ATOM 2868 N N . ARG B 1 2 ? 15.734 39.344 3.625 1 82.44 2 ARG B N 1
ATOM 2869 C CA . ARG B 1 2 ? 15.305 39 2.27 1 82.44 2 ARG B CA 1
ATOM 2870 C C . ARG B 1 2 ? 14.086 38.094 2.287 1 82.44 2 ARG B C 1
ATOM 2872 O O . ARG B 1 2 ? 13.344 38.031 1.307 1 82.44 2 ARG B O 1
ATOM 2879 N N . PHE B 1 3 ? 13.867 37.656 3.557 1 89.44 3 PHE B N 1
ATOM 2880 C CA . PHE B 1 3 ? 12.773 36.688 3.676 1 89.44 3 PHE B CA 1
ATOM 2881 C C . PHE B 1 3 ? 11.43 37.406 3.664 1 89.44 3 PHE B C 1
ATOM 2883 O O . PHE B 1 3 ? 11.219 38.375 4.43 1 89.44 3 PHE B O 1
ATOM 2890 N N . ASP B 1 4 ? 10.641 37.125 2.781 1 91.94 4 ASP B N 1
ATOM 2891 C CA . ASP B 1 4 ? 9.219 37.438 2.949 1 91.94 4 ASP B CA 1
ATOM 2892 C C . ASP B 1 4 ? 8.562 36.469 3.934 1 91.94 4 ASP B C 1
ATOM 2894 O O . ASP B 1 4 ? 8.047 35.438 3.535 1 91.94 4 ASP B O 1
ATOM 2898 N N . VAL B 1 5 ? 8.492 36.875 5.176 1 89.25 5 VAL B N 1
ATOM 2899 C CA . VAL B 1 5 ? 8.164 36 6.289 1 89.25 5 VAL B CA 1
ATOM 2900 C C . VAL B 1 5 ? 6.738 35.5 6.141 1 89.25 5 VAL B C 1
ATOM 2902 O O . VAL B 1 5 ? 6.48 34.281 6.309 1 89.25 5 VAL B O 1
ATOM 2905 N N . GLN B 1 6 ? 5.852 36.375 5.812 1 86.88 6 GLN B N 1
ATOM 2906 C CA . GLN B 1 6 ? 4.453 36 5.68 1 86.88 6 GLN B CA 1
ATOM 2907 C C . GLN B 1 6 ? 4.262 35 4.531 1 86.88 6 GLN B C 1
ATOM 2909 O O . GLN B 1 6 ? 3.588 34 4.688 1 86.88 6 GLN B O 1
ATOM 2914 N N . LEU B 1 7 ? 4.895 35.312 3.467 1 89.25 7 LEU B N 1
ATOM 2915 C CA . LEU B 1 7 ? 4.785 34.469 2.297 1 89.25 7 LEU B CA 1
ATOM 2916 C C . LEU B 1 7 ? 5.426 33.094 2.562 1 89.25 7 LEU B C 1
ATOM 2918 O O . LEU B 1 7 ? 4.879 32.062 2.178 1 89.25 7 LEU B O 1
ATOM 2922 N N . LEU B 1 8 ? 6.539 33.094 3.215 1 89.69 8 LEU B N 1
ATOM 2923 C CA . LEU B 1 8 ? 7.242 31.875 3.537 1 89.69 8 LEU B CA 1
ATOM 2924 C C . LEU B 1 8 ? 6.406 31 4.469 1 89.69 8 LEU B C 1
ATOM 2926 O O . LEU B 1 8 ? 6.387 29.766 4.328 1 89.69 8 LEU B O 1
ATOM 2930 N N . ASP B 1 9 ? 5.711 31.625 5.359 1 84.25 9 ASP B N 1
ATOM 2931 C CA . ASP B 1 9 ? 4.848 30.906 6.285 1 84.25 9 ASP B CA 1
ATOM 2932 C C . ASP B 1 9 ? 3.703 30.219 5.543 1 84.25 9 ASP B C 1
ATOM 2934 O O . ASP B 1 9 ? 3.383 29.062 5.816 1 84.25 9 ASP B O 1
ATOM 2938 N N . HIS B 1 10 ? 3.219 30.906 4.57 1 82.38 10 HIS B N 1
ATOM 2939 C CA . HIS B 1 10 ? 2.148 30.344 3.754 1 82.38 10 HIS B CA 1
ATOM 2940 C C . HIS B 1 10 ? 2.654 29.203 2.891 1 82.38 10 HIS B C 1
ATOM 2942 O O . HIS B 1 10 ? 2.018 28.141 2.816 1 82.38 10 HIS B O 1
ATOM 2948 N N . ILE B 1 11 ? 3.797 29.375 2.324 1 88.12 11 ILE B N 1
ATOM 2949 C CA . ILE B 1 11 ? 4.379 28.359 1.456 1 88.12 11 ILE B CA 1
ATOM 2950 C C . ILE B 1 11 ? 4.707 27.109 2.271 1 88.12 11 ILE B C 1
ATOM 2952 O O . ILE B 1 11 ? 4.535 25.984 1.793 1 88.12 11 ILE B O 1
ATOM 2956 N N . SER B 1 12 ? 5.094 27.391 3.484 1 86.12 12 SER B N 1
ATOM 2957 C CA . SER B 1 12 ? 5.5 26.266 4.305 1 86.12 12 SER B CA 1
ATOM 2958 C C . SER B 1 12 ? 4.309 25.375 4.652 1 86.12 12 SER B C 1
ATOM 2960 O O . SER B 1 12 ? 4.477 24.188 4.953 1 86.12 12 SER B O 1
ATOM 2962 N N . ASP B 1 13 ? 3.139 25.922 4.582 1 78 13 ASP B N 1
ATOM 2963 C CA . ASP B 1 13 ? 1.942 25.109 4.75 1 78 13 ASP B CA 1
ATOM 2964 C C . ASP B 1 13 ? 1.776 24.125 3.588 1 78 13 ASP B C 1
ATOM 2966 O O . ASP B 1 13 ? 1.173 23.062 3.744 1 78 13 ASP B O 1
ATOM 2970 N N . GLU B 1 14 ? 2.357 24.453 2.512 1 84.62 14 GLU B N 1
ATOM 2971 C CA . GLU B 1 14 ? 2.271 23.594 1.332 1 84.62 14 GLU B CA 1
ATOM 2972 C C . GLU B 1 14 ? 3.145 22.359 1.486 1 84.62 14 GLU B C 1
ATOM 2974 O O . GLU B 1 14 ? 3.027 21.406 0.707 1 84.62 14 GLU B O 1
ATOM 2979 N N . PHE B 1 15 ? 3.988 22.422 2.52 1 85.5 15 PHE B N 1
ATOM 2980 C CA . PHE B 1 15 ? 4.773 21.219 2.803 1 85.5 15 PHE B CA 1
ATOM 2981 C C . PHE B 1 15 ? 3.861 20.047 3.1 1 85.5 15 PHE B C 1
ATOM 2983 O O . PHE B 1 15 ? 4.152 18.906 2.701 1 85.5 15 PHE B O 1
ATOM 2990 N N . PHE B 1 16 ? 2.764 20.328 3.709 1 75.62 16 PHE B N 1
ATOM 2991 C CA . PHE B 1 16 ? 1.833 19.266 4.078 1 75.62 16 PHE B CA 1
ATOM 2992 C C . PHE B 1 16 ? 1.176 18.672 2.842 1 75.62 16 PHE B C 1
ATOM 2994 O O . PHE B 1 16 ? 1.054 17.438 2.73 1 75.62 16 PHE B O 1
ATOM 3001 N N . THR B 1 17 ? 0.836 19.547 1.938 1 74.12 17 THR B N 1
ATOM 3002 C CA . THR B 1 17 ? 0.236 19.078 0.695 1 74.12 17 THR B CA 1
ATOM 3003 C C . THR B 1 17 ? 1.252 18.297 -0.134 1 74.12 17 THR B C 1
ATOM 3005 O O . THR B 1 17 ? 0.911 17.281 -0.752 1 74.12 17 THR B O 1
ATOM 3008 N N . ALA B 1 18 ? 2.467 18.75 -0.13 1 81.62 18 ALA B N 1
ATOM 3009 C CA . ALA B 1 18 ? 3.527 18.078 -0.867 1 81.62 18 ALA B CA 1
ATOM 3010 C C . ALA B 1 18 ? 3.852 16.719 -0.237 1 81.62 18 ALA B C 1
ATOM 3012 O O . ALA B 1 18 ? 4.297 15.797 -0.924 1 81.62 18 ALA B O 1
ATOM 3013 N N . ALA B 1 19 ? 3.623 16.672 1.075 1 79.25 19 ALA B N 1
ATOM 3014 C CA . ALA B 1 19 ? 3.832 15.398 1.758 1 79.25 19 ALA B CA 1
ATOM 3015 C C . ALA B 1 19 ? 2.854 14.344 1.255 1 79.25 19 ALA B C 1
ATOM 3017 O O . ALA B 1 19 ? 3.211 13.164 1.132 1 79.25 19 ALA B O 1
ATOM 3018 N N . LEU B 1 20 ? 1.726 14.805 0.909 1 72.75 20 LEU B N 1
ATOM 3019 C CA . LEU B 1 20 ? 0.694 13.906 0.408 1 72.75 20 LEU B CA 1
ATOM 3020 C C . LEU B 1 20 ? 0.912 13.602 -1.07 1 72.75 20 LEU B C 1
ATOM 3022 O O . LEU B 1 20 ? 0.578 12.508 -1.538 1 72.75 20 LEU B O 1
ATOM 3026 N N . ASN B 1 21 ? 1.406 14.57 -1.778 1 75.75 21 ASN B N 1
ATOM 3027 C CA . ASN B 1 21 ? 1.728 14.445 -3.195 1 75.75 21 ASN B CA 1
ATOM 3028 C C . ASN B 1 21 ? 3.158 14.891 -3.486 1 75.75 21 ASN B C 1
ATOM 3030 O O . ASN B 1 21 ? 3.385 16 -3.953 1 75.75 21 ASN B O 1
ATOM 3034 N N . PRO B 1 22 ? 4.035 13.93 -3.432 1 76.69 22 PRO B N 1
ATOM 3035 C CA . PRO B 1 22 ? 5.457 14.281 -3.496 1 76.69 22 PRO B CA 1
ATOM 3036 C C . PRO B 1 22 ? 5.84 14.938 -4.816 1 76.69 22 PRO B C 1
ATOM 3038 O O . PRO B 1 22 ? 6.871 15.617 -4.895 1 76.69 22 PRO B O 1
ATOM 3041 N N . SER B 1 23 ? 5.055 14.805 -5.836 1 77.25 23 SER B N 1
ATOM 3042 C CA . SER B 1 23 ? 5.355 15.422 -7.121 1 77.25 23 SER B CA 1
ATOM 3043 C C . SER B 1 23 ? 5.27 16.938 -7.039 1 77.25 23 SER B C 1
ATOM 3045 O O . SER B 1 23 ? 5.734 17.641 -7.938 1 77.25 23 SER B O 1
ATOM 3047 N N . GLN B 1 24 ? 4.797 17.453 -5.941 1 84.25 24 GLN B N 1
ATOM 3048 C CA . GLN B 1 24 ? 4.617 18.891 -5.785 1 84.25 24 GLN B CA 1
ATOM 3049 C C . GLN B 1 24 ? 5.84 19.531 -5.129 1 84.25 24 GLN B C 1
ATOM 3051 O O . GLN B 1 24 ? 5.977 20.75 -5.117 1 84.25 24 GLN B O 1
ATOM 3056 N N . TRP B 1 25 ? 6.75 18.75 -4.629 1 87.38 25 TRP B N 1
ATOM 3057 C CA . TRP B 1 25 ? 7.887 19.281 -3.881 1 87.38 25 TRP B CA 1
ATOM 3058 C C . TRP B 1 25 ? 8.719 20.219 -4.742 1 87.38 25 TRP B C 1
ATOM 3060 O O . TRP B 1 25 ? 9.102 21.312 -4.297 1 87.38 25 TRP B O 1
ATOM 3070 N N . PRO B 1 26 ? 8.945 19.859 -6.062 1 88.62 26 PRO B N 1
ATOM 3071 C CA . PRO B 1 26 ? 9.742 20.766 -6.879 1 88.62 26 PRO B CA 1
ATOM 3072 C C . PRO B 1 26 ? 9.109 22.156 -6.996 1 88.62 26 PRO B C 1
ATOM 3074 O O . PRO B 1 26 ? 9.805 23.172 -6.93 1 88.62 26 PRO B O 1
ATOM 3077 N N . SER B 1 27 ? 7.871 22.203 -7.09 1 92.44 27 SER B N 1
ATOM 3078 C CA . SER B 1 27 ? 7.168 23.469 -7.168 1 92.44 27 SER B CA 1
ATOM 3079 C C . SER B 1 27 ? 7.23 24.219 -5.84 1 92.44 27 SER B C 1
ATOM 3081 O O . SER B 1 27 ? 7.426 25.438 -5.816 1 92.44 27 SER B O 1
ATOM 3083 N N . VAL B 1 28 ? 7.121 23.547 -4.75 1 92.5 28 VAL B N 1
ATOM 3084 C CA . VAL B 1 28 ? 7.102 24.156 -3.424 1 92.5 28 VAL B CA 1
ATOM 3085 C C . VAL B 1 28 ? 8.469 24.75 -3.109 1 92.5 28 VAL B C 1
ATOM 3087 O O . VAL B 1 28 ? 8.562 25.875 -2.615 1 92.5 28 VAL B O 1
ATOM 3090 N N . ILE B 1 29 ? 9.523 24.062 -3.463 1 94.38 29 ILE B N 1
ATOM 3091 C CA . ILE B 1 29 ? 10.844 24.578 -3.117 1 94.38 29 ILE B CA 1
ATOM 3092 C C . ILE B 1 29 ? 11.188 25.766 -4.016 1 94.38 29 ILE B C 1
ATOM 3094 O O . ILE B 1 29 ? 11.93 26.656 -3.609 1 94.38 29 ILE B O 1
ATOM 3098 N N . GLU B 1 30 ? 10.594 25.797 -5.23 1 96.25 30 GLU B N 1
ATOM 3099 C CA . GLU B 1 30 ? 10.742 26.984 -6.07 1 96.25 30 GLU B CA 1
ATOM 3100 C C . GLU B 1 30 ? 10.117 28.203 -5.41 1 96.25 30 GLU B C 1
ATOM 3102 O O . GLU B 1 30 ? 10.703 29.297 -5.422 1 96.25 30 GLU B O 1
ATOM 3107 N N . LYS B 1 31 ? 9.008 28.016 -4.848 1 96.12 31 LYS B N 1
ATOM 3108 C CA . LYS B 1 31 ? 8.328 29.094 -4.145 1 96.12 31 LYS B CA 1
ATOM 3109 C C . LYS B 1 31 ? 9.125 29.547 -2.924 1 96.12 31 LYS B C 1
ATOM 3111 O O . LYS B 1 31 ? 9.195 30.75 -2.627 1 96.12 31 LYS B O 1
ATOM 3116 N N . VAL B 1 32 ? 9.688 28.594 -2.227 1 95.88 32 VAL B N 1
ATOM 3117 C CA . VAL B 1 32 ? 10.5 28.922 -1.059 1 95.88 32 VAL B CA 1
ATOM 3118 C C . VAL B 1 32 ? 11.711 29.75 -1.488 1 95.88 32 VAL B C 1
ATOM 3120 O O . VAL B 1 32 ? 12.062 30.734 -0.836 1 95.88 32 VAL B O 1
ATOM 3123 N N . SER B 1 33 ? 12.328 29.297 -2.557 1 96.44 33 SER B N 1
ATOM 3124 C CA . SER B 1 33 ? 13.484 30.031 -3.074 1 96.44 33 SER B CA 1
ATOM 3125 C C . SER B 1 33 ? 13.117 31.469 -3.391 1 96.44 33 SER B C 1
ATOM 3127 O O . SER B 1 33 ? 13.82 32.406 -2.975 1 96.44 33 SER B O 1
ATOM 3129 N N . ALA B 1 34 ? 12.031 31.672 -3.998 1 95.06 34 ALA B N 1
ATOM 3130 C CA . ALA B 1 34 ? 11.578 33 -4.371 1 95.06 34 ALA B CA 1
ATOM 3131 C C . ALA B 1 34 ? 11.234 33.844 -3.137 1 95.06 34 ALA B C 1
ATOM 3133 O O . ALA B 1 34 ? 11.648 35 -3.021 1 95.06 34 ALA B O 1
ATOM 3134 N N . ALA B 1 35 ? 10.609 33.25 -2.242 1 95.06 35 ALA B N 1
ATOM 3135 C CA . ALA B 1 35 ? 10.133 33.969 -1.06 1 95.06 35 ALA B CA 1
ATOM 3136 C C . ALA B 1 35 ? 11.289 34.281 -0.114 1 95.06 35 ALA B C 1
ATOM 3138 O O . ALA B 1 35 ? 11.227 35.25 0.655 1 95.06 35 ALA B O 1
ATOM 3139 N N . SER B 1 36 ? 12.328 33.5 -0.117 1 94.94 36 SER B N 1
ATOM 3140 C CA . SER B 1 36 ? 13.469 33.688 0.769 1 94.94 36 SER B CA 1
ATOM 3141 C C . SER B 1 36 ? 14.547 34.531 0.097 1 94.94 36 SER B C 1
ATOM 3143 O O . SER B 1 36 ? 15.508 34.969 0.747 1 94.94 36 SER B O 1
ATOM 3145 N N . GLY B 1 37 ? 14.391 34.719 -1.216 1 93.06 37 GLY B N 1
ATOM 3146 C CA . GLY B 1 37 ? 15.414 35.469 -1.951 1 93.06 37 GLY B CA 1
ATOM 3147 C C . GLY B 1 37 ? 16.688 34.656 -2.154 1 93.06 37 GLY B C 1
ATOM 3148 O O . GLY B 1 37 ? 17.766 35.219 -2.324 1 93.06 37 GLY B O 1
ATOM 3149 N N . SER B 1 38 ? 16.594 33.375 -2.027 1 94.88 38 SER B N 1
ATOM 3150 C CA . SER B 1 38 ? 17.75 32.5 -2.215 1 94.88 38 SER B CA 1
ATOM 3151 C C . SER B 1 38 ? 17.922 32.125 -3.682 1 94.88 38 SER B C 1
ATOM 3153 O O . SER B 1 38 ? 16.953 32.125 -4.453 1 94.88 38 SER B O 1
ATOM 3155 N N . TYR B 1 39 ? 19.141 31.828 -4.047 1 95.31 39 TYR B N 1
ATOM 3156 C CA . TYR B 1 39 ? 19.469 31.391 -5.398 1 95.31 39 TYR B CA 1
ATOM 3157 C C . TYR B 1 39 ? 18.766 30.062 -5.719 1 95.31 39 TYR B C 1
ATOM 3159 O O . TYR B 1 39 ? 18.281 29.875 -6.832 1 95.31 39 TYR B O 1
ATOM 3167 N N . GLY B 1 40 ? 18.766 29.234 -4.727 1 96.19 40 GLY B N 1
ATOM 3168 C CA . GLY B 1 40 ? 18.125 27.938 -4.887 1 96.19 40 GLY B CA 1
ATOM 3169 C C . GLY B 1 40 ? 17.938 27.188 -3.574 1 96.19 40 GLY B C 1
ATOM 3170 O O . GLY B 1 40 ? 18.453 27.625 -2.537 1 96.19 40 GLY B O 1
ATOM 3171 N N . VAL B 1 41 ? 17.141 26.141 -3.66 1 96.31 41 VAL B N 1
ATOM 3172 C CA . VAL B 1 41 ? 16.844 25.281 -2.512 1 96.31 41 VAL B CA 1
ATOM 3173 C C . VAL B 1 41 ? 16.906 23.812 -2.922 1 96.31 41 VAL B C 1
ATOM 3175 O O . VAL B 1 41 ? 16.547 23.469 -4.051 1 96.31 41 VAL B O 1
ATOM 3178 N N . ASN B 1 42 ? 17.406 22.984 -2.064 1 92.19 42 ASN B N 1
ATOM 3179 C CA . ASN B 1 42 ? 17.375 21.547 -2.34 1 92.19 42 ASN B CA 1
ATOM 3180 C C . ASN B 1 42 ? 17.078 20.75 -1.08 1 92.19 42 ASN B C 1
ATOM 3182 O O . ASN B 1 42 ? 17.125 21.281 0.03 1 92.19 42 ASN B O 1
ATOM 3186 N N . ILE B 1 43 ? 16.625 19.594 -1.229 1 88.75 43 ILE B N 1
ATOM 3187 C CA . ILE B 1 43 ? 16.438 18.594 -0.175 1 88.75 43 ILE B CA 1
ATOM 3188 C C . ILE B 1 43 ? 17.297 17.359 -0.47 1 88.75 43 ILE B C 1
ATOM 3190 O O . ILE B 1 43 ? 17.188 16.781 -1.55 1 88.75 43 ILE B O 1
ATOM 3194 N N . VAL B 1 44 ? 18.125 17.016 0.444 1 82.25 44 VAL B N 1
ATOM 3195 C CA . VAL B 1 44 ? 19.031 15.898 0.22 1 82.25 44 VAL B CA 1
ATOM 3196 C C . VAL B 1 44 ? 19.172 15.078 1.499 1 82.25 44 VAL B C 1
ATOM 3198 O O . VAL B 1 44 ? 19.156 15.625 2.604 1 82.25 44 VAL B O 1
ATOM 3201 N N . PRO B 1 45 ? 19.234 13.852 1.33 1 78.12 45 PRO B N 1
ATOM 3202 C CA . PRO B 1 45 ? 19.609 13.047 2.498 1 78.12 45 PRO B CA 1
ATOM 3203 C C . PRO B 1 45 ? 21.062 13.25 2.918 1 78.12 45 PRO B C 1
ATOM 3205 O O . PRO B 1 45 ? 21.938 13.344 2.062 1 78.12 45 PRO B O 1
ATOM 3208 N N . ILE B 1 46 ? 21.328 13.469 4.188 1 72.12 46 ILE B N 1
ATOM 3209 C CA . ILE B 1 46 ? 22.688 13.711 4.668 1 72.12 46 ILE B CA 1
ATOM 3210 C C . ILE B 1 46 ? 23.406 12.375 4.867 1 72.12 46 ILE B C 1
ATOM 3212 O O . ILE B 1 46 ? 24.594 12.266 4.578 1 72.12 46 ILE B O 1
ATOM 3216 N N . ALA B 1 47 ? 22.594 11.516 5.52 1 60.91 47 ALA B N 1
ATOM 3217 C CA . ALA B 1 47 ? 23.234 10.227 5.754 1 60.91 47 ALA B CA 1
ATOM 3218 C C . ALA B 1 47 ? 22.703 9.164 4.793 1 60.91 47 ALA B C 1
ATOM 3220 O O . ALA B 1 47 ? 21.531 9.18 4.43 1 60.91 47 ALA B O 1
ATOM 3221 N N . GLY B 1 48 ? 23.656 8.5 4.281 1 57.12 48 GLY B N 1
ATOM 3222 C CA . GLY B 1 48 ? 23.344 7.32 3.488 1 57.12 48 GLY B CA 1
ATOM 3223 C C . GLY B 1 48 ? 23.469 7.555 1.996 1 57.12 48 GLY B C 1
ATOM 3224 O O . GLY B 1 48 ? 23.938 8.609 1.566 1 57.12 48 GLY B O 1
ATOM 3225 N N . ARG B 1 49 ? 23.203 6.539 1.2 1 55.69 49 ARG B N 1
ATOM 3226 C CA . ARG B 1 49 ? 23.375 6.543 -0.249 1 55.69 49 ARG B CA 1
ATOM 3227 C C . ARG B 1 49 ? 22.344 7.441 -0.923 1 55.69 49 ARG B C 1
ATOM 3229 O O . ARG B 1 49 ? 21.172 7.441 -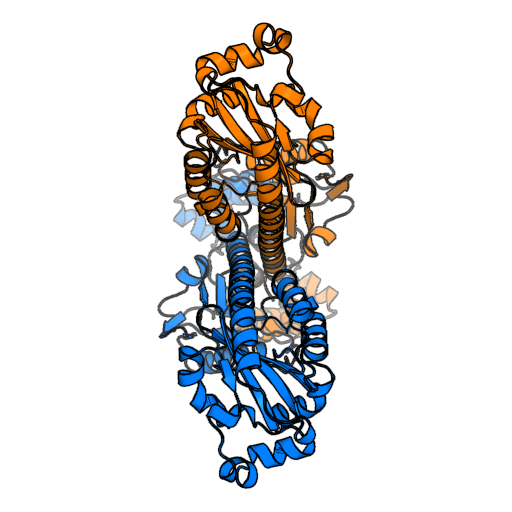0.551 1 55.69 49 ARG B O 1
ATOM 3236 N N . LEU B 1 50 ? 22.859 8.562 -1.508 1 54.44 50 LEU B N 1
ATOM 3237 C CA . LEU B 1 50 ? 22.016 9.438 -2.311 1 54.44 50 LEU B CA 1
ATOM 3238 C C . LEU B 1 50 ? 21.422 8.68 -3.492 1 54.44 50 LEU B C 1
ATOM 3240 O O . LEU B 1 50 ? 22.156 8.195 -4.359 1 54.44 50 LEU B O 1
ATOM 3244 N N . LEU B 1 51 ? 20.359 7.938 -3.348 1 52.16 51 LEU B N 1
ATOM 3245 C CA . LEU B 1 51 ? 19.781 7.16 -4.438 1 52.16 51 LEU B CA 1
ATOM 3246 C C . LEU B 1 51 ? 19.266 8.078 -5.547 1 52.16 51 LEU B C 1
ATOM 3248 O O . LEU B 1 51 ? 18.219 7.824 -6.133 1 52.16 51 LEU B O 1
ATOM 3252 N N . GLY B 1 52 ? 20.188 9.141 -5.785 1 55.22 52 GLY B N 1
ATOM 3253 C CA . GLY B 1 52 ? 19.688 9.984 -6.852 1 55.22 52 GLY B CA 1
ATOM 3254 C C . GLY B 1 52 ? 18.406 10.719 -6.477 1 55.22 52 GLY B C 1
ATOM 3255 O O . GLY B 1 52 ? 17.781 11.367 -7.32 1 55.22 52 GLY B O 1
ATOM 3256 N N . SER B 1 53 ? 18.094 10.617 -5.27 1 64.94 53 SER B N 1
ATOM 3257 C CA . SER B 1 53 ? 16.781 11.133 -4.852 1 64.94 53 SER B CA 1
ATOM 3258 C C . SER B 1 53 ? 16.922 12.508 -4.207 1 64.94 53 SER B C 1
ATOM 3260 O O . SER B 1 53 ? 16.906 12.625 -2.979 1 64.94 53 SER B O 1
ATOM 3262 N N . ILE B 1 54 ? 17.281 13.5 -5.055 1 75.62 54 ILE B N 1
ATOM 3263 C CA . ILE B 1 54 ? 17.328 14.859 -4.531 1 75.62 54 ILE B CA 1
ATOM 3264 C C . ILE B 1 54 ? 16.219 15.703 -5.16 1 75.62 54 ILE B C 1
ATOM 3266 O O . ILE B 1 54 ? 15.805 15.438 -6.289 1 75.62 54 ILE B O 1
ATOM 3270 N N . ILE B 1 55 ? 15.758 16.562 -4.379 1 85.06 55 ILE B N 1
ATOM 3271 C CA . ILE B 1 55 ? 14.867 17.594 -4.871 1 85.06 55 ILE B CA 1
ATOM 3272 C C . ILE B 1 55 ? 15.594 18.938 -4.875 1 85.06 55 ILE B C 1
ATOM 3274 O O . ILE B 1 55 ? 16.234 19.312 -3.887 1 85.06 55 ILE B O 1
ATOM 3278 N N . GLU B 1 56 ? 15.617 19.562 -6.078 1 91.06 56 GLU B N 1
ATOM 3279 C CA . GLU B 1 56 ? 16.344 20.828 -6.18 1 91.06 56 GLU B CA 1
ATOM 3280 C C . GLU B 1 56 ? 15.633 21.812 -7.098 1 91.06 56 GLU B C 1
ATOM 3282 O O . GLU B 1 56 ? 14.867 21.391 -7.977 1 91.06 56 GLU B O 1
ATOM 3287 N N . THR B 1 57 ? 15.883 23.031 -6.852 1 95.12 57 THR B N 1
ATOM 3288 C CA . THR B 1 57 ? 15.383 24.047 -7.77 1 95.12 57 THR B CA 1
ATOM 3289 C C . THR B 1 57 ? 16.141 24.016 -9.094 1 95.12 57 THR B C 1
ATOM 3291 O O . THR B 1 57 ? 17.281 23.547 -9.141 1 95.12 57 THR B O 1
ATOM 3294 N N . GLU B 1 58 ? 15.539 24.547 -10.133 1 94.31 58 GLU B N 1
ATOM 3295 C CA . GLU B 1 58 ? 16.141 24.547 -11.453 1 94.31 58 GLU B CA 1
ATOM 3296 C C . GLU B 1 58 ? 17.484 25.281 -11.445 1 94.31 58 GLU B C 1
ATOM 3298 O O . GLU B 1 58 ? 18.422 24.875 -12.133 1 94.31 58 GLU B O 1
ATOM 3303 N N . SER B 1 59 ? 17.562 26.281 -10.703 1 95.25 59 SER B N 1
ATOM 3304 C CA . SER B 1 59 ? 18.75 27.125 -10.656 1 95.25 59 SER B CA 1
ATOM 3305 C C . SER B 1 59 ? 19.953 26.359 -10.141 1 95.25 59 SER B C 1
ATOM 3307 O O . SER B 1 59 ? 21.094 26.672 -10.469 1 95.25 59 SER B O 1
ATOM 3309 N N . LEU B 1 60 ? 19.672 25.297 -9.367 1 94.69 60 LEU B N 1
ATOM 3310 C CA . LEU B 1 60 ? 20.766 24.594 -8.703 1 94.69 60 LEU B CA 1
ATOM 3311 C C . LEU B 1 60 ? 21.219 23.391 -9.531 1 94.69 60 LEU B C 1
ATOM 3313 O O . LEU B 1 60 ? 22.219 22.75 -9.219 1 94.69 60 LEU B O 1
ATOM 3317 N N . LYS B 1 61 ? 20.516 23.047 -10.547 1 92.5 61 LYS B N 1
ATOM 3318 C CA . LYS B 1 61 ? 20.734 21.812 -11.297 1 92.5 61 LYS B CA 1
ATOM 3319 C C . LYS B 1 61 ? 22.172 21.719 -11.781 1 92.5 61 LYS B C 1
ATOM 3321 O O . LYS B 1 61 ? 22.828 20.688 -11.578 1 92.5 61 LYS B O 1
ATOM 3326 N N . PRO B 1 62 ? 22.688 22.812 -12.367 1 92 62 PRO B N 1
ATOM 3327 C CA . PRO B 1 62 ? 24.078 22.719 -12.82 1 92 62 PRO B CA 1
ATOM 3328 C C . PRO B 1 62 ? 25.062 22.469 -11.672 1 92 62 PRO B C 1
ATOM 3330 O O . PRO B 1 62 ? 25.969 21.656 -11.797 1 92 62 PRO B O 1
ATOM 3333 N N . ALA B 1 63 ? 24.859 23.141 -10.625 1 91.25 63 ALA B N 1
ATOM 3334 C CA . ALA B 1 63 ? 25.75 22.984 -9.477 1 91.25 63 ALA B CA 1
ATOM 3335 C C . ALA B 1 63 ? 25.641 21.578 -8.883 1 91.25 63 ALA B C 1
ATOM 3337 O O . ALA B 1 63 ? 26.656 21 -8.492 1 91.25 63 ALA B O 1
ATOM 3338 N N . MET B 1 64 ? 24.453 21.078 -8.82 1 88.06 64 MET B N 1
ATOM 3339 C CA . MET B 1 64 ? 24.234 19.75 -8.242 1 88.06 64 MET B CA 1
ATOM 3340 C C . MET B 1 64 ? 24.797 18.656 -9.148 1 88.06 64 MET B C 1
ATOM 3342 O O . MET B 1 64 ? 25.312 17.656 -8.664 1 88.06 64 MET B O 1
ATOM 3346 N N . GLU B 1 65 ? 24.609 18.859 -10.383 1 86.31 65 GLU B N 1
ATOM 3347 C CA . GLU B 1 65 ? 25.203 17.922 -11.328 1 86.31 65 GLU B CA 1
ATOM 3348 C C . GLU B 1 65 ? 26.703 17.812 -11.117 1 86.31 65 GLU B C 1
ATOM 3350 O O . GLU B 1 65 ? 27.266 16.703 -11.117 1 86.31 65 GLU B O 1
ATOM 3355 N N . CYS B 1 66 ? 27.297 18.922 -10.953 1 86.75 66 CYS B N 1
ATOM 3356 C CA . CYS B 1 66 ? 28.734 18.938 -10.68 1 86.75 66 CYS B CA 1
ATOM 3357 C C . CYS B 1 66 ? 29.031 18.328 -9.32 1 86.75 66 CYS B C 1
ATOM 3359 O O . CYS B 1 66 ? 30 17.578 -9.164 1 86.75 66 CYS B O 1
ATOM 3361 N N . TYR B 1 67 ? 28.266 18.609 -8.375 1 86.31 67 TYR B N 1
ATOM 3362 C CA . TYR B 1 67 ? 28.422 18.109 -7.02 1 86.31 67 TYR B CA 1
ATOM 3363 C C . TYR B 1 67 ? 28.438 16.578 -6.996 1 86.31 67 TYR B C 1
ATOM 3365 O O . TYR B 1 67 ? 29.281 15.961 -6.332 1 86.31 67 TYR B O 1
ATOM 3373 N N . PHE B 1 68 ? 27.547 16.016 -7.758 1 80.31 68 PHE B N 1
ATOM 3374 C CA . PHE B 1 68 ? 27.438 14.562 -7.773 1 80.31 68 PHE B CA 1
ATOM 3375 C C . PHE B 1 68 ? 28.406 13.961 -8.797 1 80.31 68 PHE B C 1
ATOM 3377 O O . PHE B 1 68 ? 29 12.922 -8.547 1 80.31 68 PHE B O 1
ATOM 3384 N N . GLY B 1 69 ? 28.484 14.625 -9.867 1 79.88 69 GLY B N 1
ATOM 3385 C CA . GLY B 1 69 ? 29.359 14.148 -10.922 1 79.88 69 GLY B CA 1
ATOM 3386 C C . GLY B 1 69 ? 30.812 14.055 -10.484 1 79.88 69 GLY B C 1
ATOM 3387 O O . GLY B 1 69 ? 31.516 13.086 -10.805 1 79.88 69 GLY B O 1
ATOM 3388 N N . ASP B 1 70 ? 31.203 15.07 -9.773 1 83.62 70 ASP B N 1
ATOM 3389 C CA . ASP B 1 70 ? 32.594 15.125 -9.328 1 83.62 70 ASP B CA 1
ATOM 3390 C C . ASP B 1 70 ? 32.75 14.461 -7.961 1 83.62 70 ASP B C 1
ATOM 3392 O O . ASP B 1 70 ? 33.781 14.625 -7.301 1 83.62 70 ASP B O 1
ATOM 3396 N N . GLU B 1 71 ? 31.703 13.836 -7.418 1 81.31 71 GLU B N 1
ATOM 3397 C CA . GLU B 1 71 ? 31.672 13.008 -6.215 1 81.31 71 GLU B CA 1
ATOM 3398 C C . GLU B 1 71 ? 31.969 13.836 -4.969 1 81.31 71 GLU B C 1
ATOM 3400 O O . GLU B 1 71 ? 32.625 13.367 -4.047 1 81.31 71 GLU B O 1
ATOM 3405 N N . TRP B 1 72 ? 31.656 15.078 -5.031 1 82.25 72 TRP B N 1
ATOM 3406 C CA . TRP B 1 72 ? 31.797 15.906 -3.838 1 82.25 72 TRP B CA 1
ATOM 3407 C C . TRP B 1 72 ? 30.953 15.352 -2.691 1 82.25 72 TRP B C 1
ATOM 3409 O O . TRP B 1 72 ? 31.312 15.5 -1.521 1 82.25 72 TRP B O 1
ATOM 3419 N N . HIS B 1 73 ? 29.859 14.664 -3.033 1 77.88 73 HIS B N 1
ATOM 3420 C CA . HIS B 1 73 ? 28.953 14.125 -2.029 1 77.88 73 HIS B CA 1
ATOM 3421 C C . HIS B 1 73 ? 29.641 13.078 -1.161 1 77.88 73 HIS B C 1
ATOM 3423 O O . HIS B 1 73 ? 29.203 12.82 -0.036 1 77.88 73 HIS B O 1
ATOM 3429 N N . GLU B 1 74 ? 30.656 12.539 -1.674 1 76.44 74 GLU B N 1
ATOM 3430 C CA . GLU B 1 74 ? 31.391 11.531 -0.913 1 76.44 74 GLU B CA 1
ATOM 3431 C C . GLU B 1 74 ? 32.438 12.172 -0.01 1 76.44 74 GLU B C 1
ATOM 3433 O O . GLU B 1 74 ? 32.875 11.57 0.979 1 76.44 74 GLU B O 1
ATOM 3438 N N . ARG B 1 75 ? 32.844 13.367 -0.344 1 79.5 75 ARG B N 1
ATOM 3439 C CA . ARG B 1 75 ? 33.906 14.008 0.413 1 79.5 75 ARG B CA 1
ATOM 3440 C C . ARG B 1 75 ? 33.469 15.359 0.957 1 79.5 75 ARG B C 1
ATOM 3442 O O . ARG B 1 75 ? 34.312 16.234 1.188 1 79.5 75 ARG B O 1
ATOM 3449 N N . ASP B 1 76 ? 32.219 15.539 1.046 1 80.25 76 ASP B N 1
ATOM 3450 C CA . ASP B 1 76 ? 31.656 16.797 1.547 1 80.25 76 ASP B CA 1
ATOM 3451 C C . ASP B 1 76 ? 31.969 16.984 3.031 1 80.25 76 ASP B C 1
ATOM 3453 O O . ASP B 1 76 ? 31.484 16.219 3.869 1 80.25 76 ASP B O 1
ATOM 3457 N N . PHE B 1 77 ? 32.781 17.969 3.316 1 82.19 77 PHE B N 1
ATOM 3458 C CA . PHE B 1 77 ? 33.219 18.188 4.688 1 82.19 77 PHE B CA 1
ATOM 3459 C C . PHE B 1 77 ? 32.031 18.609 5.57 1 82.19 77 PHE B C 1
ATOM 3461 O O . PHE B 1 77 ? 32.125 18.5 6.797 1 82.19 77 PHE B O 1
ATOM 3468 N N . ARG B 1 78 ? 30.969 18.984 5.039 1 81.88 78 ARG B N 1
ATOM 3469 C CA . ARG B 1 78 ? 29.797 19.422 5.789 1 81.88 78 ARG B CA 1
ATOM 3470 C C . ARG B 1 78 ? 29.172 18.266 6.555 1 81.88 78 ARG B C 1
ATOM 3472 O O . ARG B 1 78 ? 28.391 18.484 7.488 1 81.88 78 ARG B O 1
ATOM 3479 N N . VAL B 1 79 ? 29.391 17.094 6.137 1 81.12 79 VAL B N 1
ATOM 3480 C CA . VAL B 1 79 ? 28.891 15.914 6.832 1 81.12 79 VAL B CA 1
ATOM 3481 C C . VAL B 1 79 ? 29.391 15.906 8.273 1 81.12 79 VAL B C 1
ATOM 3483 O O . VAL B 1 79 ? 28.703 15.406 9.172 1 81.12 79 VAL B O 1
ATOM 3486 N N . LEU B 1 80 ? 30.547 16.531 8.445 1 82.56 80 LEU B N 1
ATOM 3487 C CA . LEU B 1 80 ? 31.141 16.594 9.773 1 82.56 80 LEU B CA 1
ATOM 3488 C C . LEU B 1 80 ? 30.266 17.438 10.711 1 82.56 80 LEU B C 1
ATOM 3490 O O . LEU B 1 80 ? 30.422 17.375 11.93 1 82.56 80 LEU B O 1
ATOM 3494 N N . GLN B 1 81 ? 29.375 18.203 10.117 1 86.25 81 GLN B N 1
ATOM 3495 C CA . GLN B 1 81 ? 28.547 19.094 10.922 1 86.25 81 GLN B CA 1
ATOM 3496 C C . GLN B 1 81 ? 27.203 18.469 11.25 1 86.25 81 GLN B C 1
ATOM 3498 O O . GLN B 1 81 ? 26.328 19.109 11.836 1 86.25 81 GLN B O 1
ATOM 3503 N N . VAL B 1 82 ? 27.047 17.188 10.953 1 86 82 VAL B N 1
ATOM 3504 C CA . VAL B 1 82 ? 25.781 16.469 11.141 1 86 82 VAL B CA 1
ATOM 3505 C C . VAL B 1 82 ? 25.422 16.469 12.625 1 86 82 VAL B C 1
ATOM 3507 O O . VAL B 1 82 ? 24.281 16.75 12.992 1 86 82 VAL B O 1
ATOM 3510 N N . PRO B 1 83 ? 26.391 16.219 13.492 1 86.25 83 PRO B N 1
ATOM 3511 C CA . PRO B 1 83 ? 26.016 16.25 14.914 1 86.25 83 PRO B CA 1
ATOM 3512 C C . PRO B 1 83 ? 25.484 17.609 15.359 1 86.25 83 PRO B C 1
ATOM 3514 O O . PRO B 1 83 ? 24.531 17.672 16.125 1 86.25 83 PRO B O 1
ATOM 3517 N N . LEU B 1 84 ? 26.141 18.656 14.875 1 89.81 84 LEU B N 1
ATOM 3518 C CA . LEU B 1 84 ? 25.672 20 15.195 1 89.81 84 LEU B CA 1
ATOM 3519 C C . LEU B 1 84 ? 24.281 20.25 14.625 1 89.81 84 LEU B C 1
ATOM 3521 O O . LEU B 1 84 ? 23.422 20.797 15.305 1 89.81 84 LEU B O 1
ATOM 3525 N N . LEU B 1 85 ? 24.109 19.812 13.422 1 90.25 85 LEU B N 1
ATOM 3526 C CA . LEU B 1 85 ? 22.828 20 12.758 1 90.25 85 LEU B CA 1
ATOM 3527 C C . LEU B 1 85 ? 21.719 19.266 13.5 1 90.25 85 LEU B C 1
ATOM 3529 O O . LEU B 1 85 ? 20.609 19.797 13.664 1 90.25 85 LEU B O 1
ATOM 3533 N N . LYS B 1 86 ? 21.969 18.109 13.984 1 86.88 86 LYS B N 1
ATOM 3534 C CA . LYS B 1 86 ? 21 17.328 14.742 1 86.88 86 LYS B CA 1
ATOM 3535 C C . LYS B 1 86 ? 20.625 18.031 16.047 1 86.88 86 LYS B C 1
ATOM 3537 O O . LYS B 1 86 ? 19.469 17.984 16.484 1 86.88 86 LYS B O 1
ATOM 3542 N N . ARG B 1 87 ? 21.578 18.672 16.578 1 87.12 87 ARG B N 1
ATOM 3543 C CA . ARG B 1 87 ? 21.391 19.281 17.891 1 87.12 87 ARG B CA 1
ATOM 3544 C C . ARG B 1 87 ? 20.641 20.594 17.766 1 87.12 87 ARG B C 1
ATOM 3546 O O . ARG B 1 87 ? 19.703 20.859 18.531 1 87.12 87 ARG B O 1
ATOM 3553 N N . VAL B 1 88 ? 21.016 21.453 16.812 1 91.25 88 VAL B N 1
ATOM 3554 C CA . VAL B 1 88 ? 20.5 22.812 16.781 1 91.25 88 VAL B CA 1
ATOM 3555 C C . VAL B 1 88 ? 19.391 22.938 15.75 1 91.25 88 VAL B C 1
ATOM 3557 O O . VAL B 1 88 ? 18.578 23.875 15.797 1 91.25 88 VAL B O 1
ATOM 3560 N N . GLY B 1 89 ? 19.406 22.062 14.727 1 92.06 89 GLY B N 1
ATOM 3561 C CA . GLY B 1 89 ? 18.344 22.031 13.742 1 92.06 89 GLY B CA 1
ATOM 3562 C C . GLY B 1 89 ? 18.641 22.875 12.508 1 92.06 89 GLY B C 1
ATOM 3563 O O . GLY B 1 89 ? 18.406 22.422 11.383 1 92.06 89 GLY B O 1
ATOM 3564 N N . VAL B 1 90 ? 19.172 24.141 12.789 1 96.12 90 VAL B N 1
ATOM 3565 C CA . VAL B 1 90 ? 19.5 25.047 11.695 1 96.12 90 VAL B CA 1
ATOM 3566 C C . VAL B 1 90 ? 20.938 25.547 11.859 1 96.12 90 VAL B C 1
ATOM 3568 O O . VAL B 1 90 ? 21.312 26.047 12.922 1 96.12 90 VAL B O 1
ATOM 3571 N N . ILE B 1 91 ? 21.703 25.375 10.781 1 95.38 91 ILE B N 1
ATOM 3572 C CA . ILE B 1 91 ? 23.062 25.891 10.828 1 95.38 91 ILE B CA 1
ATOM 3573 C C . ILE B 1 91 ? 23.328 26.75 9.602 1 95.38 91 ILE B C 1
ATOM 3575 O O . ILE B 1 91 ? 22.859 26.453 8.5 1 95.38 91 ILE B O 1
ATOM 3579 N N . LEU B 1 92 ? 23.984 27.828 9.852 1 95.88 92 LEU B N 1
ATOM 3580 C CA . LEU B 1 92 ? 24.406 28.734 8.781 1 95.88 92 LEU B CA 1
ATOM 3581 C C . LEU B 1 92 ? 25.844 28.469 8.375 1 95.88 92 LEU B C 1
ATOM 3583 O O . LEU B 1 92 ? 26.641 27.969 9.18 1 95.88 92 LEU B O 1
ATOM 3587 N N . GLU B 1 93 ? 26.109 28.797 7.145 1 94.12 93 GLU B N 1
ATOM 3588 C CA . GLU B 1 93 ? 27.438 28.5 6.617 1 94.12 93 GLU B CA 1
ATOM 3589 C C . GLU B 1 93 ? 28.531 29.078 7.508 1 94.12 93 GLU B C 1
ATOM 3591 O O . GLU B 1 93 ? 29.531 28.406 7.785 1 94.12 93 GLU B O 1
ATOM 3596 N N . GLN B 1 94 ? 28.312 30.234 7.977 1 91.69 94 GLN B N 1
ATOM 3597 C CA . GLN B 1 94 ? 29.328 30.953 8.742 1 91.69 94 GLN B CA 1
ATOM 3598 C C . GLN B 1 94 ? 29.438 30.391 10.156 1 91.69 94 GLN B C 1
ATOM 3600 O O . GLN B 1 94 ? 30.344 30.781 10.906 1 91.69 94 GLN B O 1
ATOM 3605 N N . ASP B 1 95 ? 28.531 29.469 10.484 1 91.44 95 ASP B N 1
ATOM 3606 C CA . ASP B 1 95 ? 28.594 28.844 11.805 1 91.44 95 ASP B CA 1
ATOM 3607 C C . ASP B 1 95 ? 29.75 27.844 11.875 1 91.44 95 ASP B C 1
ATOM 3609 O O . ASP B 1 95 ? 30.25 27.531 12.961 1 91.44 95 ASP B O 1
ATOM 3613 N N . TYR B 1 96 ? 30.172 27.359 10.719 1 89.19 96 TYR B N 1
ATOM 3614 C CA . TYR B 1 96 ? 31.156 26.281 10.805 1 89.19 96 TYR B CA 1
ATOM 3615 C C . TYR B 1 96 ? 32.281 26.516 9.812 1 89.19 96 TYR B C 1
ATOM 3617 O O . TYR B 1 96 ? 33.344 25.859 9.891 1 89.19 96 TYR B O 1
ATOM 3625 N N . ALA B 1 97 ? 32.094 27.344 8.859 1 90.06 97 ALA B N 1
ATOM 3626 C CA . ALA B 1 97 ? 33.125 27.641 7.895 1 90.06 97 ALA B CA 1
ATOM 3627 C C . ALA B 1 97 ? 33.75 29 8.148 1 90.06 97 ALA B C 1
ATOM 3629 O O . ALA B 1 97 ? 33.062 30.031 8.117 1 90.06 97 ALA B O 1
ATOM 3630 N N . SER B 1 98 ? 35.062 29.062 8.297 1 87.5 98 SER B N 1
ATOM 3631 C CA . SER B 1 98 ? 35.781 30.297 8.539 1 87.5 98 SER B CA 1
ATOM 3632 C C . SER B 1 98 ? 36.156 30.984 7.223 1 87.5 98 SER B C 1
ATOM 3634 O O . SER B 1 98 ? 36.062 30.375 6.156 1 87.5 98 SER B O 1
ATOM 3636 N N . ALA B 1 99 ? 36.562 32.25 7.355 1 86.69 99 ALA B N 1
ATOM 3637 C CA . ALA B 1 99 ? 37 33 6.188 1 86.69 99 ALA B CA 1
ATOM 3638 C C . ALA B 1 99 ? 38.188 32.312 5.512 1 86.69 99 ALA B C 1
ATOM 3640 O O . ALA B 1 99 ? 38.312 32.312 4.285 1 86.69 99 ALA B O 1
ATOM 3641 N N . GLU B 1 100 ? 39.062 31.75 6.305 1 88.62 100 GLU B N 1
ATOM 3642 C CA . GLU B 1 100 ? 40.219 31.047 5.781 1 88.62 100 GLU B CA 1
ATOM 3643 C C . GLU B 1 100 ? 39.781 29.797 4.996 1 88.62 100 GLU B C 1
ATOM 3645 O O . GLU B 1 100 ? 40.344 29.5 3.943 1 88.62 100 GLU B O 1
ATOM 3650 N N . GLN B 1 101 ? 38.844 29.141 5.484 1 87.19 101 GLN B N 1
ATOM 3651 C CA . GLN B 1 101 ? 38.375 27.922 4.836 1 87.19 101 GLN B CA 1
ATOM 3652 C C . GLN B 1 101 ? 37.688 28.234 3.5 1 87.19 101 GLN B C 1
ATOM 3654 O O . GLN B 1 101 ? 37.812 27.469 2.541 1 87.19 101 GLN B O 1
ATOM 3659 N N . PHE B 1 102 ? 37.062 29.391 3.408 1 87.44 102 PHE B N 1
ATOM 3660 C CA . PHE B 1 102 ? 36.438 29.797 2.154 1 87.44 102 PHE B CA 1
ATOM 3661 C C . PHE B 1 102 ? 37.469 29.922 1.05 1 87.44 102 PHE B C 1
ATOM 3663 O O . PHE B 1 102 ? 37.188 29.609 -0.11 1 87.44 102 PHE B O 1
ATOM 3670 N N . ASP B 1 103 ? 38.562 30.297 1.489 1 85.94 103 ASP B N 1
ATOM 3671 C CA . ASP B 1 103 ? 39.625 30.609 0.52 1 85.94 103 ASP B CA 1
ATOM 3672 C C . ASP B 1 103 ? 40.469 29.375 0.22 1 85.94 103 ASP B C 1
ATOM 3674 O O . ASP B 1 103 ? 41.094 29.297 -0.836 1 85.94 103 ASP B O 1
ATOM 3678 N N . THR B 1 104 ? 40.438 28.375 1.08 1 87.88 104 THR B N 1
ATOM 3679 C CA . THR B 1 104 ? 41.438 27.328 0.975 1 87.88 104 THR B CA 1
ATOM 3680 C C . THR B 1 104 ? 40.812 26 0.552 1 87.88 104 THR B C 1
ATOM 3682 O O . THR B 1 104 ? 41.469 25.188 -0.098 1 87.88 104 THR B O 1
ATOM 3685 N N . LEU B 1 105 ? 39.625 25.75 0.916 1 88.75 105 LEU B N 1
ATOM 3686 C CA . LEU B 1 105 ? 39.031 24.453 0.68 1 88.75 105 LEU B CA 1
ATOM 3687 C C . LEU B 1 105 ? 38.625 24.297 -0.779 1 88.75 105 LEU B C 1
ATOM 3689 O O . LEU B 1 105 ? 38.031 25.203 -1.361 1 88.75 105 LEU B O 1
ATOM 3693 N N . ASP B 1 106 ? 38.906 23.141 -1.315 1 88.81 106 ASP B N 1
ATOM 3694 C CA . ASP B 1 106 ? 38.562 22.812 -2.701 1 88.81 106 ASP B CA 1
ATOM 3695 C C . ASP B 1 106 ? 37.062 22.844 -2.938 1 88.81 106 ASP B C 1
ATOM 3697 O O . ASP B 1 106 ? 36.625 23.203 -4.027 1 88.81 106 ASP B O 1
ATOM 3701 N N . TYR B 1 107 ? 36.375 22.547 -1.973 1 88.31 107 TYR B N 1
ATOM 3702 C CA . TYR B 1 107 ? 34.938 22.547 -2.072 1 88.31 107 TYR B CA 1
ATOM 3703 C C . TYR B 1 107 ? 34.406 23.922 -2.475 1 88.31 107 TYR B C 1
ATOM 3705 O O . TYR B 1 107 ? 33.625 24.047 -3.41 1 88.31 107 TYR B O 1
ATOM 3713 N N . TYR B 1 108 ? 34.906 24.969 -1.804 1 89.75 108 TYR B N 1
ATOM 3714 C CA . TYR B 1 108 ? 34.406 26.312 -2.068 1 89.75 108 TYR B CA 1
ATOM 3715 C C . TYR B 1 108 ? 34.906 26.828 -3.416 1 89.75 108 TYR B C 1
ATOM 3717 O O . TYR B 1 108 ? 34.188 27.578 -4.098 1 89.75 108 TYR B O 1
ATOM 3725 N N . ARG B 1 109 ? 36 26.344 -3.783 1 87.75 109 ARG B N 1
ATOM 3726 C CA . ARG B 1 109 ? 36.5 26.703 -5.105 1 87.75 109 ARG B CA 1
ATOM 3727 C C . ARG B 1 109 ? 35.594 26.156 -6.203 1 87.75 109 ARG B C 1
ATOM 3729 O O . ARG B 1 109 ? 35.344 26.844 -7.199 1 87.75 109 ARG B O 1
ATOM 3736 N N . ALA B 1 110 ? 35.156 25 -5.973 1 88.62 110 ALA B N 1
ATOM 3737 C CA . ALA B 1 110 ? 34.25 24.375 -6.941 1 88.62 110 ALA B CA 1
ATOM 3738 C C . ALA B 1 110 ? 32.906 25.078 -6.969 1 88.62 110 ALA B C 1
ATOM 3740 O O . ALA B 1 110 ? 32.312 25.234 -8.031 1 88.62 110 ALA B O 1
ATOM 3741 N N . GLN B 1 111 ? 32.469 25.547 -5.852 1 89.25 111 GLN B N 1
ATOM 3742 C CA . GLN B 1 111 ? 31.172 26.188 -5.754 1 89.25 111 GLN B CA 1
ATOM 3743 C C . GLN B 1 111 ? 31.203 27.594 -6.348 1 89.25 111 GLN B C 1
ATOM 3745 O O . GLN B 1 111 ? 30.203 28.078 -6.875 1 89.25 111 GLN B O 1
ATOM 3750 N N . VAL B 1 112 ? 32.312 28.234 -6.258 1 89.31 112 VAL B N 1
ATOM 3751 C CA . VAL B 1 112 ? 32.469 29.609 -6.734 1 89.31 112 VAL B CA 1
ATOM 3752 C C . VAL B 1 112 ? 32.219 29.672 -8.234 1 89.31 112 VAL B C 1
ATOM 3754 O O . VAL B 1 112 ? 31.766 30.703 -8.75 1 89.31 112 VAL B O 1
ATOM 3757 N N . GLU B 1 113 ? 32.469 28.516 -8.875 1 89.38 113 GLU B N 1
ATOM 3758 C CA . GLU B 1 113 ? 32.188 28.453 -10.305 1 89.38 113 GLU B CA 1
ATOM 3759 C C . GLU B 1 113 ? 30.734 28.766 -10.594 1 89.38 113 GLU B C 1
ATOM 3761 O O . GLU B 1 113 ? 30.406 29.281 -11.664 1 89.38 113 GLU B O 1
ATOM 3766 N N . PHE B 1 114 ? 29.938 28.562 -9.602 1 92.25 114 PHE B N 1
ATOM 3767 C CA . PHE B 1 114 ? 28.516 28.812 -9.758 1 92.25 114 PHE B CA 1
ATOM 3768 C C . PHE B 1 114 ? 28.094 30.031 -8.945 1 92.25 114 PHE B C 1
ATOM 3770 O O . PHE B 1 114 ? 26.906 30.328 -8.844 1 92.25 114 PHE B O 1
ATOM 3777 N N . GLY B 1 115 ? 29.125 30.672 -8.344 1 92.94 115 GLY B N 1
ATOM 3778 C CA . GLY B 1 115 ? 28.906 31.844 -7.527 1 92.94 115 GLY B CA 1
ATOM 3779 C C . GLY B 1 115 ? 28.297 31.531 -6.172 1 92.94 115 GLY B C 1
ATOM 3780 O O . GLY B 1 115 ? 27.812 32.438 -5.48 1 92.94 115 GLY B O 1
ATOM 3781 N N . LEU B 1 116 ? 28.297 30.297 -5.785 1 94.12 116 LEU B N 1
ATOM 3782 C CA . LEU B 1 116 ? 27.641 29.875 -4.551 1 94.12 116 LEU B CA 1
ATOM 3783 C C . LEU B 1 116 ? 28.625 29.891 -3.385 1 94.12 116 LEU B C 1
ATOM 3785 O O . LEU B 1 116 ? 29.812 29.594 -3.561 1 94.12 116 LEU B O 1
ATOM 3789 N N . ARG B 1 117 ? 28.078 30.234 -2.158 1 93 117 ARG B N 1
ATOM 3790 C CA . ARG B 1 117 ? 28.938 30.188 -0.982 1 93 117 ARG B CA 1
ATOM 3791 C C . ARG B 1 117 ? 28.125 30.016 0.292 1 93 117 ARG B C 1
ATOM 3793 O O . ARG B 1 117 ? 28.5 29.25 1.183 1 93 117 ARG B O 1
ATOM 3800 N N . TRP B 1 118 ? 27.062 30.781 0.359 1 94.19 118 TRP B N 1
ATOM 3801 C CA . TRP B 1 118 ? 26.344 30.828 1.621 1 94.19 118 TRP B CA 1
ATOM 3802 C C . TRP B 1 118 ? 25.188 29.828 1.626 1 94.19 118 TRP B C 1
ATOM 3804 O O . TRP B 1 118 ? 24.406 29.766 0.673 1 94.19 118 TRP B O 1
ATOM 3814 N N . THR B 1 119 ? 25.141 29.047 2.662 1 95.25 119 THR B N 1
ATOM 3815 C CA . THR B 1 119 ? 24.031 28.109 2.787 1 95.25 119 THR B CA 1
ATOM 3816 C C . THR B 1 119 ? 23.391 28.203 4.168 1 95.25 119 THR B C 1
ATOM 3818 O O . THR B 1 119 ? 24.031 28.625 5.129 1 95.25 119 THR B O 1
ATOM 3821 N N . ALA B 1 120 ? 22.156 28.031 4.223 1 96.31 120 ALA B N 1
ATOM 3822 C CA . ALA B 1 120 ? 21.406 27.734 5.441 1 96.31 120 ALA B CA 1
ATOM 3823 C C . ALA B 1 120 ? 20.844 26.312 5.402 1 96.31 120 ALA B C 1
ATOM 3825 O O . ALA B 1 120 ? 20.016 26 4.551 1 96.31 120 ALA B O 1
ATOM 3826 N N . MET B 1 121 ? 21.281 25.453 6.312 1 94.94 121 MET B N 1
ATOM 3827 C CA . MET B 1 121 ? 20.875 24.062 6.32 1 94.94 121 MET B CA 1
ATOM 3828 C C . MET B 1 121 ? 19.906 23.781 7.453 1 94.94 121 MET B C 1
ATOM 3830 O O . MET B 1 121 ? 20.188 24.078 8.617 1 94.94 121 MET B O 1
ATOM 3834 N N . VAL B 1 122 ? 18.797 23.312 7.066 1 95 122 VAL B N 1
ATOM 3835 C CA . VAL B 1 122 ? 17.781 22.891 8.016 1 95 122 VAL B CA 1
ATOM 3836 C C . VAL B 1 122 ? 17.734 21.359 8.086 1 95 122 VAL B C 1
ATOM 3838 O O . VAL B 1 122 ? 17.375 20.703 7.117 1 95 122 VAL B O 1
ATOM 3841 N N . GLY B 1 123 ? 18.141 20.812 9.234 1 90.88 123 GLY B N 1
ATOM 3842 C CA . GLY B 1 123 ? 18.047 19.375 9.422 1 90.88 123 GLY B CA 1
ATOM 3843 C C . GLY B 1 123 ? 16.688 18.906 9.898 1 90.88 123 GLY B C 1
ATOM 3844 O O . GLY B 1 123 ? 16.094 19.531 10.781 1 90.88 123 GLY B O 1
ATOM 3845 N N . PHE B 1 124 ? 16.203 17.938 9.195 1 86 124 PHE B N 1
ATOM 3846 C CA . PHE B 1 124 ? 14.938 17.359 9.648 1 86 124 PHE B CA 1
ATOM 3847 C C . PHE B 1 124 ? 14.898 15.859 9.414 1 86 124 PHE B C 1
ATOM 3849 O O . PHE B 1 124 ? 15.578 15.352 8.508 1 86 124 PHE B O 1
ATOM 3856 N N . SER B 1 125 ? 14.312 15.156 10.367 1 74.88 125 SER B N 1
ATOM 3857 C CA . SER B 1 125 ? 14.414 13.703 10.32 1 74.88 125 SER B CA 1
ATOM 3858 C C . SER B 1 125 ? 13.07 13.078 9.945 1 74.88 125 SER B C 1
ATOM 3860 O O . SER B 1 125 ? 12.016 13.656 10.195 1 74.88 125 SER B O 1
ATOM 3862 N N . SER B 1 126 ? 13.211 12.203 9.164 1 65 126 SER B N 1
ATOM 3863 C CA . SER B 1 126 ? 12.148 11.234 8.914 1 65 126 SER B CA 1
ATOM 3864 C C . SER B 1 126 ? 12.523 9.852 9.453 1 65 126 SER B C 1
ATOM 3866 O O . SER B 1 126 ? 13.219 9.086 8.789 1 65 126 SER B O 1
ATOM 3868 N N . GLY B 1 127 ? 12.117 9.594 10.648 1 62.44 127 GLY B N 1
ATOM 3869 C CA . GLY B 1 127 ? 12.586 8.375 11.281 1 62.44 127 GLY B CA 1
ATOM 3870 C C . GLY B 1 127 ? 14.078 8.383 11.555 1 62.44 127 GLY B C 1
ATOM 3871 O O . GLY B 1 127 ? 14.586 9.273 12.234 1 62.44 127 GLY B O 1
ATOM 3872 N N . GLU B 1 128 ? 14.75 7.332 10.898 1 63.72 128 GLU B N 1
ATOM 3873 C CA . GLU B 1 128 ? 16.188 7.172 11.117 1 63.72 128 GLU B CA 1
ATOM 3874 C C . GLU B 1 128 ? 17 7.945 10.078 1 63.72 128 GLU B C 1
ATOM 3876 O O . GLU B 1 128 ? 18.219 8.094 10.219 1 63.72 128 GLU B O 1
ATOM 3881 N N . ASP B 1 129 ? 16.266 8.5 9.211 1 70.44 129 ASP B N 1
ATOM 3882 C CA . ASP B 1 129 ? 16.969 9.203 8.148 1 70.44 129 ASP B CA 1
ATOM 3883 C C . ASP B 1 129 ? 17.016 10.703 8.414 1 70.44 129 ASP B C 1
ATOM 3885 O O . ASP B 1 129 ? 16.016 11.289 8.867 1 70.44 129 ASP B O 1
ATOM 3889 N N . LEU B 1 130 ? 18.234 11.281 8.32 1 79.62 130 LEU B N 1
ATOM 3890 C CA . LEU B 1 130 ? 18.359 12.727 8.43 1 79.62 130 LEU B CA 1
ATOM 3891 C C . LEU B 1 130 ? 18.422 13.375 7.051 1 79.62 130 LEU B C 1
ATOM 3893 O O . LEU B 1 130 ? 19.219 12.969 6.203 1 79.62 130 LEU B O 1
ATOM 3897 N N . LEU B 1 131 ? 17.531 14.25 6.832 1 83.44 131 LEU B N 1
ATOM 3898 C CA . LEU B 1 131 ? 17.469 15.023 5.598 1 83.44 131 LEU B CA 1
ATOM 3899 C C . LEU B 1 131 ? 17.859 16.469 5.848 1 83.44 131 LEU B C 1
ATOM 3901 O O . LEU B 1 131 ? 17.75 16.969 6.977 1 83.44 131 LEU B O 1
ATOM 3905 N N . ALA B 1 132 ? 18.328 17.031 4.809 1 89 132 ALA B N 1
ATOM 3906 C CA . ALA B 1 132 ? 18.688 18.453 4.898 1 89 132 ALA B CA 1
ATOM 3907 C C . ALA B 1 132 ? 17.906 19.266 3.867 1 89 132 ALA B C 1
ATOM 3909 O O . ALA B 1 132 ? 17.859 18.906 2.689 1 89 132 ALA B O 1
ATOM 3910 N N . PHE B 1 133 ? 17.266 20.219 4.363 1 92.69 133 PHE B N 1
ATOM 3911 C CA . PHE B 1 133 ? 16.688 21.297 3.564 1 92.69 133 PHE B CA 1
ATOM 3912 C C . PHE B 1 133 ? 17.641 22.484 3.484 1 92.69 133 PHE B C 1
ATOM 3914 O O . PHE B 1 133 ? 17.875 23.172 4.48 1 92.69 133 PHE B O 1
ATOM 3921 N N . VAL B 1 134 ? 18.172 22.734 2.26 1 94.62 134 VAL B N 1
ATOM 3922 C CA . VAL B 1 134 ? 19.297 23.656 2.174 1 94.62 134 VAL B CA 1
ATOM 3923 C C . VAL B 1 134 ? 18.938 24.828 1.266 1 94.62 134 VAL B C 1
ATOM 3925 O O . VAL B 1 134 ? 18.547 24.625 0.112 1 94.62 134 VAL B O 1
ATOM 3928 N N . LEU B 1 135 ? 19.047 26 1.801 1 96.88 135 LEU B N 1
ATOM 3929 C CA . LEU B 1 135 ? 18.938 27.219 1.011 1 96.88 135 LEU B CA 1
ATOM 3930 C C . LEU B 1 135 ? 20.328 27.734 0.612 1 96.88 135 LEU B C 1
ATOM 3932 O O . LEU B 1 135 ? 21.25 27.734 1.428 1 96.88 135 LEU B O 1
ATOM 3936 N N . HIS B 1 136 ? 20.422 28.141 -0.649 1 96.75 136 HIS B N 1
ATOM 3937 C CA . HIS B 1 136 ? 21.703 28.609 -1.173 1 96.75 136 HIS B CA 1
ATOM 3938 C C . HIS B 1 136 ? 21.625 30.078 -1.578 1 96.75 136 HIS B C 1
ATOM 3940 O O . HIS B 1 136 ? 20.641 30.516 -2.174 1 96.75 136 HIS B O 1
ATOM 3946 N N . ARG B 1 137 ? 22.656 30.781 -1.243 1 96.12 137 ARG B N 1
ATOM 3947 C CA . ARG B 1 137 ? 22.859 32.156 -1.712 1 96.12 137 ARG B CA 1
ATOM 3948 C C . ARG B 1 137 ? 24.203 32.312 -2.416 1 96.12 137 ARG B C 1
ATOM 3950 O O . ARG B 1 137 ? 25.156 31.594 -2.092 1 96.12 137 ARG B O 1
ATOM 3957 N N . GLN B 1 138 ? 24.172 33.188 -3.336 1 94.69 138 GLN B N 1
ATOM 3958 C CA . GLN B 1 138 ? 25.422 33.531 -4.02 1 94.69 138 GLN B CA 1
ATOM 3959 C C . GLN B 1 138 ? 26.297 34.406 -3.16 1 94.69 138 GLN B C 1
ATOM 3961 O O . GLN B 1 138 ? 25.844 34.969 -2.158 1 94.69 138 GLN B O 1
ATOM 3966 N N . ILE B 1 139 ? 27.547 34.562 -3.605 1 93.62 139 ILE B N 1
ATOM 3967 C CA . ILE B 1 139 ? 28.578 35.281 -2.857 1 93.62 139 ILE B CA 1
ATOM 3968 C C . ILE B 1 139 ? 28.125 36.75 -2.654 1 93.62 139 ILE B C 1
ATOM 3970 O O . ILE B 1 139 ? 28.203 37.281 -1.542 1 93.62 139 ILE B O 1
ATOM 3974 N N . HIS B 1 140 ? 27.531 37.375 -3.643 1 91.94 140 HIS B N 1
ATOM 3975 C CA . HIS B 1 140 ? 27.188 38.781 -3.607 1 91.94 140 HIS B CA 1
ATOM 3976 C C . HIS B 1 140 ? 25.938 39.031 -2.762 1 91.94 140 HIS B C 1
ATOM 3978 O O . HIS B 1 140 ? 25.688 40.156 -2.346 1 91.94 140 HIS B O 1
ATOM 3984 N N . GLU B 1 141 ? 25.219 38 -2.48 1 92 141 GLU B N 1
ATOM 3985 C CA . GLU B 1 141 ? 23.969 38.125 -1.729 1 92 141 GLU B CA 1
ATOM 3986 C C . GLU B 1 141 ? 24.234 38.156 -0.227 1 92 141 GLU B C 1
ATOM 3988 O O . GLU B 1 141 ? 23.375 38.594 0.549 1 92 141 GLU B O 1
ATOM 3993 N N . GLY B 1 142 ? 25.422 37.688 0.189 1 92.56 142 GLY B N 1
ATOM 3994 C CA . GLY B 1 142 ? 25.781 37.75 1.597 1 92.56 142 GLY B CA 1
ATOM 3995 C C . GLY B 1 142 ? 25.25 36.594 2.396 1 92.56 142 GLY B C 1
ATOM 3996 O O . GLY B 1 142 ? 24.438 35.781 1.891 1 92.56 142 GLY B O 1
ATOM 3997 N N . PRO B 1 143 ? 25.688 36.438 3.631 1 94.62 143 PRO B N 1
ATOM 3998 C CA . PRO B 1 143 ? 25.297 35.344 4.48 1 94.62 143 PRO B CA 1
ATOM 3999 C C . PRO B 1 143 ? 23.875 35.469 5.023 1 94.62 143 PRO B C 1
ATOM 4001 O O . PRO B 1 143 ? 23.297 36.562 4.996 1 94.62 143 PRO B O 1
ATOM 4004 N N . PHE B 1 144 ? 23.312 34.375 5.398 1 95.88 144 PHE B N 1
ATOM 4005 C CA . PHE B 1 144 ? 22.031 34.375 6.109 1 95.88 144 PHE B CA 1
ATOM 4006 C C . PHE B 1 144 ? 22.203 34.938 7.516 1 95.88 144 PHE B C 1
ATOM 4008 O O . PHE B 1 144 ? 23.25 34.75 8.141 1 95.88 144 PHE B O 1
ATOM 4015 N N . ASP B 1 145 ? 21.266 35.656 7.98 1 93.38 145 ASP B N 1
ATOM 4016 C CA . ASP B 1 145 ? 21.406 36.25 9.312 1 93.38 145 ASP B CA 1
ATOM 4017 C C . ASP B 1 145 ? 20.656 35.438 10.359 1 93.38 145 ASP B C 1
ATOM 4019 O O . ASP B 1 145 ? 19.984 34.438 10.023 1 93.38 145 ASP B O 1
ATOM 4023 N N . ARG B 1 146 ? 20.797 35.812 11.633 1 93.06 146 ARG B N 1
ATOM 4024 C CA . ARG B 1 146 ? 20.266 35.031 12.758 1 93.06 146 ARG B CA 1
ATOM 4025 C C . ARG B 1 146 ? 18.75 35.125 12.797 1 93.06 146 ARG B C 1
ATOM 4027 O O . ARG B 1 146 ? 18.078 34.156 13.219 1 93.06 146 ARG B O 1
ATOM 4034 N N . GLU B 1 147 ? 18.25 36.219 12.391 1 93.56 147 GLU B N 1
ATOM 4035 C CA . GLU B 1 147 ? 16.797 36.344 12.336 1 93.56 147 GLU B CA 1
ATOM 4036 C C . GLU B 1 147 ? 16.188 35.375 11.32 1 93.56 147 GLU B C 1
ATOM 4038 O O . GLU B 1 147 ? 15.141 34.812 11.562 1 93.56 147 GLU B O 1
ATOM 4043 N N . GLU B 1 148 ? 16.891 35.25 10.219 1 94.69 148 GLU B N 1
ATOM 4044 C CA . GLU B 1 148 ? 16.453 34.312 9.195 1 94.69 148 GLU B CA 1
ATOM 4045 C C . GLU B 1 148 ? 16.547 32.875 9.688 1 94.69 148 GLU B C 1
ATOM 4047 O O . GLU B 1 148 ? 15.68 32.062 9.375 1 94.69 148 GLU B O 1
ATOM 4052 N N . ALA B 1 149 ? 17.531 32.594 10.5 1 94.81 149 ALA B N 1
ATOM 4053 C CA . ALA B 1 149 ? 17.672 31.266 11.094 1 94.81 149 ALA B CA 1
ATOM 4054 C C . ALA B 1 149 ? 16.484 30.938 11.992 1 94.81 149 ALA B C 1
ATOM 4056 O O . ALA B 1 149 ? 16.031 29.797 12.039 1 94.81 149 ALA B O 1
ATOM 4057 N N . VAL B 1 150 ? 16.031 31.938 12.664 1 93.06 150 VAL B N 1
ATOM 4058 C CA . VAL B 1 150 ? 14.883 31.75 13.539 1 93.06 150 VAL B CA 1
ATOM 4059 C C . VAL B 1 150 ? 13.648 31.406 12.719 1 93.06 150 VAL B C 1
ATOM 4061 O O . VAL B 1 150 ? 12.867 30.531 13.109 1 93.06 150 VAL B O 1
ATOM 4064 N N . ILE B 1 151 ? 13.523 32.094 11.633 1 92.88 151 ILE B N 1
ATOM 4065 C CA . ILE B 1 151 ? 12.398 31.812 10.75 1 92.88 151 ILE B CA 1
ATOM 4066 C C . ILE B 1 151 ? 12.508 30.391 10.211 1 92.88 151 ILE B C 1
ATOM 4068 O O . ILE B 1 151 ? 11.508 29.656 10.164 1 92.88 151 ILE B O 1
ATOM 4072 N N . LEU B 1 152 ? 13.688 29.969 9.828 1 94.94 152 LEU B N 1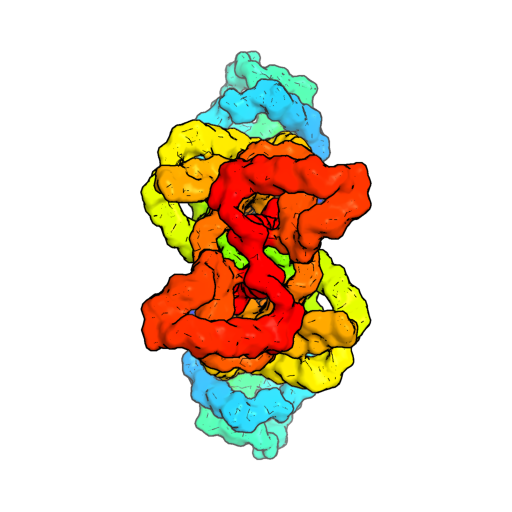
ATOM 4073 C CA . LEU B 1 152 ? 13.914 28.641 9.297 1 94.94 152 LEU B CA 1
ATOM 4074 C C . LEU B 1 152 ? 13.641 27.578 10.352 1 94.94 152 LEU B C 1
ATOM 4076 O O . LEU B 1 152 ? 13.203 26.469 10.031 1 94.94 152 LEU B O 1
ATOM 4080 N N . GLN B 1 153 ? 13.82 27.906 11.617 1 92.62 153 GLN B N 1
ATOM 4081 C CA . GLN B 1 153 ? 13.5 27 12.703 1 92.62 153 GLN B CA 1
ATOM 4082 C C . GLN B 1 153 ? 12 26.719 12.758 1 92.62 153 GLN B C 1
ATOM 4084 O O . GLN B 1 153 ? 11.586 25.594 13.039 1 92.62 153 GLN B O 1
ATOM 4089 N N . HIS B 1 154 ? 11.281 27.734 12.43 1 86.44 154 HIS B N 1
ATOM 4090 C CA . HIS B 1 154 ? 9.828 27.562 12.383 1 86.44 154 HIS B CA 1
ATOM 4091 C C . HIS B 1 154 ? 9.422 26.672 11.211 1 86.44 154 HIS B C 1
ATOM 4093 O O . HIS B 1 154 ? 8.57 25.797 11.352 1 86.44 154 HIS B O 1
ATOM 4099 N N . ILE B 1 155 ? 10.094 26.891 10.156 1 89.12 155 ILE B N 1
ATOM 4100 C CA . ILE B 1 155 ? 9.836 26.109 8.945 1 89.12 155 ILE B CA 1
ATOM 4101 C C . ILE B 1 155 ? 10.234 24.656 9.18 1 89.12 155 ILE B C 1
ATOM 4103 O O . ILE B 1 155 ? 9.57 23.734 8.688 1 89.12 155 ILE B O 1
ATOM 4107 N N . ARG B 1 156 ? 11.227 24.484 9.992 1 91.62 156 ARG B N 1
ATOM 4108 C CA . ARG B 1 156 ? 11.742 23.156 10.312 1 91.62 156 ARG B CA 1
ATOM 4109 C C . ARG B 1 156 ? 10.648 22.281 10.93 1 91.62 156 ARG B C 1
ATOM 4111 O O . ARG B 1 156 ? 10.555 21.094 10.625 1 91.62 156 ARG B O 1
ATOM 4118 N N . GLN B 1 157 ? 9.891 22.875 11.781 1 82.81 157 GLN B N 1
ATOM 4119 C CA . GLN B 1 157 ? 8.82 22.109 12.422 1 82.81 157 GLN B CA 1
ATOM 4120 C C . GLN B 1 157 ? 7.848 21.547 11.391 1 82.81 157 GLN B C 1
ATOM 4122 O O . GLN B 1 157 ? 7.43 20.391 11.492 1 82.81 157 GLN B O 1
ATOM 4127 N N . LYS B 1 158 ? 7.527 22.359 10.469 1 82.94 158 LYS B N 1
ATOM 4128 C CA . LYS B 1 158 ? 6.609 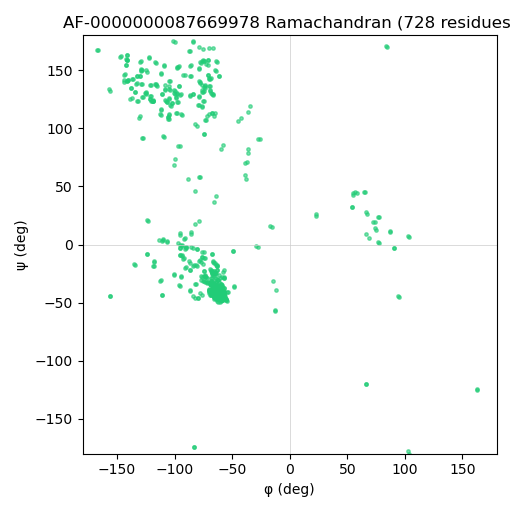21.922 9.422 1 82.94 158 LYS B CA 1
ATOM 4129 C C . LYS B 1 158 ? 7.254 20.859 8.531 1 82.94 158 LYS B C 1
ATOM 4131 O O . LYS B 1 158 ? 6.582 19.938 8.078 1 82.94 158 LYS B O 1
ATOM 4136 N N . LEU B 1 159 ? 8.578 20.969 8.297 1 87.69 159 LEU B N 1
ATOM 4137 C CA . LEU B 1 159 ? 9.328 19.953 7.559 1 87.69 159 LEU B CA 1
ATOM 4138 C C . LEU B 1 159 ? 9.32 18.625 8.305 1 87.69 159 LEU B C 1
ATOM 4140 O O . LEU B 1 159 ? 9.148 17.578 7.695 1 87.69 159 LEU B O 1
ATOM 4144 N N . MET B 1 160 ? 9.453 18.719 9.594 1 83.94 160 MET B N 1
ATOM 4145 C CA . MET B 1 160 ? 9.484 17.516 10.43 1 83.94 160 MET B CA 1
ATOM 4146 C C . MET B 1 160 ? 8.156 16.781 10.352 1 83.94 160 MET B C 1
ATOM 4148 O O . MET B 1 160 ? 8.133 15.555 10.203 1 83.94 160 MET B O 1
ATOM 4152 N N . ILE B 1 161 ? 7.125 17.531 10.43 1 77.12 161 ILE B N 1
ATOM 4153 C CA . ILE B 1 161 ? 5.793 16.938 10.352 1 77.12 161 ILE B CA 1
ATOM 4154 C C . ILE B 1 161 ? 5.574 16.328 8.977 1 77.12 161 ILE B C 1
ATOM 4156 O O . ILE B 1 161 ? 5.074 15.203 8.859 1 77.12 161 ILE B O 1
ATOM 4160 N N . SER B 1 162 ? 5.969 17.062 7.949 1 80.31 162 SER B N 1
ATOM 4161 C CA . SER B 1 162 ? 5.824 16.562 6.582 1 80.31 162 SER B CA 1
ATOM 4162 C C . SER B 1 162 ? 6.629 15.289 6.371 1 80.31 162 SER B C 1
ATOM 4164 O O . SER B 1 162 ? 6.148 14.352 5.734 1 80.31 162 SER B O 1
ATOM 4166 N N . ALA B 1 163 ? 7.777 15.266 6.918 1 79.88 163 ALA B N 1
ATOM 4167 C CA . ALA B 1 163 ? 8.625 14.086 6.797 1 79.88 163 ALA B CA 1
ATOM 4168 C C . ALA B 1 163 ? 7.992 12.875 7.488 1 79.88 163 ALA B C 1
ATOM 4170 O O . ALA B 1 163 ? 8.031 11.766 6.969 1 79.88 163 ALA B O 1
ATOM 4171 N N . ALA B 1 164 ? 7.48 13.133 8.609 1 76.75 164 ALA B N 1
ATOM 4172 C CA . ALA B 1 164 ? 6.805 12.062 9.336 1 76.75 164 ALA B CA 1
ATOM 4173 C C . ALA B 1 164 ? 5.609 11.539 8.547 1 76.75 164 ALA B C 1
ATOM 4175 O O . ALA B 1 164 ? 5.387 10.328 8.484 1 76.75 164 ALA B O 1
ATOM 4176 N N . MET B 1 165 ? 4.887 12.461 7.973 1 76.25 165 MET B N 1
ATOM 4177 C CA . MET B 1 165 ? 3.742 12.094 7.148 1 76.25 165 MET B CA 1
ATOM 4178 C C . MET B 1 165 ? 4.176 11.227 5.973 1 76.25 165 MET B C 1
ATOM 4180 O O . MET B 1 165 ? 3.578 10.18 5.711 1 76.25 165 MET B O 1
ATOM 4184 N N . MET B 1 166 ? 5.133 11.648 5.301 1 77.56 166 MET B N 1
ATOM 4185 C CA . MET B 1 166 ? 5.617 10.93 4.125 1 77.56 166 MET B CA 1
ATOM 4186 C C . MET B 1 166 ? 6.145 9.555 4.504 1 77.56 166 MET B C 1
ATOM 4188 O O . MET B 1 166 ? 5.93 8.578 3.781 1 77.56 166 MET B O 1
ATOM 4192 N N . ARG B 1 167 ? 6.793 9.531 5.574 1 76.44 167 ARG B N 1
ATOM 4193 C CA . ARG B 1 167 ? 7.277 8.242 6.074 1 76.44 167 ARG B CA 1
ATOM 4194 C C . ARG B 1 167 ? 6.117 7.293 6.348 1 76.44 167 ARG B C 1
ATOM 4196 O O . ARG B 1 167 ? 6.172 6.113 5.984 1 76.44 167 ARG B O 1
ATOM 4203 N N . ASP B 1 168 ? 5.141 7.77 6.973 1 75.38 168 ASP B N 1
ATOM 4204 C CA . ASP B 1 168 ? 3.992 6.941 7.332 1 75.38 168 ASP B CA 1
ATOM 4205 C C . ASP B 1 168 ? 3.227 6.492 6.094 1 75.38 168 ASP B C 1
ATOM 4207 O O . ASP B 1 168 ? 2.768 5.352 6.02 1 75.38 168 ASP B O 1
ATOM 4211 N N . ILE B 1 169 ? 3.146 7.434 5.211 1 75.75 169 ILE B N 1
ATOM 4212 C CA . ILE B 1 169 ? 2.5 7.098 3.947 1 75.75 169 ILE B CA 1
ATOM 4213 C C . ILE B 1 169 ? 3.287 5.996 3.242 1 75.75 169 ILE B C 1
ATOM 4215 O O . ILE B 1 169 ? 2.707 5.016 2.77 1 75.75 169 ILE B O 1
ATOM 4219 N N . SER B 1 170 ? 4.547 6.145 3.17 1 77.12 170 SER B N 1
ATOM 4220 C CA . SER B 1 170 ? 5.406 5.141 2.555 1 77.12 170 SER B CA 1
ATOM 4221 C C . SER B 1 170 ? 5.305 3.805 3.281 1 77.12 170 SER B C 1
ATOM 4223 O O . SER B 1 170 ? 5.25 2.75 2.646 1 77.12 170 SER B O 1
ATOM 4225 N N . ALA B 1 171 ? 5.316 3.938 4.559 1 78.62 171 ALA B N 1
ATOM 4226 C CA . ALA B 1 171 ? 5.184 2.725 5.359 1 78.62 171 ALA B CA 1
ATOM 4227 C C . ALA B 1 171 ? 3.879 1.998 5.043 1 78.62 171 ALA B C 1
ATOM 4229 O O . ALA B 1 171 ? 3.844 0.767 5 1 78.62 171 ALA B O 1
ATOM 4230 N N . SER B 1 172 ? 2.887 2.771 4.836 1 79.69 172 SER B N 1
ATOM 4231 C CA . SER B 1 172 ? 1.592 2.18 4.52 1 79.69 172 SER B CA 1
ATOM 4232 C C . SER B 1 172 ? 1.619 1.489 3.158 1 79.69 172 SER B C 1
ATOM 4234 O O . SER B 1 172 ? 1.03 0.42 2.988 1 79.69 172 SER B O 1
ATOM 4236 N N . THR B 1 173 ? 2.232 2.113 2.211 1 82.31 173 THR B N 1
ATOM 4237 C CA . THR B 1 173 ? 2.4 1.498 0.899 1 82.31 173 THR B CA 1
ATOM 4238 C C . THR B 1 173 ? 3.104 0.149 1.02 1 82.31 173 THR B C 1
ATOM 4240 O O . THR B 1 173 ? 2.645 -0.849 0.459 1 82.31 173 THR B O 1
ATOM 4243 N N . VAL B 1 174 ? 4.117 0.149 1.76 1 86.81 174 VAL B N 1
ATOM 4244 C CA . VAL B 1 174 ? 4.914 -1.061 1.94 1 86.81 174 VAL B CA 1
ATOM 4245 C C . VAL B 1 174 ? 4.086 -2.121 2.664 1 86.81 174 VAL B C 1
ATOM 4247 O O . VAL B 1 174 ? 4.137 -3.303 2.316 1 86.81 174 VAL B O 1
ATOM 4250 N N . SER B 1 175 ? 3.4 -1.688 3.623 1 85.69 175 SER B N 1
ATOM 4251 C CA . SER B 1 175 ? 2.527 -2.615 4.336 1 85.69 175 SER B CA 1
ATOM 4252 C C . SER B 1 175 ? 1.489 -3.227 3.404 1 85.69 175 SER B C 1
ATOM 4254 O O . SER B 1 175 ? 1.225 -4.43 3.465 1 85.69 175 SER B O 1
ATOM 4256 N N . GLY B 1 176 ? 0.918 -2.383 2.623 1 86.25 176 GLY B N 1
ATOM 4257 C CA . GLY B 1 176 ? -0.015 -2.875 1.623 1 86.25 176 GLY B CA 1
ATOM 4258 C C . GLY B 1 176 ? 0.607 -3.875 0.667 1 86.25 176 GLY B C 1
ATOM 4259 O O . GLY B 1 176 ? 0.028 -4.93 0.402 1 86.25 176 GLY B O 1
ATOM 4260 N N . MET B 1 177 ? 1.733 -3.545 0.161 1 89.69 177 MET B N 1
ATOM 4261 C CA . MET B 1 177 ? 2.434 -4.453 -0.741 1 89.69 177 MET B CA 1
ATOM 4262 C C . MET B 1 177 ? 2.713 -5.789 -0.061 1 89.69 177 MET B C 1
ATOM 4264 O O . MET B 1 177 ? 2.463 -6.848 -0.64 1 89.69 177 MET B O 1
ATOM 4268 N N . SER B 1 178 ? 3.209 -5.676 1.11 1 91.75 178 SER B N 1
ATOM 4269 C CA . SER B 1 178 ? 3.529 -6.879 1.876 1 91.75 178 SER B CA 1
ATOM 4270 C C . SER B 1 178 ? 2.299 -7.762 2.061 1 91.75 178 SER B C 1
ATOM 4272 O O . SER B 1 178 ? 2.369 -8.977 1.88 1 91.75 178 SER B O 1
ATOM 4274 N N . ALA B 1 179 ? 1.215 -7.148 2.361 1 88.75 179 ALA B N 1
ATOM 4275 C CA . ALA B 1 179 ? -0.03 -7.891 2.539 1 88.75 179 ALA B CA 1
ATOM 4276 C C . ALA B 1 179 ? -0.464 -8.555 1.234 1 88.75 179 ALA B C 1
ATOM 4278 O O . ALA B 1 179 ? -0.911 -9.703 1.232 1 88.75 179 ALA B O 1
ATOM 4279 N N . ALA B 1 180 ? -0.383 -7.832 0.178 1 89.88 180 ALA B N 1
ATOM 4280 C CA . ALA B 1 180 ? -0.753 -8.375 -1.128 1 89.88 180 ALA B CA 1
ATOM 4281 C C . ALA B 1 180 ? 0.125 -9.562 -1.499 1 89.88 180 ALA B C 1
ATOM 4283 O O . ALA B 1 180 ? -0.371 -10.578 -2.002 1 89.88 180 ALA B O 1
ATOM 4284 N N . PHE B 1 181 ? 1.406 -9.43 -1.262 1 90.31 181 PHE B N 1
ATOM 4285 C CA . PHE B 1 181 ? 2.311 -10.539 -1.54 1 90.31 181 PHE B CA 1
ATOM 4286 C C . PHE B 1 181 ? 1.942 -11.758 -0.704 1 90.31 181 PHE B C 1
ATOM 4288 O O . PHE B 1 181 ? 2.039 -12.891 -1.176 1 90.31 181 PHE B O 1
ATOM 4295 N N . GLU B 1 182 ? 1.536 -11.508 0.495 1 88.56 182 GLU B N 1
ATOM 4296 C CA . GLU B 1 182 ? 1.104 -12.609 1.353 1 88.56 182 GLU B CA 1
ATOM 4297 C C . GLU B 1 182 ? -0.117 -13.312 0.771 1 88.56 182 GLU B C 1
ATOM 4299 O O . GLU B 1 182 ? -0.15 -14.547 0.691 1 88.56 182 GLU B O 1
ATOM 4304 N N . ILE B 1 183 ? -1.048 -12.523 0.376 1 83.62 183 ILE B N 1
ATOM 4305 C CA . ILE B 1 183 ? -2.264 -13.055 -0.228 1 83.62 183 ILE B CA 1
ATOM 4306 C C . ILE B 1 183 ? -1.913 -13.828 -1.497 1 83.62 183 ILE B C 1
ATOM 4308 O O . ILE B 1 183 ? -2.482 -14.891 -1.762 1 83.62 183 ILE B O 1
ATOM 4312 N N . ALA B 1 184 ? -0.965 -13.344 -2.262 1 84.44 184 ALA B N 1
ATOM 4313 C CA . ALA B 1 184 ? -0.553 -13.953 -3.525 1 84.44 184 ALA B CA 1
ATOM 4314 C C . ALA B 1 184 ? 0.387 -15.133 -3.287 1 84.44 184 ALA B C 1
ATOM 4316 O O . ALA B 1 184 ? 0.821 -15.789 -4.234 1 84.44 184 ALA B O 1
ATOM 4317 N N . ASN B 1 185 ? 0.736 -15.367 -2.041 1 83.56 185 ASN B N 1
ATOM 4318 C CA . ASN B 1 185 ? 1.626 -16.453 -1.664 1 83.56 185 ASN B CA 1
ATOM 4319 C C . ASN B 1 185 ? 3.027 -16.266 -2.234 1 83.56 185 ASN B C 1
ATOM 4321 O O . ASN B 1 185 ? 3.613 -17.188 -2.789 1 83.56 185 ASN B O 1
ATOM 4325 N N . VAL B 1 186 ? 3.521 -15.07 -2.109 1 87.62 186 VAL B N 1
ATOM 4326 C CA . VAL B 1 186 ? 4.859 -14.703 -2.557 1 87.62 186 VAL B CA 1
ATOM 4327 C C . VAL B 1 186 ? 5.676 -14.188 -1.375 1 87.62 186 VAL B C 1
ATOM 4329 O O . VAL B 1 186 ? 5.215 -13.328 -0.621 1 87.62 186 VAL B O 1
ATOM 4332 N N . ALA B 1 187 ? 6.848 -14.766 -1.202 1 91 187 ALA B N 1
ATOM 4333 C CA . ALA B 1 187 ? 7.758 -14.242 -0.183 1 91 187 ALA B CA 1
ATOM 4334 C C . ALA B 1 187 ? 8.383 -12.922 -0.623 1 91 187 ALA B C 1
ATOM 4336 O O . ALA B 1 187 ? 8.781 -12.773 -1.78 1 91 187 ALA B O 1
ATOM 4337 N N . CYS B 1 188 ? 8.422 -12 0.329 1 94.19 188 CYS B N 1
ATOM 4338 C CA . CYS B 1 188 ? 8.992 -10.711 -0.041 1 94.19 188 CYS B CA 1
ATOM 4339 C C . CYS B 1 188 ? 9.789 -10.117 1.114 1 94.19 188 CYS B C 1
ATOM 4341 O O . CYS B 1 188 ? 9.469 -10.352 2.281 1 94.19 188 CYS B O 1
ATOM 4343 N N . ILE B 1 189 ? 10.844 -9.406 0.802 1 95 189 ILE B N 1
ATOM 4344 C CA . ILE B 1 189 ? 11.703 -8.688 1.733 1 95 189 ILE B CA 1
ATOM 4345 C C . ILE B 1 189 ? 11.945 -7.27 1.222 1 95 189 ILE B C 1
ATOM 4347 O O . ILE B 1 189 ? 12.375 -7.078 0.084 1 95 189 ILE B O 1
ATOM 4351 N N . PHE B 1 190 ? 11.609 -6.348 2.057 1 93.06 190 PHE B N 1
ATOM 4352 C CA . PHE B 1 190 ? 11.781 -4.949 1.684 1 93.06 190 PHE B CA 1
ATOM 4353 C C . PHE B 1 190 ? 13.078 -4.395 2.262 1 93.06 190 PHE B C 1
ATOM 4355 O O . PHE B 1 190 ? 13.531 -4.828 3.324 1 93.06 190 PHE B O 1
ATOM 4362 N N . PHE B 1 191 ? 13.609 -3.367 1.502 1 89.06 191 PHE B N 1
ATOM 4363 C CA . PHE B 1 191 ? 14.883 -2.775 1.878 1 89.06 191 PHE B CA 1
ATOM 4364 C C . PHE B 1 191 ? 14.797 -1.253 1.862 1 89.06 191 PHE B C 1
ATOM 4366 O O . PHE B 1 191 ? 14.109 -0.673 1.024 1 89.06 191 PHE B O 1
ATOM 4373 N N . ASP B 1 192 ? 15.523 -0.652 2.803 1 81.38 192 ASP B N 1
ATOM 4374 C CA . ASP B 1 192 ? 15.625 0.803 2.773 1 81.38 192 ASP B CA 1
ATOM 4375 C C . ASP B 1 192 ? 16.703 1.258 1.798 1 81.38 192 ASP B C 1
ATOM 4377 O O . ASP B 1 192 ? 17.25 0.448 1.042 1 81.38 192 ASP B O 1
ATOM 4381 N N . ARG B 1 193 ? 16.984 2.506 1.752 1 77.06 193 ARG B N 1
ATOM 4382 C CA . ARG B 1 193 ? 17.906 3.088 0.787 1 77.06 193 ARG B CA 1
ATOM 4383 C C . ARG B 1 193 ? 19.328 2.604 1.035 1 77.06 193 ARG B C 1
ATOM 4385 O O . ARG B 1 193 ? 20.188 2.701 0.153 1 77.06 193 ARG B O 1
ATOM 4392 N N . LEU B 1 194 ? 19.641 2.158 2.268 1 76.62 194 LEU B N 1
ATOM 4393 C CA . LEU B 1 194 ? 20.969 1.673 2.611 1 76.62 194 LEU B CA 1
ATOM 4394 C C . LEU B 1 194 ? 21.078 0.173 2.359 1 76.62 194 LEU B C 1
ATOM 4396 O O . LEU B 1 194 ? 22.156 -0.414 2.553 1 76.62 194 LEU B O 1
ATOM 4400 N N . GLY B 1 195 ? 20 -0.476 1.924 1 82.94 195 GLY B N 1
ATOM 4401 C CA . GLY B 1 195 ? 20 -1.905 1.656 1 82.94 195 GLY B CA 1
ATOM 4402 C C . GLY B 1 195 ? 19.688 -2.742 2.881 1 82.94 195 GLY B C 1
ATOM 4403 O O . GLY B 1 195 ? 19.906 -3.957 2.879 1 82.94 195 GLY B O 1
ATOM 4404 N N . MET B 1 196 ? 19.25 -2.061 3.895 1 87.88 196 MET B N 1
ATOM 4405 C CA . MET B 1 196 ? 18.891 -2.775 5.113 1 87.88 196 MET B CA 1
ATOM 4406 C C . MET B 1 196 ? 17.438 -3.26 5.043 1 87.88 196 MET B C 1
ATOM 4408 O O . MET B 1 196 ? 16.562 -2.561 4.527 1 87.88 196 MET B O 1
ATOM 4412 N N . VAL B 1 197 ? 17.25 -4.434 5.648 1 92.44 197 VAL B N 1
ATOM 4413 C CA . VAL B 1 197 ? 15.906 -5.016 5.645 1 92.44 197 VAL B CA 1
ATOM 4414 C C . VAL B 1 197 ? 14.977 -4.168 6.504 1 92.44 197 VAL B C 1
ATOM 4416 O O . VAL B 1 197 ? 15.312 -3.805 7.633 1 92.44 197 VAL B O 1
ATOM 4419 N N . THR B 1 198 ? 13.828 -3.791 6.023 1 87.88 198 THR B N 1
ATOM 4420 C CA . THR B 1 198 ? 12.859 -2.98 6.75 1 87.88 198 THR B CA 1
ATOM 4421 C C . THR B 1 198 ? 11.617 -3.799 7.094 1 87.88 198 THR B C 1
ATOM 4423 O O . THR B 1 198 ? 11.047 -3.645 8.172 1 87.88 198 THR B O 1
ATOM 4426 N N . THR B 1 199 ? 11.125 -4.586 6.156 1 90.69 199 THR B N 1
ATOM 4427 C CA . THR B 1 199 ? 9.906 -5.375 6.324 1 90.69 199 THR B CA 1
ATOM 4428 C C . THR B 1 199 ? 10.055 -6.746 5.672 1 90.69 199 THR B C 1
ATOM 4430 O O . THR B 1 199 ? 10.688 -6.871 4.621 1 90.69 199 THR B O 1
ATOM 4433 N N . ILE B 1 200 ? 9.547 -7.738 6.312 1 93.88 200 ILE B N 1
ATOM 4434 C CA . ILE B 1 200 ? 9.516 -9.109 5.805 1 93.88 200 ILE B CA 1
ATOM 4435 C C . ILE B 1 200 ? 8.125 -9.703 6.031 1 93.88 200 ILE B C 1
ATOM 4437 O O . ILE B 1 200 ? 7.508 -9.484 7.074 1 93.88 200 ILE B O 1
ATOM 4441 N N . ASN B 1 201 ? 7.574 -10.289 5.031 1 92.5 201 ASN B N 1
ATOM 4442 C CA . ASN B 1 201 ? 6.266 -10.891 5.262 1 92.5 201 ASN B CA 1
ATOM 4443 C C . ASN B 1 201 ? 6.387 -12.289 5.848 1 92.5 201 ASN B C 1
ATOM 4445 O O . ASN B 1 201 ? 7.496 -12.781 6.066 1 92.5 201 ASN B O 1
ATOM 4449 N N . GLU B 1 202 ? 5.316 -12.898 6.199 1 91.5 202 GLU B N 1
ATOM 4450 C CA . GLU B 1 202 ? 5.316 -14.18 6.898 1 91.5 202 GLU B CA 1
ATOM 4451 C C . GLU B 1 202 ? 5.934 -15.281 6.035 1 91.5 202 GLU B C 1
ATOM 4453 O O . GLU B 1 202 ? 6.699 -16.109 6.527 1 91.5 202 GLU B O 1
ATOM 4458 N N . LYS B 1 203 ? 5.633 -15.25 4.816 1 89.5 203 LYS B N 1
ATOM 4459 C CA . LYS B 1 203 ? 6.164 -16.266 3.916 1 89.5 203 LYS B CA 1
ATOM 4460 C C . LYS B 1 203 ? 7.688 -16.172 3.826 1 89.5 203 LYS B C 1
ATOM 4462 O O . LYS B 1 203 ? 8.375 -17.203 3.773 1 89.5 203 LYS B O 1
ATOM 4467 N N . ALA B 1 204 ? 8.203 -14.992 3.744 1 92.25 204 ALA B N 1
ATOM 4468 C CA . ALA B 1 204 ? 9.648 -14.82 3.699 1 92.25 204 ALA B CA 1
ATOM 4469 C C . ALA B 1 204 ? 10.297 -15.25 5.008 1 92.25 204 ALA B C 1
ATOM 4471 O O . ALA B 1 204 ? 11.406 -15.805 5.012 1 92.25 204 ALA B O 1
ATOM 4472 N N . LYS B 1 205 ? 9.633 -15 6.105 1 92.31 205 LYS B N 1
ATOM 4473 C CA . LYS B 1 205 ? 10.141 -15.43 7.406 1 92.31 205 LYS B CA 1
ATOM 4474 C C . LYS B 1 205 ? 10.336 -16.938 7.453 1 92.31 205 LYS B C 1
ATOM 4476 O O . LYS B 1 205 ? 11.297 -17.438 8.055 1 92.31 205 LYS B O 1
ATOM 4481 N N . ALA B 1 206 ? 9.438 -17.625 6.805 1 88.25 206 ALA B N 1
ATOM 4482 C CA . ALA B 1 206 ? 9.492 -19.078 6.781 1 88.25 206 ALA B CA 1
ATOM 4483 C C . ALA B 1 206 ? 10.703 -19.578 6 1 88.25 206 ALA B C 1
ATOM 4485 O O . ALA B 1 206 ? 11.141 -20.719 6.168 1 88.25 206 ALA B O 1
ATOM 4486 N N . LEU B 1 207 ? 11.164 -18.781 5.125 1 87.81 207 LEU B N 1
ATOM 4487 C CA . LEU B 1 207 ? 12.328 -19.156 4.328 1 87.81 207 LEU B CA 1
ATOM 4488 C C . LEU B 1 207 ? 13.625 -18.906 5.102 1 87.81 207 LEU B C 1
ATOM 4490 O O . LEU B 1 207 ? 14.688 -19.391 4.719 1 87.81 207 LEU B O 1
ATOM 4494 N N . LEU B 1 208 ? 13.469 -18.078 6.145 1 88.56 208 LEU B N 1
ATOM 4495 C CA . LEU B 1 208 ? 14.664 -17.75 6.918 1 88.56 208 LEU B CA 1
ATOM 4496 C C . LEU B 1 208 ? 15.156 -18.969 7.695 1 88.56 208 LEU B C 1
ATOM 4498 O O . LEU B 1 208 ? 14.352 -19.719 8.25 1 88.56 208 LEU B O 1
ATOM 4502 N N . GLY B 1 209 ? 16.344 -19.188 7.695 1 86.38 209 GLY B N 1
ATOM 4503 C CA . GLY B 1 209 ? 16.984 -20.312 8.352 1 86.38 209 GLY B CA 1
ATOM 4504 C C . GLY B 1 209 ? 18.391 -20.562 7.84 1 86.38 209 GLY B C 1
ATOM 4505 O O . GLY B 1 209 ? 19.203 -19.656 7.773 1 86.38 209 GLY B O 1
ATOM 4506 N N . ALA B 1 210 ? 18.516 -21.766 7.43 1 79.62 210 ALA B N 1
ATOM 4507 C CA . ALA B 1 210 ? 19.859 -22.172 7.008 1 79.62 210 ALA B CA 1
ATOM 4508 C C . ALA B 1 210 ? 20.188 -21.594 5.633 1 79.62 210 ALA B C 1
ATOM 4510 O O . ALA B 1 210 ? 21.344 -21.281 5.344 1 79.62 210 ALA B O 1
ATOM 4511 N N . ASP B 1 211 ? 19.172 -21.375 4.84 1 80.06 211 ASP B N 1
ATOM 4512 C CA . ASP B 1 211 ? 19.422 -20.984 3.457 1 80.06 211 ASP B CA 1
ATOM 4513 C C . ASP B 1 211 ? 19.406 -19.469 3.297 1 80.06 211 ASP B C 1
ATOM 4515 O O . ASP B 1 211 ? 20.016 -18.938 2.367 1 80.06 211 ASP B O 1
ATOM 4519 N N . LEU B 1 212 ? 18.688 -18.812 4.113 1 86.88 212 LEU B N 1
ATOM 4520 C CA . LEU B 1 212 ? 18.578 -17.359 4.098 1 86.88 212 LEU B CA 1
ATOM 4521 C C . LEU B 1 212 ? 18.625 -16.781 5.512 1 86.88 212 LEU B C 1
ATOM 4523 O O . LEU B 1 212 ? 17.922 -17.266 6.402 1 86.88 212 LEU B O 1
ATOM 4527 N N . GLN B 1 213 ? 19.531 -15.859 5.68 1 90.94 213 GLN B N 1
ATOM 4528 C CA . GLN B 1 213 ? 19.656 -15.266 7.008 1 90.94 213 GLN B CA 1
ATOM 4529 C C . GLN B 1 213 ? 19.625 -13.742 6.934 1 90.94 213 GLN B C 1
ATOM 4531 O O . GLN B 1 213 ? 19.953 -13.164 5.895 1 90.94 213 GLN B O 1
ATOM 4536 N N . ILE B 1 214 ? 19.156 -13.211 7.953 1 89.38 214 ILE B N 1
ATOM 4537 C CA . ILE B 1 214 ? 19.25 -11.766 8.141 1 89.38 214 ILE B CA 1
ATOM 4538 C C . ILE B 1 214 ? 20.172 -11.461 9.312 1 89.38 214 ILE B C 1
ATOM 4540 O O . ILE B 1 214 ? 19.906 -11.867 10.445 1 89.38 214 ILE B O 1
ATOM 4544 N N . THR B 1 215 ? 21.281 -10.891 9.039 1 85.62 215 THR B N 1
ATOM 4545 C CA . THR B 1 215 ? 22.266 -10.531 10.055 1 85.62 215 THR B CA 1
ATOM 4546 C C . THR B 1 215 ? 22.5 -9.023 10.07 1 85.62 215 THR B C 1
ATOM 4548 O O . THR B 1 215 ? 22.859 -8.438 9.047 1 85.62 215 THR B O 1
ATOM 4551 N N . LYS B 1 216 ? 22.328 -8.375 11.18 1 85 216 LYS B N 1
ATOM 4552 C CA . LYS B 1 216 ? 22.531 -6.938 11.352 1 85 216 LYS B CA 1
ATOM 4553 C C . LYS B 1 216 ? 21.719 -6.145 10.336 1 85 216 LYS B C 1
ATOM 4555 O O . LYS B 1 216 ? 22.219 -5.207 9.719 1 85 216 LYS B O 1
ATOM 4560 N N . GLY B 1 217 ? 20.547 -6.66 9.938 1 86.5 217 GLY B N 1
ATOM 4561 C CA . GLY B 1 217 ? 19.625 -5.957 9.062 1 86.5 217 GLY B CA 1
ATOM 4562 C C . GLY B 1 217 ? 19.859 -6.238 7.59 1 86.5 217 GLY B C 1
ATOM 4563 O O . GLY B 1 217 ? 19.156 -5.719 6.73 1 86.5 217 GLY B O 1
ATOM 4564 N N . GLU B 1 218 ? 20.922 -7.031 7.367 1 89.06 218 GLU B N 1
ATOM 4565 C CA . GLU B 1 218 ? 21.219 -7.352 5.973 1 89.06 218 GLU B CA 1
ATOM 4566 C C . GLU B 1 218 ? 20.797 -8.781 5.633 1 89.06 218 GLU B C 1
ATOM 4568 O O . GLU B 1 218 ? 20.969 -9.688 6.449 1 89.06 218 GLU B O 1
ATOM 4573 N N . LEU B 1 219 ? 20.281 -8.891 4.473 1 90.44 219 LEU B N 1
ATOM 4574 C CA . LEU B 1 219 ? 19.953 -10.227 3.98 1 90.44 219 LEU B CA 1
ATOM 4575 C C . LEU B 1 219 ? 21.203 -10.938 3.469 1 90.44 219 LEU B C 1
ATOM 4577 O O . LEU B 1 219 ? 21.969 -10.367 2.684 1 90.44 219 LEU B O 1
ATOM 4581 N N . ARG B 1 220 ? 21.406 -12.102 3.955 1 87.56 220 ARG B N 1
ATOM 4582 C CA . ARG B 1 220 ? 22.594 -12.859 3.568 1 87.56 220 ARG B CA 1
ATOM 4583 C C . ARG B 1 220 ? 22.234 -14.281 3.15 1 87.56 220 ARG B C 1
ATOM 4585 O O . ARG B 1 220 ? 21.891 -15.117 3.994 1 87.56 220 ARG B O 1
ATOM 4592 N N . PRO B 1 221 ? 22.359 -14.539 1.827 1 87.75 221 PRO B N 1
ATOM 4593 C CA . PRO B 1 221 ? 22.234 -15.938 1.401 1 87.75 221 PRO B CA 1
ATOM 4594 C C . PRO B 1 221 ? 23.328 -16.828 1.978 1 87.75 221 PRO B C 1
ATOM 4596 O O . PRO B 1 221 ? 24.344 -16.344 2.449 1 87.75 221 PRO B O 1
ATOM 4599 N N . ALA B 1 222 ? 23.031 -18.062 2.027 1 81.56 222 ALA B N 1
ATOM 4600 C CA . ALA B 1 222 ? 23.953 -19.031 2.621 1 81.56 222 ALA B CA 1
ATOM 4601 C C . ALA B 1 222 ? 25.281 -19.094 1.858 1 81.56 222 ALA B C 1
ATOM 4603 O O . ALA B 1 222 ? 26.344 -19.125 2.465 1 81.56 222 ALA B O 1
ATOM 4604 N N . CYS B 1 223 ? 25.234 -19.031 0.559 1 84.56 223 CYS B N 1
ATOM 4605 C CA . CYS B 1 223 ? 26.422 -19.094 -0.29 1 84.56 223 CYS B CA 1
ATOM 4606 C C . CYS B 1 223 ? 27.031 -17.703 -0.476 1 84.56 223 CYS B C 1
ATOM 4608 O O . CYS B 1 223 ? 26.328 -16.75 -0.81 1 84.56 223 CYS B O 1
ATOM 4610 N N . GLY B 1 224 ? 28.312 -17.562 -0.219 1 83.69 224 GLY B N 1
ATOM 4611 C CA . GLY B 1 224 ? 29 -16.281 -0.303 1 83.69 224 GLY B CA 1
ATOM 4612 C C . GLY B 1 224 ? 28.891 -15.633 -1.668 1 83.69 224 GLY B C 1
ATOM 4613 O O . GLY B 1 224 ? 28.656 -14.43 -1.767 1 83.69 224 GLY B O 1
ATOM 4614 N N . GLU B 1 225 ? 29 -16.453 -2.709 1 87.06 225 GLU B N 1
ATOM 4615 C CA . GLU B 1 225 ? 28.906 -15.914 -4.062 1 87.06 225 GLU B CA 1
ATOM 4616 C C . GLU B 1 225 ? 27.516 -15.352 -4.336 1 87.06 225 GLU B C 1
ATOM 4618 O O . GLU B 1 225 ? 27.375 -14.305 -4.969 1 87.06 225 GLU B O 1
ATOM 4623 N N . ASP B 1 226 ? 26.594 -16.078 -3.82 1 89.75 226 ASP B N 1
ATOM 4624 C CA . ASP B 1 226 ? 25.219 -15.617 -3.982 1 89.75 226 ASP B CA 1
ATOM 4625 C C . ASP B 1 226 ? 24.984 -14.312 -3.221 1 89.75 226 ASP B C 1
ATOM 4627 O O . ASP B 1 226 ? 24.281 -13.43 -3.705 1 89.75 226 ASP B O 1
ATOM 4631 N N . ALA B 1 227 ? 25.656 -14.219 -2.113 1 89.56 227 ALA B N 1
ATOM 4632 C CA . ALA B 1 227 ? 25.516 -13.008 -1.299 1 89.56 227 ALA B CA 1
ATOM 4633 C C . ALA B 1 227 ? 26.078 -11.789 -2.023 1 89.56 227 ALA B C 1
ATOM 4635 O O .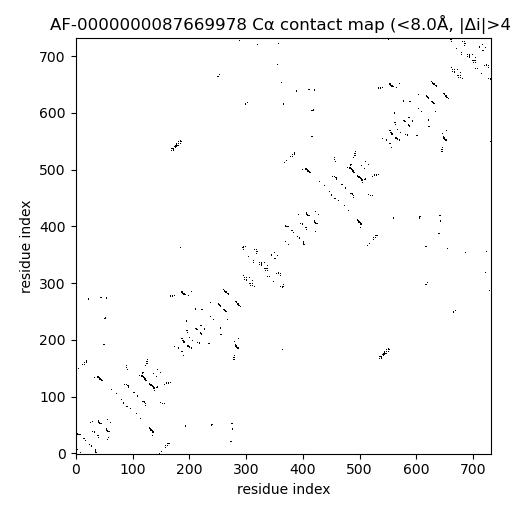 ALA B 1 227 ? 25.469 -10.719 -2.01 1 89.56 227 ALA B O 1
ATOM 4636 N N . ALA B 1 228 ? 27.172 -11.953 -2.619 1 89.06 228 ALA B N 1
ATOM 4637 C CA . ALA B 1 228 ? 27.812 -10.859 -3.355 1 89.06 228 ALA B CA 1
ATOM 4638 C C . ALA B 1 228 ? 26.953 -10.43 -4.539 1 89.06 228 ALA B C 1
ATOM 4640 O O . ALA B 1 228 ? 26.766 -9.234 -4.781 1 89.06 228 ALA B O 1
ATOM 4641 N N . ALA B 1 229 ? 26.453 -11.43 -5.238 1 87.69 229 ALA B N 1
ATOM 4642 C CA . ALA B 1 229 ? 25.609 -11.141 -6.395 1 87.69 229 ALA B CA 1
ATOM 4643 C C . ALA B 1 229 ? 24.328 -10.414 -5.969 1 87.69 229 ALA B C 1
ATOM 4645 O O . ALA B 1 229 ? 23.906 -9.469 -6.633 1 87.69 229 ALA B O 1
ATOM 4646 N N . PHE B 1 230 ? 23.797 -10.844 -4.914 1 89.38 230 PHE B N 1
ATOM 4647 C CA . PHE B 1 230 ? 22.578 -10.242 -4.387 1 89.38 230 PHE B CA 1
ATOM 4648 C C . PHE B 1 230 ? 22.828 -8.781 -4.02 1 89.38 230 PHE B C 1
ATOM 4650 O O . PHE B 1 230 ? 22.047 -7.902 -4.406 1 89.38 230 PHE B O 1
ATOM 4657 N N . ASN B 1 231 ? 23.859 -8.562 -3.311 1 87.31 231 ASN B N 1
ATOM 4658 C CA . ASN B 1 231 ? 24.188 -7.219 -2.857 1 87.31 231 ASN B CA 1
ATOM 4659 C C . ASN B 1 231 ? 24.469 -6.281 -4.035 1 87.31 231 ASN B C 1
ATOM 4661 O O . ASN B 1 231 ? 24.078 -5.113 -4.004 1 87.31 231 ASN B O 1
ATOM 4665 N N . ARG B 1 232 ? 25.125 -6.805 -4.984 1 85.88 232 ARG B N 1
ATOM 4666 C CA . ARG B 1 232 ? 25.391 -6.008 -6.176 1 85.88 232 ARG B CA 1
ATOM 4667 C C . ARG B 1 232 ? 24.094 -5.598 -6.867 1 85.88 232 ARG B C 1
ATOM 4669 O O . ARG B 1 232 ? 23.953 -4.449 -7.289 1 85.88 232 ARG B O 1
ATOM 4676 N N . ARG B 1 233 ? 23.219 -6.539 -6.992 1 86.19 233 ARG B N 1
ATOM 4677 C CA . ARG B 1 233 ? 21.938 -6.25 -7.629 1 86.19 233 ARG B CA 1
ATOM 4678 C C . ARG B 1 233 ? 21.125 -5.25 -6.809 1 86.19 233 ARG B C 1
ATOM 4680 O O . ARG B 1 233 ? 20.516 -4.328 -7.363 1 86.19 233 ARG B O 1
ATOM 4687 N N . LEU B 1 234 ? 21.109 -5.438 -5.559 1 86.38 234 LEU B N 1
ATOM 4688 C CA . LEU B 1 234 ? 20.375 -4.535 -4.668 1 86.38 234 LEU B CA 1
ATOM 4689 C C . LEU B 1 234 ? 20.922 -3.111 -4.781 1 86.38 234 LEU B C 1
ATOM 4691 O O . LEU B 1 234 ? 20.141 -2.158 -4.887 1 86.38 234 LEU B O 1
ATOM 4695 N N . LYS B 1 235 ? 22.203 -2.967 -4.836 1 80.62 235 LYS B N 1
ATOM 4696 C CA . LYS B 1 235 ? 22.828 -1.653 -4.965 1 80.62 235 LYS B CA 1
ATOM 4697 C C . LYS B 1 235 ? 22.484 -1.006 -6.301 1 80.62 235 LYS B C 1
ATOM 4699 O O . LYS B 1 235 ? 22.266 0.207 -6.375 1 80.62 235 LYS B O 1
ATOM 4704 N N . SER B 1 236 ? 22.422 -1.876 -7.285 1 80.31 236 SER B N 1
ATOM 4705 C CA . SER B 1 236 ? 22.094 -1.36 -8.609 1 80.31 236 SER B CA 1
ATOM 4706 C C . SER B 1 236 ? 20.656 -0.827 -8.648 1 80.31 236 SER B C 1
ATOM 4708 O O . SER B 1 236 ? 20.391 0.191 -9.289 1 80.31 236 SER B O 1
ATOM 4710 N N . VAL B 1 237 ? 19.75 -1.543 -7.996 1 80.06 237 VAL B N 1
ATOM 4711 C CA . VAL B 1 237 ? 18.359 -1.149 -7.965 1 80.06 237 VAL B CA 1
ATOM 4712 C C . VAL B 1 237 ? 18.188 0.119 -7.129 1 80.06 237 VAL B C 1
ATOM 4714 O O . VAL B 1 237 ? 17.359 0.971 -7.438 1 80.06 237 VAL B O 1
ATOM 4717 N N . LEU B 1 238 ? 18.984 0.28 -6.125 1 77.25 238 LEU B N 1
ATOM 4718 C CA . LEU B 1 238 ? 18.891 1.416 -5.215 1 77.25 238 LEU B CA 1
ATOM 4719 C C . LEU B 1 238 ? 19.688 2.604 -5.742 1 77.25 238 LEU B C 1
ATOM 4721 O O . LEU B 1 238 ? 19.531 3.725 -5.254 1 77.25 238 LEU B O 1
ATOM 4725 N N . GLY B 1 239 ? 20.547 2.469 -6.656 1 67.25 239 GLY B N 1
ATOM 4726 C CA . GLY B 1 239 ? 21.406 3.523 -7.168 1 67.25 239 GLY B CA 1
ATOM 4727 C C . GLY B 1 239 ? 20.688 4.465 -8.117 1 67.25 239 GLY B C 1
ATOM 4728 O O . GLY B 1 239 ? 19.531 4.23 -8.484 1 67.25 239 GLY B O 1
ATOM 4729 N N . PRO B 1 240 ? 21.25 5.742 -8.242 1 59.72 240 PRO B N 1
ATOM 4730 C CA . PRO B 1 240 ? 20.656 6.777 -9.086 1 59.72 240 PRO B CA 1
ATOM 4731 C C . PRO B 1 240 ? 20.453 6.32 -10.531 1 59.72 240 PRO B C 1
ATOM 4733 O O . PRO B 1 240 ? 19.562 6.809 -11.219 1 59.72 240 PRO B O 1
ATOM 4736 N N . ASN B 1 241 ? 21.531 5.73 -11.078 1 51.84 241 ASN B N 1
ATOM 4737 C CA . ASN B 1 241 ? 21.453 5.309 -12.477 1 51.84 241 ASN B CA 1
ATOM 4738 C C . ASN B 1 241 ? 20.672 4.008 -12.625 1 51.84 241 ASN B C 1
ATOM 4740 O O . ASN B 1 241 ? 21.25 2.92 -12.531 1 51.84 241 ASN B O 1
ATOM 4744 N N . VAL B 1 242 ? 19.531 4.223 -12.141 1 49.16 242 VAL B N 1
ATOM 4745 C CA . VAL B 1 242 ? 18.766 3.006 -12.383 1 49.16 242 VAL B CA 1
ATOM 4746 C C . VAL B 1 242 ? 19.125 2.439 -13.758 1 49.16 242 VAL B C 1
ATOM 4748 O O . VAL B 1 242 ? 18.859 3.072 -14.781 1 49.16 242 VAL B O 1
ATOM 4751 N N . SER B 1 243 ? 20.344 2.215 -13.898 1 43.31 243 SER B N 1
ATOM 4752 C CA . SER B 1 243 ? 20.469 1.479 -15.156 1 43.31 243 SER B CA 1
ATOM 4753 C C . SER B 1 243 ? 19.297 0.519 -15.344 1 43.31 243 SER B C 1
ATOM 4755 O O . SER B 1 243 ? 19.094 -0.388 -14.531 1 43.31 243 SER B O 1
ATOM 4757 N N . PHE B 1 244 ? 18.172 1.168 -15.602 1 40.06 244 PHE B N 1
ATOM 4758 C CA . PHE B 1 244 ? 17.156 0.259 -16.141 1 40.06 244 PHE B CA 1
ATOM 4759 C C . PHE B 1 244 ? 17.812 -0.907 -16.875 1 40.06 244 PHE B C 1
ATOM 4761 O O . PHE B 1 244 ? 17.75 -0.995 -18.094 1 40.06 244 PHE B O 1
ATOM 4768 N N . GLU B 1 245 ? 19.172 -0.799 -16.891 1 40.06 245 GLU B N 1
ATOM 4769 C CA . GLU B 1 245 ? 19.516 -2.021 -17.609 1 40.06 245 GLU B CA 1
ATOM 4770 C C . GLU B 1 245 ? 18.578 -3.166 -17.25 1 40.06 245 GLU B C 1
ATOM 4772 O O . GLU B 1 245 ? 18.438 -3.502 -16.062 1 40.06 245 GLU B O 1
ATOM 4777 N N . ALA B 1 246 ? 17.531 -3.084 -17.812 1 43.16 246 ALA B N 1
ATOM 4778 C CA . ALA B 1 246 ? 16.719 -4.266 -18.078 1 43.16 246 ALA B CA 1
ATOM 4779 C C . ALA B 1 246 ? 17.531 -5.547 -17.906 1 43.16 246 ALA B C 1
ATOM 4781 O O . ALA B 1 246 ? 18.141 -6.035 -18.859 1 43.16 246 ALA B O 1
ATOM 4782 N N . ASP B 1 247 ? 18.609 -5.488 -17.312 1 46.19 247 ASP B N 1
ATOM 4783 C CA . ASP B 1 247 ? 19 -6.895 -17.359 1 46.19 247 ASP B CA 1
ATOM 4784 C C . ASP B 1 247 ? 17.766 -7.801 -17.469 1 46.19 247 ASP B C 1
ATOM 4786 O O . ASP B 1 247 ? 16.844 -7.684 -16.656 1 46.19 247 ASP B O 1
ATOM 4790 N N . GLU B 1 248 ? 17.453 -8.039 -18.578 1 49.31 248 GLU B N 1
ATOM 4791 C CA . GLU B 1 248 ? 16.328 -8.812 -19.109 1 49.31 248 GLU B CA 1
ATOM 4792 C C . GLU B 1 248 ? 15.648 -9.625 -18 1 49.31 248 GLU B C 1
ATOM 4794 O O . GLU B 1 248 ? 14.422 -9.719 -17.953 1 49.31 248 GLU B O 1
ATOM 4799 N N . ASP B 1 249 ? 16.453 -10.594 -17.219 1 55.31 249 ASP B N 1
ATOM 4800 C CA . ASP B 1 249 ? 15.648 -11.5 -16.391 1 55.31 249 ASP B CA 1
ATOM 4801 C C . ASP B 1 249 ? 15.75 -11.141 -14.914 1 55.31 249 ASP B C 1
ATOM 4803 O O . ASP B 1 249 ? 15.109 -11.773 -14.0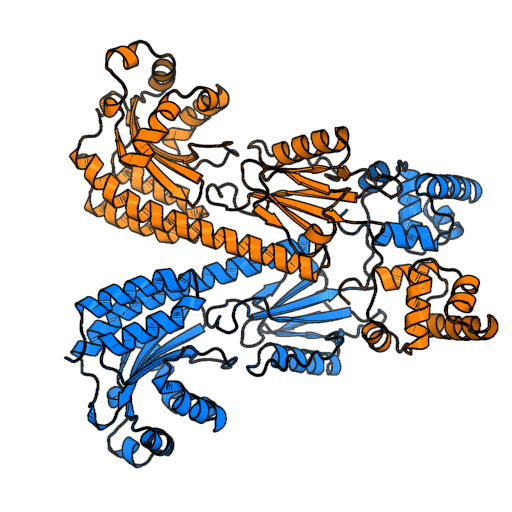7 1 55.31 249 ASP B O 1
ATOM 4807 N N . GLY B 1 250 ? 16.484 -10.039 -14.469 1 67.06 250 GLY B N 1
ATOM 4808 C CA . GLY B 1 250 ? 16.656 -9.539 -13.109 1 67.06 250 GLY B CA 1
ATOM 4809 C C . GLY B 1 250 ? 16.406 -10.602 -12.055 1 67.06 250 GLY B C 1
ATOM 4810 O O . GLY B 1 250 ? 16.062 -10.289 -10.914 1 67.06 250 GLY B O 1
ATOM 4811 N N . VAL B 1 251 ? 16.609 -11.883 -12.453 1 78.19 251 VAL B N 1
ATOM 4812 C CA . VAL B 1 251 ? 16.391 -12.992 -11.531 1 78.19 251 VAL B CA 1
ATOM 4813 C C . VAL B 1 251 ? 17.703 -13.43 -10.914 1 78.19 251 VAL B C 1
ATOM 4815 O O . VAL B 1 251 ? 18.734 -13.508 -11.609 1 78.19 251 VAL B O 1
ATOM 4818 N N . LEU B 1 252 ? 17.781 -13.555 -9.656 1 84.69 252 LEU B N 1
ATOM 4819 C CA . LEU B 1 252 ? 18.922 -14.086 -8.914 1 84.69 252 LEU B CA 1
ATOM 4820 C C . LEU B 1 252 ? 18.609 -15.461 -8.344 1 84.69 252 LEU B C 1
ATOM 4822 O O . LEU B 1 252 ? 17.484 -15.695 -7.871 1 84.69 252 LEU B O 1
ATOM 4826 N N . LEU B 1 253 ? 19.547 -16.312 -8.539 1 86.81 253 LEU B N 1
ATOM 4827 C CA . LEU B 1 253 ? 19.391 -17.641 -7.957 1 86.81 253 LEU B CA 1
ATOM 4828 C C . LEU B 1 253 ? 20.172 -17.75 -6.648 1 86.81 253 LEU B C 1
ATOM 4830 O O . LEU B 1 253 ? 21.344 -17.375 -6.586 1 86.81 253 LEU B O 1
ATOM 4834 N N . LEU B 1 254 ? 19.516 -18.156 -5.637 1 89.06 254 LEU B N 1
ATOM 4835 C CA . LEU B 1 254 ? 20.141 -18.375 -4.336 1 89.06 254 LEU B CA 1
ATOM 4836 C C . LEU B 1 254 ? 20.297 -19.859 -4.047 1 89.06 254 LEU B C 1
ATOM 4838 O O . LEU B 1 254 ? 19.328 -20.547 -3.742 1 89.06 254 LEU B O 1
ATOM 4842 N N . THR B 1 255 ? 21.516 -20.25 -4.086 1 88.5 255 THR B N 1
ATOM 4843 C CA . THR B 1 255 ? 21.828 -21.672 -3.996 1 88.5 255 THR B CA 1
ATOM 4844 C C . THR B 1 255 ? 21.547 -22.203 -2.594 1 88.5 255 THR B C 1
ATOM 4846 O O . THR B 1 255 ? 21.734 -21.5 -1.604 1 88.5 255 THR B O 1
ATOM 4849 N N . ARG B 1 256 ? 21.062 -23.422 -2.572 1 86.88 256 ARG B N 1
ATOM 4850 C CA . ARG B 1 256 ? 20.797 -24.141 -1.335 1 86.88 256 ARG B CA 1
ATOM 4851 C C . ARG B 1 256 ? 21.422 -25.531 -1.351 1 86.88 256 ARG B C 1
ATOM 4853 O O . ARG B 1 256 ? 21.625 -26.109 -2.416 1 86.88 256 ARG B O 1
ATOM 4860 N N . VAL B 1 257 ? 21.75 -25.984 -0.197 1 83.19 257 VAL B N 1
ATOM 4861 C CA . VAL B 1 257 ? 22.344 -27.312 -0.121 1 83.19 257 VAL B CA 1
ATOM 4862 C C . VAL B 1 257 ? 21.266 -28.375 -0.293 1 83.19 257 VAL B C 1
ATOM 4864 O O . VAL B 1 257 ? 20.328 -28.469 0.511 1 83.19 257 VAL B O 1
ATOM 4867 N N . GLY B 1 258 ? 21.359 -29.219 -1.322 1 80.12 258 GLY B N 1
ATOM 4868 C CA . GLY B 1 258 ? 20.469 -30.359 -1.519 1 80.12 258 GLY B CA 1
ATOM 4869 C C . GLY B 1 258 ? 19.109 -29.984 -2.047 1 80.12 258 GLY B C 1
ATOM 4870 O O . GLY B 1 258 ? 18.203 -30.828 -2.131 1 80.12 258 GLY B O 1
ATOM 4871 N N . LYS B 1 259 ? 18.891 -28.75 -2.295 1 82.62 259 LYS B N 1
ATOM 4872 C CA . LYS B 1 259 ? 17.609 -28.266 -2.799 1 82.62 259 LYS B CA 1
ATOM 4873 C C . LYS B 1 259 ? 17.797 -27.375 -4.023 1 82.62 259 LYS B C 1
ATOM 4875 O O . LYS B 1 259 ? 18.906 -26.922 -4.297 1 82.62 259 LYS B O 1
ATOM 4880 N N . ARG B 1 260 ? 16.781 -27.281 -4.781 1 81.25 260 ARG B N 1
ATOM 4881 C CA . ARG B 1 260 ? 16.828 -26.312 -5.879 1 81.25 260 ARG B CA 1
ATOM 4882 C C . ARG B 1 260 ? 17 -24.891 -5.352 1 81.25 260 ARG B C 1
ATOM 4884 O O . ARG B 1 260 ? 16.516 -24.562 -4.266 1 81.25 260 ARG B O 1
ATOM 4891 N N . PRO B 1 261 ? 17.719 -24.094 -6.094 1 84.94 261 PRO B N 1
ATOM 4892 C CA . PRO B 1 261 ? 17.953 -22.719 -5.617 1 84.94 261 PRO B CA 1
ATOM 4893 C C . PRO B 1 261 ? 16.656 -21.906 -5.543 1 84.94 261 PRO B C 1
ATOM 4895 O O . PRO B 1 261 ? 15.719 -22.156 -6.293 1 84.94 261 PRO B O 1
ATOM 4898 N N . LEU B 1 262 ? 16.625 -20.969 -4.621 1 87.31 262 LEU B N 1
ATOM 4899 C CA . LEU B 1 262 ? 15.547 -19.984 -4.578 1 87.31 262 LEU B CA 1
ATOM 4900 C C . LEU B 1 262 ? 15.672 -19 -5.734 1 87.31 262 LEU B C 1
ATOM 4902 O O . LEU B 1 262 ? 16.781 -18.688 -6.18 1 87.31 262 LEU B O 1
ATOM 4906 N N . ILE B 1 263 ? 14.578 -18.594 -6.184 1 85.94 263 ILE B N 1
ATOM 4907 C CA . ILE B 1 263 ? 14.539 -17.594 -7.242 1 85.94 263 ILE B CA 1
ATOM 4908 C C . ILE B 1 263 ? 14.164 -16.234 -6.656 1 85.94 263 ILE B C 1
ATOM 4910 O O . ILE B 1 263 ? 13.094 -16.078 -6.074 1 85.94 263 ILE B O 1
ATOM 4914 N N . ALA B 1 264 ? 15.062 -15.289 -6.82 1 88.81 264 ALA B N 1
ATOM 4915 C CA . ALA B 1 264 ? 14.828 -13.969 -6.242 1 88.81 264 ALA B CA 1
ATOM 4916 C C . ALA B 1 264 ? 14.836 -12.891 -7.32 1 88.81 264 ALA B C 1
ATOM 4918 O O . ALA B 1 264 ? 15.641 -12.938 -8.25 1 88.81 264 ALA B O 1
ATOM 4919 N N . ARG B 1 265 ? 13.922 -11.984 -7.227 1 86.75 265 ARG B N 1
ATOM 4920 C CA . ARG B 1 265 ? 13.875 -10.789 -8.062 1 86.75 265 ARG B CA 1
ATOM 4921 C C . ARG B 1 265 ? 13.82 -9.523 -7.215 1 86.75 265 ARG B C 1
ATOM 4923 O O . ARG B 1 265 ? 13.031 -9.438 -6.273 1 86.75 265 ARG B O 1
ATOM 4930 N N . ILE B 1 266 ? 14.703 -8.641 -7.57 1 88.31 266 ILE B N 1
ATOM 4931 C CA . ILE B 1 266 ? 14.758 -7.383 -6.832 1 88.31 266 ILE B CA 1
ATOM 4932 C C . ILE B 1 266 ? 14.273 -6.238 -7.727 1 88.31 266 ILE B C 1
ATOM 4934 O O . ILE B 1 266 ? 14.695 -6.129 -8.883 1 88.31 266 ILE B O 1
ATOM 4938 N N . GLN B 1 267 ? 13.391 -5.5 -7.207 1 83.38 267 GLN B N 1
ATOM 4939 C CA . GLN B 1 267 ? 12.906 -4.352 -7.961 1 83.38 267 GLN B CA 1
ATOM 4940 C C . GLN B 1 267 ? 12.672 -3.152 -7.047 1 83.38 267 GLN B C 1
ATOM 4942 O O . GLN B 1 267 ? 12.594 -3.303 -5.824 1 83.38 267 GLN B O 1
ATOM 4947 N N . ARG B 1 268 ? 12.578 -2.045 -7.668 1 81.81 268 ARG B N 1
ATOM 4948 C CA . ARG B 1 268 ? 12.289 -0.827 -6.918 1 81.81 268 ARG B CA 1
ATOM 4949 C C . ARG B 1 268 ? 10.82 -0.766 -6.512 1 81.81 268 ARG B C 1
ATOM 4951 O O . ARG B 1 268 ? 9.945 -1.209 -7.258 1 81.81 268 ARG B O 1
ATOM 4958 N N . VAL B 1 269 ? 10.625 -0.485 -5.254 1 77.88 269 VAL B N 1
ATOM 4959 C CA . VAL B 1 269 ? 9.25 -0.257 -4.82 1 77.88 269 VAL B CA 1
ATOM 4960 C C . VAL B 1 269 ? 8.703 1.003 -5.48 1 77.88 269 VAL B C 1
ATOM 4962 O O . VAL B 1 269 ? 9.43 1.979 -5.676 1 77.88 269 VAL B O 1
ATOM 4965 N N . CYS B 1 270 ? 7.703 0.795 -6.449 1 57.28 270 CYS B N 1
ATOM 4966 C CA . CYS B 1 270 ? 7.109 1.886 -7.215 1 57.28 270 CYS B CA 1
ATOM 4967 C C . CYS B 1 270 ? 6.824 3.088 -6.32 1 57.28 270 CYS B C 1
ATOM 4969 O O . CYS B 1 270 ? 6.379 2.928 -5.184 1 57.28 270 CYS B O 1
ATOM 4971 N N . GLY B 1 271 ? 7.562 4.164 -6.457 1 52.56 271 GLY B N 1
ATOM 4972 C CA . GLY B 1 271 ? 7.312 5.523 -6.008 1 52.56 271 GLY B CA 1
ATOM 4973 C C . GLY B 1 271 ? 8.07 6.566 -6.809 1 52.56 271 GLY B C 1
ATOM 4974 O O . GLY B 1 271 ? 8.945 6.227 -7.605 1 52.56 271 GLY B O 1
ATOM 4975 N N . ASP B 1 272 ? 7.426 7.457 -7.164 1 48.09 272 ASP B N 1
ATOM 4976 C CA . ASP B 1 272 ? 8.102 8.562 -7.84 1 48.09 272 ASP B CA 1
ATOM 4977 C C . ASP B 1 272 ? 9.5 8.789 -7.262 1 48.09 272 ASP B C 1
ATOM 4979 O O . ASP B 1 272 ? 9.75 8.477 -6.098 1 48.09 272 ASP B O 1
ATOM 4983 N N . VAL B 1 273 ? 10.523 8.633 -8.133 1 44.28 273 VAL B N 1
ATOM 4984 C CA . VAL B 1 273 ? 11.938 8.93 -7.961 1 44.28 273 VAL B CA 1
ATOM 4985 C C . VAL B 1 273 ? 12.148 9.758 -6.695 1 44.28 273 VAL B C 1
ATOM 4987 O O . VAL B 1 273 ? 13.172 9.625 -6.023 1 44.28 273 VAL B O 1
ATOM 4990 N N . GLN B 1 274 ? 11.234 10.641 -6.492 1 51.03 274 GLN B N 1
ATOM 4991 C CA . GLN B 1 274 ? 11.578 11.625 -5.473 1 51.03 274 GLN B CA 1
ATOM 4992 C C . GLN B 1 274 ? 11.375 11.055 -4.07 1 51.03 274 GLN B C 1
ATOM 4994 O O . GLN B 1 274 ? 11.312 11.805 -3.094 1 51.03 274 GLN B O 1
ATOM 4999 N N . ASP B 1 275 ? 11.352 9.727 -3.971 1 58.59 275 ASP B N 1
ATOM 5000 C CA . ASP B 1 275 ? 10.82 9.266 -2.691 1 58.59 275 ASP B CA 1
ATOM 5001 C C . ASP B 1 275 ? 11.898 9.289 -1.609 1 58.59 275 ASP B C 1
ATOM 5003 O O . ASP B 1 275 ? 12.359 8.234 -1.162 1 58.59 275 ASP B O 1
ATOM 5007 N N . ILE B 1 276 ? 12.664 10.398 -1.52 1 63.78 276 ILE B N 1
ATOM 5008 C CA . ILE B 1 276 ? 13.656 10.617 -0.474 1 63.78 276 ILE B CA 1
ATOM 5009 C C . ILE B 1 276 ? 13.039 10.344 0.894 1 63.78 276 ILE B C 1
ATOM 5011 O O . ILE B 1 276 ? 13.758 10.211 1.891 1 63.78 276 ILE B O 1
ATOM 5015 N N . PHE B 1 277 ? 11.719 10.086 0.859 1 67.69 277 PHE B N 1
ATOM 5016 C CA . PHE B 1 277 ? 11.055 9.945 2.152 1 67.69 277 PHE B CA 1
ATOM 5017 C C . PHE B 1 277 ? 10.57 8.516 2.359 1 67.69 277 PHE B C 1
ATOM 5019 O O . PHE B 1 277 ? 9.969 8.203 3.385 1 67.69 277 PHE B O 1
ATOM 5026 N N . SER B 1 278 ? 10.906 7.688 1.402 1 70.06 278 SER B N 1
ATOM 5027 C CA . SER B 1 278 ? 10.328 6.348 1.457 1 70.06 278 SER B CA 1
ATOM 5028 C C . SER B 1 278 ? 11.016 5.496 2.52 1 70.06 278 SER B C 1
ATOM 5030 O O . SER B 1 278 ? 12.234 5.547 2.6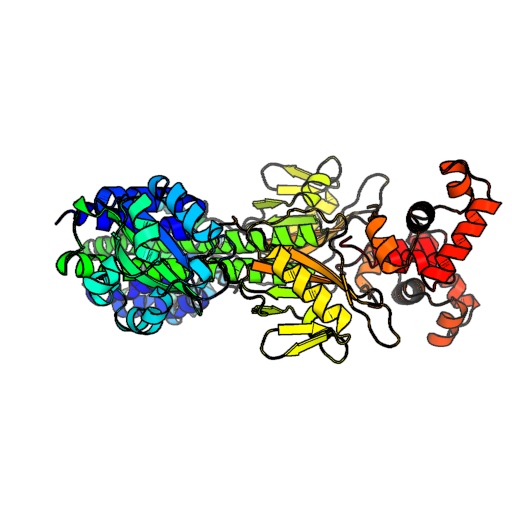74 1 70.06 278 SER B O 1
ATOM 5032 N N . HIS B 1 279 ? 10.18 4.844 3.301 1 69.19 279 HIS B N 1
ATOM 5033 C CA . HIS B 1 279 ? 10.656 3.881 4.285 1 69.19 279 HIS B CA 1
ATOM 5034 C C . HIS B 1 279 ? 11.375 2.711 3.615 1 69.19 279 HIS B C 1
ATOM 5036 O O . HIS B 1 279 ? 12.344 2.176 4.156 1 69.19 279 HIS B O 1
ATOM 5042 N N . SER B 1 280 ? 10.969 2.303 2.559 1 81.5 280 SER B N 1
ATOM 5043 C CA . SER B 1 280 ? 11.5 1.208 1.755 1 81.5 280 SER B CA 1
ATOM 5044 C C . SER B 1 280 ? 11.617 1.605 0.287 1 81.5 280 SER B C 1
ATOM 5046 O O . SER B 1 280 ? 10.75 2.293 -0.246 1 81.5 280 SER B O 1
ATOM 5048 N N . CYS B 1 281 ? 12.734 1.187 -0.297 1 80.62 281 CYS B N 1
ATOM 5049 C CA . CYS B 1 281 ? 13.008 1.648 -1.654 1 80.62 281 CYS B CA 1
ATOM 5050 C C . CYS B 1 281 ? 13.062 0.478 -2.629 1 80.62 281 CYS B C 1
ATOM 5052 O O . CYS B 1 281 ? 12.938 0.666 -3.84 1 80.62 281 CYS B O 1
ATOM 5054 N N . ALA B 1 282 ? 13.242 -0.694 -2.072 1 86.56 282 ALA B N 1
ATOM 5055 C CA . ALA B 1 282 ? 13.336 -1.872 -2.93 1 86.56 282 ALA B CA 1
ATOM 5056 C C . ALA B 1 282 ? 12.641 -3.072 -2.293 1 86.56 282 ALA B C 1
ATOM 5058 O O . ALA B 1 282 ? 12.438 -3.102 -1.077 1 86.56 282 ALA B O 1
ATOM 5059 N N . VAL B 1 283 ? 12.305 -4 -3.086 1 91.19 283 VAL B N 1
ATOM 5060 C CA . VAL B 1 283 ? 11.703 -5.238 -2.596 1 91.19 283 VAL B CA 1
ATOM 5061 C C . VAL B 1 283 ? 12.297 -6.43 -3.344 1 91.19 283 VAL B C 1
ATOM 5063 O O . VAL B 1 283 ? 12.531 -6.359 -4.551 1 91.19 283 VAL B O 1
ATOM 5066 N N . ALA B 1 284 ? 12.625 -7.402 -2.611 1 92.44 284 ALA B N 1
ATOM 5067 C CA . ALA B 1 284 ? 12.992 -8.695 -3.18 1 92.44 284 ALA B CA 1
ATOM 5068 C C . ALA B 1 284 ? 11.844 -9.695 -3.055 1 92.44 284 ALA B C 1
ATOM 5070 O O . ALA B 1 284 ? 11.352 -9.945 -1.954 1 92.44 284 ALA B O 1
ATOM 5071 N N . VAL B 1 285 ? 11.445 -10.18 -4.156 1 92 285 VAL B N 1
ATOM 5072 C CA . VAL B 1 285 ? 10.461 -11.258 -4.16 1 92 285 VAL B CA 1
ATOM 5073 C C . VAL B 1 285 ? 11.156 -12.594 -4.379 1 92 285 VAL B C 1
ATOM 5075 O O . VAL B 1 285 ? 12.016 -12.719 -5.262 1 92 285 VAL B O 1
ATOM 5078 N N . ILE B 1 286 ? 10.789 -13.555 -3.555 1 90.69 286 ILE B N 1
ATOM 5079 C CA . ILE B 1 286 ? 11.5 -14.836 -3.562 1 90.69 286 ILE B CA 1
ATOM 5080 C C . ILE B 1 286 ? 10.5 -15.969 -3.777 1 90.69 286 ILE B C 1
ATOM 5082 O O . ILE B 1 286 ? 9.469 -16.031 -3.107 1 90.69 286 ILE B O 1
ATOM 5086 N N . GLU B 1 287 ? 10.844 -16.812 -4.703 1 84.81 287 GLU B N 1
ATOM 5087 C CA . GLU B 1 287 ? 10.055 -18 -4.98 1 84.81 287 GLU B CA 1
ATOM 5088 C C . GLU B 1 287 ? 10.844 -19.266 -4.68 1 84.81 287 GLU B C 1
ATOM 5090 O O . GLU B 1 287 ? 12.047 -19.344 -4.953 1 84.81 287 GLU B O 1
ATOM 5095 N N . ASP B 1 288 ? 10.148 -20.172 -4.066 1 82.75 288 ASP B N 1
ATOM 5096 C CA . ASP B 1 288 ? 10.719 -21.484 -3.803 1 82.75 288 ASP B CA 1
ATOM 5097 C C . ASP B 1 288 ? 10.133 -22.531 -4.742 1 82.75 288 ASP B C 1
ATOM 5099 O O . ASP B 1 288 ? 8.977 -22.938 -4.586 1 82.75 288 ASP B O 1
ATOM 5103 N N . PRO B 1 289 ? 10.969 -22.953 -5.672 1 77.81 289 PRO B N 1
ATOM 5104 C CA . PRO B 1 289 ? 10.469 -23.953 -6.625 1 77.81 289 PRO B CA 1
ATOM 5105 C C . PRO B 1 289 ? 10.102 -25.281 -5.957 1 77.81 289 PRO B C 1
ATOM 5107 O O . PRO B 1 289 ? 9.422 -26.109 -6.562 1 77.81 289 PRO B O 1
ATOM 5110 N N . GLU B 1 290 ? 10.609 -25.453 -4.75 1 77.06 290 GLU B N 1
ATOM 5111 C CA . GLU B 1 290 ? 10.336 -26.719 -4.07 1 77.06 290 GLU B CA 1
ATOM 5112 C C . GLU B 1 290 ? 9.102 -26.609 -3.178 1 77.06 290 GLU B C 1
ATOM 5114 O O . GLU B 1 290 ? 8.695 -27.578 -2.553 1 77.06 290 GLU B O 1
ATOM 5119 N N . GLU B 1 291 ? 8.562 -25.469 -3.168 1 76.19 291 GLU B N 1
ATOM 5120 C CA . GLU B 1 291 ? 7.41 -25.297 -2.291 1 76.19 291 GLU B CA 1
ATOM 5121 C C . GLU B 1 291 ? 6.223 -26.125 -2.762 1 76.19 291 GLU B C 1
ATOM 5123 O O . GLU B 1 291 ? 5.945 -26.188 -3.961 1 76.19 291 GLU B O 1
ATOM 5128 N N . ARG B 1 292 ? 5.66 -26.875 -1.841 1 69.38 292 ARG B N 1
ATOM 5129 C CA . ARG B 1 292 ? 4.461 -27.656 -2.15 1 69.38 292 ARG B CA 1
ATOM 5130 C C . ARG B 1 292 ? 3.213 -26.781 -2.053 1 69.38 292 ARG B C 1
ATOM 5132 O O . ARG B 1 292 ? 2.949 -26.172 -1.013 1 69.38 292 ARG B O 1
ATOM 5139 N N . VAL B 1 293 ? 2.746 -26.438 -3.227 1 62.84 293 VAL B N 1
ATOM 5140 C CA . VAL B 1 293 ? 1.513 -25.656 -3.227 1 62.84 293 VAL B CA 1
ATOM 5141 C C . VAL B 1 293 ? 0.333 -26.562 -2.865 1 62.84 293 VAL B C 1
ATOM 5143 O O . VAL B 1 293 ? 0.111 -27.594 -3.504 1 62.84 293 VAL B O 1
ATOM 5146 N N . GLN B 1 294 ? -0.169 -26.391 -1.676 1 66.75 294 GLN B N 1
ATOM 5147 C CA . GLN B 1 294 ? -1.343 -27.172 -1.3 1 66.75 294 GLN B CA 1
ATOM 5148 C C . GLN B 1 294 ? -2.621 -26.359 -1.462 1 66.75 294 GLN B C 1
ATOM 5150 O O . GLN B 1 294 ? -2.754 -25.281 -0.884 1 66.75 294 GLN B O 1
ATOM 5155 N N . GLN B 1 295 ? -3.365 -26.922 -2.492 1 71.31 295 GLN B N 1
ATOM 5156 C CA . GLN B 1 295 ? -4.688 -26.328 -2.652 1 71.31 295 GLN B CA 1
ATOM 5157 C C . GLN B 1 295 ? -5.66 -26.859 -1.606 1 71.31 295 GLN B C 1
ATOM 5159 O O . GLN B 1 295 ? -5.551 -28.016 -1.175 1 71.31 295 GLN B O 1
ATOM 5164 N N . ARG B 1 296 ? -6.598 -26.109 -1.259 1 71.5 296 ARG B N 1
ATOM 5165 C CA . ARG B 1 296 ? -7.645 -26.547 -0.343 1 71.5 296 ARG B CA 1
ATOM 5166 C C . ARG B 1 296 ? -8.633 -27.469 -1.045 1 71.5 296 ARG B C 1
ATOM 5168 O O . ARG B 1 296 ? -9.148 -27.141 -2.117 1 71.5 296 ARG B O 1
ATOM 5175 N N . PRO B 1 297 ? -8.711 -28.609 -0.434 1 74.31 297 PRO B N 1
ATOM 5176 C CA . PRO B 1 297 ? -9.664 -29.531 -1.049 1 74.31 297 PRO B CA 1
ATOM 5177 C C . PRO B 1 297 ? -11.016 -28.891 -1.34 1 74.31 297 PRO B C 1
ATOM 5179 O O . PRO B 1 297 ? -11.641 -29.203 -2.354 1 74.31 297 PRO B O 1
ATOM 5182 N N . GLY B 1 298 ? -11.438 -28 -0.469 1 73.88 298 GLY B N 1
ATOM 5183 C CA . GLY B 1 298 ? -12.695 -27.297 -0.689 1 73.88 298 GLY B CA 1
ATOM 5184 C C . GLY B 1 298 ? -12.719 -26.5 -1.979 1 73.88 298 GLY B C 1
ATOM 5185 O O . GLY B 1 298 ? -13.734 -26.484 -2.686 1 73.88 298 GLY B O 1
ATOM 5186 N N . THR B 1 299 ? -11.656 -25.984 -2.289 1 76.44 299 THR B N 1
ATOM 5187 C CA . THR B 1 299 ? -11.555 -25.219 -3.521 1 76.44 299 THR B CA 1
ATOM 5188 C C . THR B 1 299 ? -11.68 -26.125 -4.742 1 76.44 299 THR B C 1
ATOM 5190 O O . THR B 1 299 ? -12.383 -25.797 -5.699 1 76.44 299 THR B O 1
ATOM 5193 N N . LEU B 1 300 ? -11.016 -27.234 -4.664 1 82.12 300 LEU B N 1
ATOM 5194 C CA . LEU B 1 300 ? -11.047 -28.172 -5.777 1 82.12 300 LEU B CA 1
ATOM 5195 C C . LEU B 1 300 ? -12.438 -28.781 -5.945 1 82.12 300 LEU B C 1
ATOM 5197 O O . LEU B 1 300 ? -12.875 -29.047 -7.066 1 82.12 300 LEU B O 1
ATOM 5201 N N . ASN B 1 301 ? -13.047 -28.969 -4.836 1 83.5 301 ASN B N 1
ATOM 5202 C CA . ASN B 1 301 ? -14.422 -29.453 -4.891 1 83.5 301 ASN B CA 1
ATOM 5203 C C . ASN B 1 301 ? -15.336 -28.438 -5.582 1 83.5 301 ASN B C 1
ATOM 5205 O O . ASN B 1 301 ? -16.125 -28.797 -6.461 1 83.5 301 ASN B O 1
ATOM 5209 N N . LYS B 1 302 ? -15.219 -27.281 -5.242 1 76.25 302 LYS B N 1
ATOM 5210 C CA . LYS B 1 302 ? -16.062 -26.219 -5.805 1 76.25 302 LYS B CA 1
ATOM 5211 C C . LYS B 1 302 ? -15.758 -26.016 -7.289 1 76.25 302 LYS B C 1
ATOM 5213 O O . LYS B 1 302 ? -16.672 -25.812 -8.086 1 76.25 302 LYS B O 1
ATOM 5218 N N . LEU B 1 303 ? -14.562 -26.125 -7.602 1 77.5 303 LEU B N 1
ATOM 5219 C CA . LEU B 1 303 ? -14.133 -25.812 -8.961 1 77.5 303 LEU B CA 1
ATOM 5220 C C . LEU B 1 303 ? -14.477 -26.969 -9.906 1 77.5 303 LEU B C 1
ATOM 5222 O O . LEU B 1 303 ? -14.914 -26.734 -11.031 1 77.5 303 LEU B O 1
ATOM 5226 N N . PHE B 1 304 ? -14.227 -28.141 -9.383 1 85.75 304 PHE B N 1
ATOM 5227 C CA . PHE B 1 304 ? -14.242 -29.25 -10.312 1 85.75 304 PHE B CA 1
ATOM 5228 C C . PHE B 1 304 ? -15.234 -30.328 -9.859 1 85.75 304 PHE B C 1
ATOM 5230 O O . PHE B 1 304 ? -15.477 -31.297 -10.578 1 85.75 304 PHE B O 1
ATOM 5237 N N . GLY B 1 305 ? -15.75 -30.141 -8.648 1 86.56 305 GLY B N 1
ATOM 5238 C CA . GLY B 1 305 ? -16.641 -31.156 -8.125 1 86.56 305 GLY B CA 1
ATOM 5239 C C . GLY B 1 305 ? -15.914 -32.375 -7.605 1 86.56 305 GLY B C 1
ATOM 5240 O O . GLY B 1 305 ? -16.484 -33.469 -7.566 1 86.56 305 GLY B O 1
ATOM 5241 N N . LEU B 1 306 ? -14.719 -32.156 -7.27 1 91.06 306 LEU B N 1
ATOM 5242 C CA . LEU B 1 306 ? -13.945 -33.281 -6.754 1 91.06 306 LEU B CA 1
ATOM 5243 C C . LEU B 1 306 ? -14.383 -33.625 -5.332 1 91.06 306 LEU B C 1
ATOM 5245 O O . LEU B 1 306 ? -14.656 -32.719 -4.527 1 91.06 306 LEU B O 1
ATOM 5249 N N . THR B 1 307 ? -14.531 -34.906 -5.121 1 92.25 307 THR B N 1
ATOM 5250 C CA . THR B 1 307 ? -14.734 -35.312 -3.742 1 92.25 307 THR B CA 1
ATOM 5251 C C . THR B 1 307 ? -13.469 -35.125 -2.918 1 92.25 307 THR B C 1
ATOM 5253 O O . THR B 1 307 ? -12.406 -34.781 -3.465 1 92.25 307 THR B O 1
ATOM 5256 N N . ARG B 1 308 ? -13.625 -35.25 -1.653 1 89.19 308 ARG B N 1
ATOM 5257 C CA . ARG B 1 308 ? -12.477 -35.062 -0.78 1 89.19 308 ARG B CA 1
ATOM 5258 C C . ARG B 1 308 ? -11.352 -36.031 -1.139 1 89.19 308 ARG B C 1
ATOM 5260 O O . ARG B 1 308 ? -10.188 -35.625 -1.205 1 89.19 308 ARG B O 1
ATOM 5267 N N . ALA B 1 309 ? -11.734 -37.25 -1.383 1 90.88 309 ALA B N 1
ATOM 5268 C CA . ALA B 1 309 ? -10.758 -38.281 -1.732 1 90.88 309 ALA B CA 1
ATOM 5269 C C . ALA B 1 309 ? -10.086 -37.969 -3.07 1 90.88 309 ALA B C 1
ATOM 5271 O O . ALA B 1 309 ? -8.867 -38.062 -3.207 1 90.88 309 ALA B O 1
ATOM 5272 N N . GLU B 1 310 ? -10.906 -37.5 -3.998 1 92.88 310 GLU B N 1
ATOM 5273 C CA . GLU B 1 310 ? -10.391 -37.156 -5.316 1 92.88 310 GLU B CA 1
ATOM 5274 C C . GLU B 1 310 ? -9.453 -35.969 -5.238 1 92.88 310 GLU B C 1
ATOM 5276 O O . GLU B 1 310 ? -8.406 -35.938 -5.898 1 92.88 310 GLU B O 1
ATOM 5281 N N . ALA B 1 311 ? -9.836 -35.031 -4.418 1 90.25 311 ALA B N 1
ATOM 5282 C CA . ALA B 1 311 ? -9.031 -33.812 -4.27 1 90.25 311 ALA B CA 1
ATOM 5283 C C . ALA B 1 311 ? -7.664 -34.125 -3.676 1 90.25 311 ALA B C 1
ATOM 5285 O O . ALA B 1 311 ? -6.645 -33.594 -4.121 1 90.25 311 ALA B O 1
ATOM 5286 N N . GLU B 1 312 ? -7.668 -34.969 -2.771 1 88.81 312 GLU B N 1
ATOM 5287 C CA . GLU B 1 312 ? -6.414 -35.344 -2.133 1 88.81 312 GLU B CA 1
ATOM 5288 C C . GLU B 1 312 ? -5.5 -36.094 -3.115 1 88.81 312 GLU B C 1
ATOM 5290 O O . GLU B 1 312 ? -4.293 -35.812 -3.156 1 88.81 312 GLU B O 1
ATOM 5295 N N . ILE B 1 313 ? -6.109 -36.906 -3.807 1 89.75 313 ILE B N 1
ATOM 5296 C CA . ILE B 1 313 ? -5.336 -37.656 -4.797 1 89.75 313 ILE B CA 1
ATOM 5297 C C . ILE B 1 313 ? -4.82 -36.719 -5.867 1 89.75 313 ILE B C 1
ATOM 5299 O O . ILE B 1 313 ? -3.666 -36.812 -6.297 1 89.75 313 ILE B O 1
ATOM 5303 N N . ALA B 1 314 ? -5.68 -35.844 -6.289 1 88 314 ALA B N 1
ATOM 5304 C CA . ALA B 1 314 ? -5.293 -34.844 -7.297 1 88 314 ALA B CA 1
ATOM 5305 C C . ALA B 1 314 ? -4.102 -34.031 -6.828 1 88 314 ALA B C 1
ATOM 5307 O O . ALA B 1 314 ? -3.184 -33.75 -7.602 1 88 314 ALA B O 1
ATOM 5308 N N . GLN B 1 315 ? -4.117 -33.656 -5.613 1 84.62 315 GLN B N 1
ATOM 5309 C CA . GLN B 1 315 ? -3.039 -32.844 -5.043 1 84.62 315 GLN B CA 1
ATOM 5310 C C . GLN B 1 315 ? -1.725 -33.625 -5.027 1 84.62 315 GLN B C 1
ATOM 5312 O O . GLN B 1 315 ? -0.67 -33.094 -5.352 1 84.62 315 GLN B O 1
ATOM 5317 N N . LEU B 1 316 ? -1.833 -34.844 -4.609 1 83.06 316 LEU B N 1
ATOM 5318 C CA . LEU B 1 316 ? -0.644 -35.688 -4.57 1 83.06 316 LEU B CA 1
ATOM 5319 C C . LEU B 1 316 ? -0.088 -35.906 -5.973 1 83.06 316 LEU B C 1
ATOM 5321 O O . LEU B 1 316 ? 1.13 -35.938 -6.168 1 83.06 316 LEU B O 1
ATOM 5325 N N . LEU B 1 317 ? -1.039 -36.062 -6.859 1 80.19 317 LEU B N 1
ATOM 5326 C CA . LEU B 1 317 ? -0.633 -36.219 -8.25 1 80.19 317 LEU B CA 1
ATOM 5327 C C . LEU B 1 317 ? 0.086 -34.938 -8.727 1 80.19 317 LEU B C 1
ATOM 5329 O O . LEU B 1 317 ? 1.102 -35.031 -9.422 1 80.19 317 LEU B O 1
ATOM 5333 N N . ALA B 1 318 ? -0.517 -33.875 -8.312 1 76.19 318 ALA B N 1
ATOM 5334 C CA . ALA B 1 318 ? 0.035 -32.594 -8.734 1 76.19 318 ALA B CA 1
ATOM 5335 C C . ALA B 1 318 ? 1.43 -32.375 -8.156 1 76.19 318 ALA B C 1
ATOM 5337 O O . ALA B 1 318 ? 2.234 -31.641 -8.711 1 76.19 318 ALA B O 1
ATOM 5338 N N . GLN B 1 319 ? 1.688 -33.031 -7.07 1 75.25 319 GLN B N 1
ATOM 5339 C CA . GLN B 1 319 ? 2.99 -32.906 -6.426 1 75.25 319 GLN B CA 1
ATOM 5340 C C . GLN B 1 319 ? 4 -33.875 -7.035 1 75.25 319 GLN B C 1
ATOM 5342 O O . GLN B 1 319 ? 5.152 -33.938 -6.605 1 75.25 319 GLN B O 1
ATOM 5347 N N . GLY B 1 320 ? 3.553 -34.688 -7.988 1 74.94 320 GLY B N 1
ATOM 5348 C CA . GLY B 1 320 ? 4.473 -35.531 -8.742 1 74.94 320 GLY B CA 1
ATOM 5349 C C . GLY B 1 320 ? 4.453 -36.969 -8.312 1 74.94 320 GLY B C 1
ATOM 5350 O O . GLY B 1 320 ? 5.184 -37.812 -8.852 1 74.94 320 GLY B O 1
ATOM 5351 N N . MET B 1 321 ? 3.605 -37.344 -7.48 1 80.44 321 MET B N 1
ATOM 5352 C CA . MET B 1 321 ? 3.547 -38.719 -7.023 1 80.44 321 MET B CA 1
ATOM 5353 C C . MET B 1 321 ? 2.867 -39.594 -8.062 1 80.44 321 MET B C 1
ATOM 5355 O O . MET B 1 321 ? 1.921 -39.188 -8.727 1 80.44 321 MET B O 1
ATOM 5359 N N . SER B 1 322 ? 3.434 -40.781 -8.203 1 83.38 322 SER B N 1
ATOM 5360 C CA . SER B 1 322 ? 2.805 -41.75 -9.094 1 83.38 322 SER B CA 1
ATOM 5361 C C . SER B 1 322 ? 1.551 -42.344 -8.469 1 83.38 322 SER B C 1
ATOM 5363 O O . SER B 1 322 ? 1.369 -42.281 -7.254 1 83.38 322 SER B O 1
ATOM 5365 N N . LEU B 1 323 ? 0.733 -42.844 -9.383 1 87.38 323 LEU B N 1
ATOM 5366 C CA . LEU B 1 323 ? -0.498 -43.469 -8.891 1 87.38 323 LEU B CA 1
ATOM 5367 C C . LEU B 1 323 ? -0.193 -44.625 -7.949 1 87.38 323 LEU B C 1
ATOM 5369 O O . LEU B 1 323 ? -0.935 -44.875 -6.996 1 87.38 323 LEU B O 1
ATOM 5373 N N . HIS B 1 324 ? 0.874 -45.312 -8.242 1 90.94 324 HIS B N 1
ATOM 5374 C CA . HIS B 1 324 ? 1.287 -46.406 -7.387 1 90.94 324 HIS B CA 1
ATOM 5375 C C . HIS B 1 324 ? 1.662 -45.906 -5.992 1 90.94 324 HIS B C 1
ATOM 5377 O O . HIS B 1 324 ? 1.252 -46.5 -4.988 1 90.94 324 HIS B O 1
ATOM 5383 N N . GLU B 1 325 ? 2.408 -44.906 -5.953 1 90.94 325 GLU B N 1
ATOM 5384 C CA . GLU B 1 325 ? 2.824 -44.312 -4.688 1 90.94 325 GLU B CA 1
ATOM 5385 C C . GLU B 1 325 ? 1.624 -43.781 -3.902 1 90.94 325 GLU B C 1
ATOM 5387 O O . GLU B 1 325 ? 1.571 -43.906 -2.678 1 90.94 325 GLU B O 1
ATOM 5392 N N . ILE B 1 326 ? 0.729 -43.188 -4.594 1 91.44 326 ILE B N 1
ATOM 5393 C CA . ILE B 1 326 ? -0.458 -42.594 -3.971 1 91.44 326 ILE B CA 1
ATOM 5394 C C . ILE B 1 326 ? -1.312 -43.719 -3.363 1 91.44 326 ILE B C 1
ATOM 5396 O O . ILE B 1 326 ? -1.798 -43.594 -2.238 1 91.44 326 ILE B O 1
ATOM 5400 N N . ALA B 1 327 ? -1.472 -44.812 -4.086 1 93.69 327 ALA B N 1
ATOM 5401 C CA . ALA B 1 327 ? -2.234 -45.938 -3.588 1 93.69 327 ALA B CA 1
ATOM 5402 C C . ALA B 1 327 ? -1.634 -46.469 -2.293 1 93.69 327 ALA B C 1
ATOM 5404 O O . ALA B 1 327 ? -2.357 -46.75 -1.335 1 93.69 327 ALA B O 1
ATOM 5405 N N . ALA B 1 328 ? -0.347 -46.594 -2.301 1 93.44 328 ALA B N 1
ATOM 5406 C CA . ALA B 1 328 ? 0.366 -47.094 -1.126 1 93.44 328 ALA B CA 1
ATOM 5407 C C . ALA B 1 328 ? 0.224 -46.125 0.049 1 93.44 328 ALA B C 1
ATOM 5409 O O . ALA B 1 328 ? -0.038 -46.562 1.178 1 93.44 328 ALA B O 1
ATOM 5410 N N . SER B 1 329 ? 0.359 -44.844 -0.266 1 90.44 329 SER B N 1
ATOM 5411 C CA . SER B 1 329 ? 0.344 -43.812 0.769 1 90.44 329 SER B CA 1
ATOM 5412 C C . SER B 1 329 ? -1.033 -43.719 1.414 1 90.44 329 SER B C 1
ATOM 5414 O O . SER B 1 329 ? -1.144 -43.406 2.602 1 90.44 329 SER B O 1
ATOM 5416 N N . ARG B 1 330 ? -2.045 -43.875 0.673 1 91.12 330 ARG B N 1
ATOM 5417 C CA . ARG B 1 330 ? -3.408 -43.719 1.163 1 91.12 330 ARG B CA 1
ATOM 5418 C C . ARG B 1 330 ? -4.02 -45.031 1.567 1 91.12 330 ARG B C 1
ATOM 5420 O O . ARG B 1 330 ? -5.164 -45.094 2.016 1 91.12 330 ARG B O 1
ATOM 5427 N N . SER B 1 331 ? -3.238 -46.125 1.412 1 92.44 331 SER B N 1
ATOM 5428 C CA . SER B 1 331 ? -3.67 -47.469 1.769 1 92.44 331 SER B CA 1
ATOM 5429 C C . SER B 1 331 ? -4.938 -47.875 1.016 1 92.44 331 SER B C 1
ATOM 5431 O O . SER B 1 331 ? -5.906 -48.344 1.619 1 92.44 331 SER B O 1
ATOM 5433 N N . ILE B 1 332 ? -4.945 -47.594 -0.214 1 93.31 332 ILE B N 1
ATOM 5434 C CA . ILE B 1 332 ? -6.004 -48.062 -1.112 1 93.31 332 ILE B CA 1
ATOM 5435 C C . ILE B 1 332 ? -5.398 -48.875 -2.25 1 93.31 332 ILE B C 1
ATOM 5437 O O . ILE B 1 332 ? -4.184 -48.844 -2.455 1 93.31 332 ILE B O 1
ATOM 5441 N N . SER B 1 333 ? -6.273 -49.688 -2.93 1 93.38 333 SER B N 1
ATOM 5442 C CA . SER B 1 333 ? -5.781 -50.5 -4.035 1 93.38 333 SER B CA 1
ATOM 5443 C C . SER B 1 333 ? -5.445 -49.625 -5.25 1 93.38 333 SER B C 1
ATOM 5445 O O . SER B 1 333 ? -5.957 -48.531 -5.391 1 93.38 333 SER B O 1
ATOM 5447 N N . TYR B 1 334 ? -4.562 -50.156 -6.027 1 93.69 334 TYR B N 1
ATOM 5448 C CA . TYR B 1 334 ? -4.223 -49.469 -7.277 1 93.69 334 TYR B CA 1
ATOM 5449 C C . TYR B 1 334 ? -5.461 -49.25 -8.141 1 93.69 334 TYR B C 1
ATOM 5451 O O . TYR B 1 334 ? -5.598 -48.219 -8.781 1 93.69 334 TYR B O 1
ATOM 5459 N N . GLU B 1 335 ? -6.297 -50.25 -8.086 1 93.5 335 GLU B N 1
ATOM 5460 C CA . GLU B 1 335 ? -7.516 -50.188 -8.891 1 93.5 335 GLU B CA 1
ATOM 5461 C C . GLU B 1 335 ? -8.438 -49.062 -8.398 1 93.5 335 GLU B C 1
ATOM 5463 O O . GLU B 1 335 ? -9.062 -48.375 -9.195 1 93.5 335 GLU B O 1
ATOM 5468 N N . THR B 1 336 ? -8.516 -48.906 -7.184 1 93.62 336 THR B N 1
ATOM 5469 C CA . THR B 1 336 ? -9.305 -47.844 -6.605 1 93.62 336 THR B CA 1
ATOM 5470 C C . THR B 1 336 ? -8.711 -46.469 -6.969 1 93.62 336 THR B C 1
ATOM 5472 O O . THR B 1 336 ? -9.438 -45.562 -7.324 1 93.62 336 THR B O 1
ATOM 5475 N N . ALA B 1 337 ? -7.406 -46.344 -6.805 1 93.25 337 ALA B N 1
ATOM 5476 C CA . ALA B 1 337 ? -6.727 -45.125 -7.168 1 93.25 337 ALA B CA 1
ATOM 5477 C C . ALA B 1 337 ? -6.953 -44.781 -8.641 1 93.25 337 ALA B C 1
ATOM 5479 O O . ALA B 1 337 ? -7.125 -43.625 -8.992 1 93.25 337 ALA B O 1
ATOM 5480 N N . ARG B 1 338 ? -6.91 -45.812 -9.422 1 92.94 338 ARG B N 1
ATOM 5481 C CA . ARG B 1 338 ? -7.125 -45.625 -10.852 1 92.94 338 ARG B CA 1
ATOM 5482 C C . ARG B 1 338 ? -8.539 -45.125 -11.133 1 92.94 338 ARG B C 1
ATOM 5484 O O . ARG B 1 338 ? -8.742 -44.281 -12.016 1 92.94 338 ARG B O 1
ATOM 5491 N N . ALA B 1 339 ? -9.445 -45.688 -10.477 1 94.19 339 ALA B N 1
ATOM 5492 C CA . ALA B 1 339 ? -10.828 -45.25 -10.625 1 94.19 339 ALA B CA 1
ATOM 5493 C C . ALA B 1 339 ? -10.961 -43.75 -10.258 1 94.19 339 ALA B C 1
ATOM 5495 O O . ALA B 1 339 ? -11.641 -43 -10.953 1 94.19 339 ALA B O 1
ATOM 5496 N N . HIS B 1 340 ? -10.375 -43.375 -9.18 1 93.88 340 HIS B N 1
ATOM 5497 C CA . HIS B 1 340 ? -10.391 -42 -8.781 1 93.88 340 HIS B CA 1
ATOM 5498 C C . HIS B 1 340 ? -9.719 -41.125 -9.828 1 93.88 340 HIS B C 1
ATOM 5500 O O . HIS B 1 340 ? -10.195 -40 -10.125 1 93.88 340 HIS B O 1
ATOM 5506 N N . LEU B 1 341 ? -8.656 -41.562 -10.305 1 92.69 341 LEU B N 1
ATOM 5507 C CA . LEU B 1 341 ? -7.914 -40.844 -11.32 1 92.69 341 LEU B CA 1
ATOM 5508 C C . LEU B 1 341 ? -8.797 -40.531 -12.531 1 92.69 341 LEU B C 1
ATOM 5510 O O . LEU B 1 341 ? -8.797 -39.438 -13.055 1 92.69 341 LEU B O 1
ATOM 5514 N N . LYS B 1 342 ? -9.477 -41.531 -12.961 1 93.62 342 LYS B N 1
ATOM 5515 C CA . LYS B 1 342 ? -10.383 -41.375 -14.094 1 93.62 342 LYS B CA 1
ATOM 5516 C C . LYS B 1 342 ? -11.445 -40.312 -13.797 1 93.62 342 LYS B C 1
ATOM 5518 O O . LYS B 1 342 ? -11.773 -39.5 -14.656 1 93.62 342 LYS B O 1
ATOM 5523 N N . ALA B 1 343 ? -11.93 -40.438 -12.641 1 94.88 343 ALA B N 1
ATOM 5524 C CA . ALA B 1 343 ? -12.93 -39.469 -12.234 1 94.88 343 ALA B CA 1
ATOM 5525 C C . ALA B 1 343 ? -12.344 -38.031 -12.211 1 94.88 343 ALA B C 1
ATOM 5527 O O . ALA B 1 343 ? -12.992 -37.094 -12.633 1 94.88 343 ALA B O 1
ATOM 5528 N N . ILE B 1 344 ? -11.156 -37.906 -11.703 1 93.88 344 ILE B N 1
ATOM 5529 C CA . ILE B 1 344 ? -10.453 -36.625 -11.609 1 93.88 344 ILE B CA 1
ATOM 5530 C C . ILE B 1 344 ? -10.258 -36.031 -13.008 1 93.88 344 ILE B C 1
ATOM 5532 O O . ILE B 1 344 ? -10.547 -34.875 -13.242 1 93.88 344 ILE B O 1
ATOM 5536 N N . TYR B 1 345 ? -9.828 -36.906 -13.914 1 91.75 345 TYR B N 1
ATOM 5537 C CA . TYR B 1 345 ? -9.594 -36.469 -15.281 1 91.75 345 TYR B CA 1
ATOM 5538 C C . TYR B 1 345 ? -10.891 -36 -15.93 1 91.75 345 TYR B C 1
ATOM 5540 O O . TYR B 1 345 ? -10.914 -34.938 -16.609 1 91.75 345 TYR B O 1
ATOM 5548 N N . ARG B 1 346 ? -11.844 -36.688 -15.695 1 92.38 346 ARG B N 1
ATOM 5549 C CA . ARG B 1 346 ? -13.148 -36.344 -16.266 1 92.38 346 ARG B CA 1
ATOM 5550 C C . ARG B 1 346 ? -13.641 -35 -15.695 1 92.38 346 ARG B C 1
ATOM 5552 O O . ARG B 1 346 ? -14.039 -34.125 -16.453 1 92.38 346 ARG B O 1
ATOM 5559 N N . LYS B 1 347 ? -13.531 -34.844 -14.43 1 92.12 347 LYS B N 1
ATOM 5560 C CA . LYS B 1 347 ? -14.086 -33.688 -13.742 1 92.12 347 LYS B CA 1
ATOM 5561 C C . LYS B 1 347 ? -13.25 -32.438 -14.016 1 92.12 347 LYS B C 1
ATOM 5563 O O . LYS B 1 347 ? -13.781 -31.328 -14.047 1 92.12 347 LYS B O 1
ATOM 5568 N N . THR B 1 348 ? -12.023 -32.625 -14.188 1 88.75 348 THR B N 1
ATOM 5569 C CA . THR B 1 348 ? -11.133 -31.5 -14.406 1 88.75 348 THR B CA 1
ATOM 5570 C C . THR B 1 348 ? -10.914 -31.281 -15.898 1 88.75 348 THR B C 1
ATOM 5572 O O . THR B 1 348 ? -10.25 -30.312 -16.297 1 88.75 348 THR B O 1
ATOM 5575 N N . GLU B 1 349 ? -11.422 -32.062 -16.719 1 87.12 349 GLU B N 1
ATOM 5576 C CA . GLU B 1 349 ? -11.266 -32 -18.156 1 87.12 349 GLU B CA 1
ATOM 5577 C C . GLU B 1 349 ? -9.789 -32 -18.562 1 87.12 349 GLU B C 1
ATOM 5579 O O . GLU B 1 349 ? -9.344 -31.172 -19.344 1 87.12 349 GLU B O 1
ATOM 5584 N N . THR B 1 350 ? -9.109 -32.844 -17.891 1 86.06 350 THR B N 1
ATOM 5585 C CA . THR B 1 350 ? -7.715 -33.125 -18.219 1 86.06 350 THR B CA 1
ATOM 5586 C C . THR B 1 350 ? -7.539 -34.562 -18.656 1 86.06 350 THR B C 1
ATOM 5588 O O . THR B 1 350 ? -8.375 -35.438 -18.359 1 86.06 350 THR B O 1
ATOM 5591 N N . ASN B 1 351 ? -6.5 -34.75 -19.391 1 82.75 351 ASN B N 1
ATOM 5592 C CA . ASN B 1 351 ? -6.34 -36.094 -19.984 1 82.75 351 ASN B CA 1
ATOM 5593 C C . ASN B 1 351 ? -5.066 -36.781 -19.484 1 82.75 351 ASN B C 1
ATOM 5595 O O . ASN B 1 351 ? -4.875 -37.969 -19.688 1 82.75 351 ASN B O 1
ATOM 5599 N N . ARG B 1 352 ? -4.207 -36.031 -18.906 1 80.88 352 ARG B N 1
ATOM 5600 C CA . ARG B 1 352 ? -2.953 -36.594 -18.406 1 80.88 352 ARG B CA 1
ATOM 5601 C C . ARG B 1 352 ? -2.502 -35.875 -17.141 1 80.88 352 ARG B C 1
ATOM 5603 O O . ARG B 1 352 ? -3.004 -34.781 -16.828 1 80.88 352 ARG B O 1
ATOM 5610 N N . GLN B 1 353 ? -1.629 -36.5 -16.438 1 78.06 353 GLN B N 1
ATOM 5611 C CA . GLN B 1 353 ? -1.155 -36 -15.156 1 78.06 353 GLN B CA 1
ATOM 5612 C C . GLN B 1 353 ? -0.505 -34.625 -15.328 1 78.06 353 GLN B C 1
ATOM 5614 O O . GLN B 1 353 ? -0.667 -33.75 -14.477 1 78.06 353 GLN B O 1
ATOM 5619 N N . SER B 1 354 ? 0.221 -34.438 -16.391 1 75.38 354 SER B N 1
ATOM 5620 C CA . SER B 1 354 ? 0.89 -33.156 -16.609 1 75.38 354 SER B CA 1
ATOM 5621 C C . SER B 1 354 ? -0.118 -32.031 -16.734 1 75.38 354 SER B C 1
ATOM 5623 O O . SER B 1 354 ? 0.102 -30.938 -16.203 1 75.38 354 SER B O 1
ATOM 5625 N N . GLU B 1 355 ? -1.187 -32.281 -17.391 1 77.5 355 GLU B N 1
ATOM 5626 C CA . GLU B 1 355 ? -2.234 -31.281 -17.562 1 77.5 355 GLU B CA 1
ATOM 5627 C C . GLU B 1 355 ? -2.908 -30.969 -16.234 1 77.5 355 GLU B C 1
ATOM 5629 O O . GLU B 1 355 ? -3.203 -29.812 -15.938 1 77.5 355 GLU B O 1
ATOM 5634 N N . LEU B 1 356 ? -3.145 -32.031 -15.516 1 80.25 356 LEU B N 1
ATOM 5635 C CA . LEU B 1 356 ? -3.76 -31.844 -14.203 1 80.25 356 LEU B CA 1
ATOM 5636 C C . LEU B 1 356 ? -2.854 -31.031 -13.281 1 80.25 356 LEU B C 1
ATOM 5638 O O . LEU B 1 356 ? -3.316 -30.125 -12.594 1 80.25 356 LEU B O 1
ATOM 5642 N N . SER B 1 357 ? -1.601 -31.391 -13.266 1 76.12 357 SER B N 1
ATOM 5643 C CA . SER B 1 357 ? -0.625 -30.688 -12.43 1 76.12 357 SER B CA 1
ATOM 5644 C C . SER B 1 357 ? -0.542 -29.219 -12.789 1 76.12 357 SER B C 1
ATOM 5646 O O . SER B 1 357 ? -0.481 -28.359 -11.898 1 76.12 357 SER B O 1
ATOM 5648 N N . LEU B 1 358 ? -0.569 -28.906 -14.023 1 73.94 358 LEU B N 1
ATOM 5649 C CA . LEU B 1 358 ? -0.517 -27.531 -14.484 1 73.94 358 LEU B CA 1
ATOM 5650 C C . LEU B 1 358 ? -1.765 -26.766 -14.055 1 73.94 358 LEU B C 1
ATOM 5652 O O . LEU B 1 358 ? -1.676 -25.609 -13.633 1 73.94 358 LEU B O 1
ATOM 5656 N N . LEU B 1 359 ? -2.857 -27.438 -14.25 1 76.56 359 LEU B N 1
ATOM 5657 C CA . LEU B 1 359 ? -4.121 -26.812 -13.875 1 76.56 359 LEU B CA 1
ATOM 5658 C C . LEU B 1 359 ? -4.133 -26.453 -12.398 1 76.56 359 LEU B C 1
ATOM 5660 O O . LEU B 1 359 ? -4.5 -25.328 -12.023 1 76.56 359 LEU B O 1
ATOM 5664 N N . LEU B 1 360 ? -3.688 -27.344 -11.594 1 77.25 360 LEU B N 1
ATOM 5665 C CA . LEU B 1 360 ? -3.711 -27.141 -10.148 1 77.25 360 LEU B CA 1
ATOM 5666 C C . LEU B 1 360 ? -2.674 -26.094 -9.742 1 77.25 360 LEU B C 1
ATOM 5668 O O . LEU B 1 360 ? -2.887 -25.344 -8.789 1 77.25 360 LEU B O 1
ATOM 5672 N N . ALA B 1 361 ? -1.599 -26.062 -10.461 1 72.31 361 ALA B N 1
ATOM 5673 C CA . ALA B 1 361 ? -0.536 -25.094 -10.164 1 72.31 361 ALA B CA 1
ATOM 5674 C C . ALA B 1 361 ? -0.998 -23.672 -10.422 1 72.31 361 ALA B C 1
ATOM 5676 O O . ALA B 1 361 ? -0.456 -22.719 -9.852 1 72.31 361 ALA B O 1
ATOM 5677 N N . LYS B 1 362 ? -1.909 -23.594 -11.289 1 72.25 362 LYS B N 1
ATOM 5678 C CA . LYS B 1 362 ? -2.412 -22.266 -11.648 1 72.25 362 LYS B CA 1
ATOM 5679 C C . LYS B 1 362 ? -3.379 -21.734 -10.594 1 72.25 362 LYS B C 1
ATOM 5681 O O . LYS B 1 362 ? -3.699 -20.547 -10.57 1 72.25 362 LYS B O 1
ATOM 5686 N N . ILE B 1 363 ? -3.77 -22.625 -9.758 1 74.56 363 ILE B N 1
ATOM 5687 C CA . ILE B 1 363 ? -4.66 -22.25 -8.664 1 74.56 363 ILE B CA 1
ATOM 5688 C C . ILE B 1 363 ? -3.844 -22 -7.395 1 74.56 363 ILE B C 1
ATOM 5690 O O . ILE B 1 363 ? -3.564 -22.922 -6.633 1 74.56 363 ILE B O 1
ATOM 5694 N N . ARG B 1 364 ? -3.297 -20.781 -7.223 1 67.19 364 ARG B N 1
ATOM 5695 C CA . ARG B 1 364 ? -2.287 -20.484 -6.211 1 67.19 364 ARG B CA 1
ATOM 5696 C C . ARG B 1 364 ? -2.932 -19.922 -4.945 1 67.19 364 ARG B C 1
ATOM 5698 O O . ARG B 1 364 ? -2.344 -19.984 -3.863 1 67.19 364 ARG B O 1
ATOM 5705 N N . MET B 1 365 ? -3.973 -19.156 -5.145 1 62.25 365 MET B N 1
ATOM 5706 C CA . MET B 1 365 ? -4.48 -18.375 -4.02 1 62.25 365 MET B CA 1
ATOM 5707 C C . MET B 1 365 ? -5.457 -19.188 -3.184 1 62.25 365 MET B C 1
ATOM 5709 O O . MET B 1 365 ? -6.125 -18.656 -2.297 1 62.25 365 MET B O 1
ATOM 5713 N N . SER B 1 366 ? -5.594 -20.516 -3.434 1 53.03 366 SER B N 1
ATOM 5714 C CA . SER B 1 366 ? -6.547 -21.328 -2.688 1 53.03 366 SER B CA 1
ATOM 5715 C C . SER B 1 366 ? -5.832 -22.266 -1.708 1 53.03 366 SER B C 1
ATOM 5717 O O . SER B 1 366 ? -4.688 -22.656 -1.943 1 53.03 366 SER B O 1
#

pLDDT: mean 83.58, std 11.25, range [40.06, 96.88]

Sequence (732 aa):
MRFDVQLLDHISDEFFTAALNPSQWPSVIEKVSAASGSYGVNIVPIAGRLLGSIIETESLKPAMECYFGDEWHERDFRVLQVPLLKRVGVILEQDYASAEQFDTLDYYRAQVEFGLRWTAMVGFSSGEDLLAFVLHRQIHEGPFDREEAVILQHIRQKLMISAAMMRDISASTVSGMSAAFEIANVACIFFDRLGMVTTINEKAKALLGADLQITKGELRPACGEDAAAFNRRLKSVLGPNVSFEADEDGVLLLTRVGKRPLIARIQRVCGDVQDIFSHSCAVAVIEDPEERVQQRPGTLNKLFGLTRAEAEIAQLLAQGMSLHEIAASRSISYETARAHLKAIYRKTETNRQSELSLLLAKIRMSMRFDVQLLDHISDEFFTAALNPSQWPSVIEKVSAASGSYGVNIVPIAGRLLGSIIETESLKPAMECYFGDEWHERDFRVLQVPLLKRVGVILEQDYASAEQFDTLDYYRAQVEFGLRWTAMVGFSSGEDLLAFVLHRQIHEGPFDREEAVILQHIRQKLMISAAMMRDISASTVSGMSAAFEIANVACIFFDRLGMVTTINEKAKALLGADLQITKGELRPACGEDAAAFNRRLKSVLGPNVSFEADEDGVLLLTRVGKRPLIARIQRVCGDVQDIFSHSCAVAVIEDPEERVQQRPGTLNKLFGLTRAEAEIAQLLAQGMSLHEIAASRSISYETARAHLKAIYRKTETNRQSELSLLLAKIRMS